Protein AF-A0A433MLW2-F1 (afdb_monomer)

Sequence (596 aa):
MTVSATTRKAGPYAGNGVGTIFTFSFKVFAKADVAVVLTDSNGVATTLVLDSDYSVLLNADQDSNPGGSITYPALVGPAPLPIGSTLTMIGGLPYDQNTDITNAGRFLPQVIEDALDKVTILTQQLKEITSRTLQAAVGTTVSLIFPAPSSGKFIKWRSDLLGLENADAGTDSMVLQGLLADAVDPLHGSQMVGTRVPGIGAVGRNVSTKLADSVSVLDFGAVGDGVTNDKSKFDSAMVGRSGQPVTMPGDRAFLLASTLANNGTLSWPRGFYSNTTNTDPLDWSKLRPAQAMTWGSGGRANLMVLNSNFGEHELYNAVYPGVIHFSNLSSVAEIAPGSTIYHTAAITGAIKASAPASGINGNGVALYGLGTAEVNNAALWGVNTLLQDSSTRVAGTGTGRVLTGAEFDFNIMNPGTQVIGVSVGGNSLSQPTNANAFLVNTLSQALGFRWTTGFFSLDGCANNALAVGALNTSGVNVPSQQILFSHFDNAGVKRPATFALYPGGASAPDDAYLVINGTTRVSLSITNGDLLLNSGRHVVIDGATVLSNRVSGWGLPTGTLNRGTFDQSSVTLPQLAQRVAALITDLYNGHGLIGV

Secondary structure (DSSP, 8-state):
-PPP---SEEEEEEP-SS--EEEE-S--SSGGGEEEEEE-TT--EEEPPBTTTBEEEE-S-TTTS--EEEESSSSS------TT-EEEEEE---S-------TTS---HHHHHHHHHHHHHHHHHHHHHHTTS----TT---B-PPPPP-TT-EEEE-TTSSBEEEE-SSS--HHHHHHHH-SSSTTSGGGG-EE--SSTTPPPEEHHHHHHTSEEGGGGT---EEEEE-HHHHHHHHHHTTTS-EE--TTSEEE-SS--SS---EE-SSPPP--SS------TTS--S-------SSS---EEEESSS--HHHHHHHHSTT-----SEEEE----TT---S---S--------S--SSTT----S--------STT----S------SSSSSS-----S--------------TT------------SS--SS--S-----S-TTT----S-SS-PPTTS-S-S----BSSSS-SSPPBPPEEEEEE-TTS-EEEEEEEEEEP-TT-TT-EEEEEEESS------SSS-----TT--EEETTEEEE-S-B-SPPPPPS----S---TTT--HHHHHHHHHHHHHIIIIIS-SB--

Solvent-accessible surface area (backbone atoms only — not comparable to full-atom values): 39606 Å² total; per-residue (Å²): 125,82,79,71,96,60,64,50,57,28,66,74,42,73,24,71,56,67,54,38,71,48,67,40,64,43,65,55,95,50,72,73,28,51,38,41,33,41,25,42,71,86,68,54,75,41,78,55,47,81,76,50,45,26,36,70,48,69,39,97,44,41,72,90,46,32,18,33,37,35,36,37,37,53,68,83,56,81,51,31,35,47,64,63,22,31,44,31,38,33,63,40,63,75,94,73,84,85,81,79,88,62,101,83,58,88,86,52,68,65,64,52,49,53,49,54,38,48,52,52,48,54,50,42,38,49,51,57,52,57,73,72,50,94,76,81,61,91,91,58,92,55,47,92,54,81,58,84,90,55,91,86,46,44,84,40,75,36,95,83,64,57,31,49,36,78,36,74,84,78,84,75,49,63,62,61,53,49,38,51,67,33,88,79,54,85,78,28,19,47,48,71,37,77,43,64,68,91,61,92,88,58,69,76,45,34,41,39,64,59,50,65,76,65,40,42,34,55,83,49,65,34,79,37,77,53,71,56,71,29,43,71,20,45,46,48,37,39,64,78,34,60,87,40,69,39,33,57,71,88,91,52,36,74,27,59,92,62,84,76,87,68,98,44,56,78,49,72,89,72,86,88,84,84,88,90,70,98,83,78,93,78,72,85,88,77,77,79,83,85,83,92,81,88,86,73,100,66,97,74,88,62,71,66,56,69,78,59,96,69,52,73,60,61,56,50,31,71,80,45,72,94,57,94,77,87,79,75,71,52,52,47,67,78,83,58,92,91,62,87,79,90,78,86,76,53,78,87,54,83,79,83,85,88,70,85,58,88,63,102,76,63,82,83,80,49,75,85,77,85,89,85,77,92,55,90,91,62,83,88,81,82,79,88,67,88,82,72,95,38,102,52,104,56,90,66,89,83,79,96,80,85,85,81,74,79,85,88,88,85,86,87,90,56,96,87,65,87,82,83,91,82,88,76,85,88,89,78,92,70,90,71,98,77,80,77,80,76,83,84,77,72,74,29,84,89,78,68,46,70,77,93,67,86,82,84,78,66,89,87,76,55,99,64,87,77,86,72,57,58,62,53,100,73,76,82,77,57,30,33,41,69,48,76,45,73,47,65,48,100,83,70,48,80,44,55,35,34,43,29,42,35,47,38,56,95,92,40,73,89,42,70,41,84,45,78,48,49,90,56,97,77,82,92,80,78,91,79,81,84,92,86,70,61,92,89,42,66,46,66,58,98,88,42,79,78,42,62,65,56,43,62,82,42,79,85,73,85,80,71,67,46,87,74,93,84,52,90,92,74,61,47,70,70,59,50,50,18,37,52,40,32,52,51,45,41,35,35,75,71,72,44,51,32,30,104

InterPro domains:
  IPR012334 Pectin lyase fold [G3DSA:2.160.20.10] (180-553)

Structure (mmCIF, N/CA/C/O backbone):
data_AF-A0A433MLW2-F1
#
_entry.id   AF-A0A433MLW2-F1
#
loop_
_atom_site.group_PDB
_atom_site.id
_atom_site.type_symbol
_atom_site.label_atom_id
_atom_site.label_alt_id
_atom_site.label_comp_id
_atom_site.label_asym_id
_atom_site.label_entity_id
_atom_site.label_seq_id
_atom_site.pdbx_PDB_ins_code
_atom_site.Cartn_x
_atom_site.Cartn_y
_atom_site.Cartn_z
_atom_site.occupancy
_atom_site.B_iso_or_equiv
_atom_site.auth_seq_id
_atom_site.auth_comp_id
_atom_site.auth_asym_id
_atom_site.auth_atom_id
_atom_site.pdbx_PDB_model_num
ATOM 1 N N . MET A 1 1 ? -70.890 13.472 23.408 1.00 57.91 1 MET A N 1
ATOM 2 C CA . MET A 1 1 ? -69.745 14.359 23.096 1.00 57.91 1 MET A CA 1
ATOM 3 C C . MET A 1 1 ? -69.119 13.816 21.830 1.00 57.91 1 MET A C 1
ATOM 5 O O . MET A 1 1 ? -68.948 12.612 21.762 1.00 57.91 1 MET A O 1
ATOM 9 N N . THR A 1 2 ? -68.805 14.655 20.848 1.00 73.81 2 THR A N 1
ATOM 10 C CA . THR A 1 2 ? -68.443 14.192 19.502 1.00 73.81 2 THR A CA 1
ATOM 11 C C . THR A 1 2 ? -66.999 13.696 19.393 1.00 73.81 2 THR A C 1
ATOM 13 O O . THR A 1 2 ? -66.081 14.213 20.035 1.00 73.81 2 THR A O 1
ATOM 16 N N . VAL A 1 3 ? -66.771 12.705 18.529 1.00 82.06 3 VAL A N 1
ATOM 17 C CA . VAL A 1 3 ? -65.419 12.250 18.167 1.00 82.06 3 VAL A CA 1
ATOM 18 C C . VAL A 1 3 ? -64.645 13.363 17.445 1.00 82.06 3 VAL A C 1
ATOM 20 O O . VAL A 1 3 ? -65.012 13.813 16.360 1.00 82.06 3 VAL A O 1
ATOM 23 N N . SER A 1 4 ? -63.519 13.775 18.032 1.00 82.25 4 SER A N 1
ATOM 24 C CA . SER A 1 4 ? -62.590 14.742 17.432 1.00 82.25 4 SER A CA 1
ATOM 25 C C . SER A 1 4 ? -61.839 14.164 16.224 1.00 82.25 4 SER A C 1
ATOM 27 O O . SER A 1 4 ? -61.679 12.950 16.090 1.00 82.25 4 SER A O 1
ATOM 29 N N . ALA A 1 5 ? -61.321 15.037 15.352 1.00 78.31 5 ALA A N 1
ATOM 30 C CA . ALA A 1 5 ? -60.535 14.672 14.167 1.00 78.31 5 ALA A CA 1
ATOM 31 C C . ALA A 1 5 ? -59.092 14.234 14.509 1.00 78.31 5 ALA A C 1
ATOM 33 O O . ALA A 1 5 ? -58.124 14.722 13.928 1.00 78.31 5 ALA A O 1
ATOM 34 N N . THR A 1 6 ? -58.938 13.333 15.476 1.00 79.31 6 THR A N 1
ATOM 35 C CA . THR A 1 6 ? -57.649 12.760 15.863 1.00 79.31 6 THR A CA 1
ATOM 36 C C . THR A 1 6 ? -57.266 11.596 14.953 1.00 79.31 6 THR A C 1
ATOM 38 O O . THR A 1 6 ? -58.099 10.806 14.507 1.00 79.31 6 THR A O 1
ATOM 41 N N . THR A 1 7 ? -55.972 11.482 14.658 1.00 82.94 7 THR A N 1
ATOM 42 C CA . THR A 1 7 ? -55.427 10.352 13.902 1.00 82.94 7 THR A CA 1
ATOM 43 C C . THR A 1 7 ? -55.638 9.059 14.692 1.00 82.94 7 THR A C 1
ATOM 45 O O . THR A 1 7 ? -55.221 8.959 15.844 1.00 82.94 7 THR A O 1
ATOM 48 N N . ARG A 1 8 ? -56.243 8.038 14.067 1.00 91.38 8 ARG A N 1
ATOM 49 C CA . ARG A 1 8 ? -56.515 6.707 14.659 1.00 91.38 8 ARG A CA 1
ATOM 50 C C . ARG A 1 8 ? -55.283 5.808 14.764 1.00 91.38 8 ARG A C 1
ATOM 52 O O . ARG A 1 8 ? -55.350 4.599 14.559 1.00 91.38 8 ARG A O 1
ATOM 59 N N . LYS A 1 9 ? -54.147 6.430 15.050 1.00 93.44 9 LYS A N 1
ATOM 60 C CA . LYS A 1 9 ? -52.841 5.802 15.130 1.00 93.44 9 LYS A CA 1
ATOM 61 C C . LYS A 1 9 ? -51.995 6.553 16.148 1.00 93.44 9 LYS A C 1
ATOM 63 O O . LYS A 1 9 ? -51.909 7.777 16.078 1.00 93.44 9 LYS A O 1
ATOM 68 N N . ALA A 1 10 ? -51.367 5.822 17.058 1.00 94.19 10 ALA A N 1
ATOM 69 C CA . ALA A 1 10 ? -50.366 6.342 17.979 1.00 94.19 10 ALA A CA 1
ATOM 70 C C . ALA A 1 10 ? -49.067 5.538 17.849 1.00 94.19 10 ALA A C 1
ATOM 72 O O . ALA A 1 10 ? -49.084 4.333 17.586 1.00 94.19 10 ALA A O 1
ATOM 73 N N . GLY A 1 11 ? -47.937 6.225 18.005 1.00 90.88 11 GLY A N 1
ATOM 74 C CA . GLY A 1 11 ? -46.626 5.703 17.632 1.00 90.88 11 GLY A CA 1
ATOM 75 C C . GLY A 1 11 ? -46.310 5.899 16.136 1.00 90.88 11 GLY A C 1
ATOM 76 O O . GLY A 1 11 ? -46.961 6.710 15.471 1.00 90.88 11 GLY A O 1
ATOM 77 N N . PRO A 1 12 ? -45.320 5.177 15.582 1.00 92.62 12 PRO A N 1
ATOM 78 C CA . PRO A 1 12 ? -44.550 4.118 16.234 1.00 92.62 12 PRO A CA 1
ATOM 79 C C . PRO A 1 12 ? -43.713 4.649 17.404 1.00 92.62 12 PRO A C 1
ATOM 81 O O . PRO A 1 12 ? -42.931 5.584 17.249 1.00 92.62 12 PRO A O 1
ATOM 84 N N . TYR A 1 13 ? -43.872 4.050 18.583 1.00 95.81 13 TYR A N 1
ATOM 85 C CA . TYR A 1 13 ? -42.998 4.300 19.724 1.00 95.81 13 TYR A CA 1
ATOM 86 C C . TYR A 1 13 ? -41.743 3.454 19.567 1.00 95.81 13 TYR A C 1
ATOM 88 O O . TYR A 1 13 ? -41.842 2.236 19.444 1.00 95.81 13 TYR A O 1
ATOM 96 N N . ALA A 1 14 ? -40.574 4.089 19.550 1.00 94.00 14 ALA A N 1
ATOM 97 C CA . ALA A 1 14 ? -39.306 3.384 19.434 1.00 94.00 14 ALA A CA 1
ATOM 98 C C . ALA A 1 14 ? -38.924 2.718 20.762 1.00 94.00 14 ALA A C 1
ATOM 100 O O . ALA A 1 14 ? -38.963 3.352 21.819 1.00 94.00 14 ALA A O 1
ATOM 101 N N . GLY A 1 15 ? -38.513 1.452 20.699 1.00 91.50 15 GLY A N 1
ATOM 102 C CA . GLY A 1 15 ? -37.933 0.760 21.840 1.00 91.50 15 GLY A CA 1
ATOM 103 C C . GLY A 1 15 ? -36.587 1.360 22.221 1.00 91.50 15 GLY A C 1
ATOM 104 O O . GLY A 1 15 ? -35.696 1.507 21.386 1.00 91.50 15 GLY A O 1
ATOM 105 N N . ASN A 1 16 ? -36.437 1.713 23.493 1.00 88.06 16 ASN A N 1
ATOM 106 C CA . ASN A 1 16 ? -35.199 2.244 24.066 1.00 88.06 16 ASN A CA 1
ATOM 107 C C . ASN A 1 16 ? -34.607 1.307 25.130 1.00 88.06 16 ASN A C 1
ATOM 109 O O . ASN A 1 16 ? -33.680 1.696 25.833 1.00 88.06 16 ASN A O 1
ATOM 113 N N . GLY A 1 17 ? -35.156 0.096 25.286 1.00 85.00 17 GLY A N 1
ATOM 114 C CA . GLY A 1 17 ? -34.708 -0.851 26.305 1.00 85.00 17 GLY A CA 1
ATOM 115 C C . GLY A 1 17 ? -35.008 -0.412 27.743 1.00 85.00 17 GLY A C 1
ATOM 116 O O . GLY A 1 17 ? -34.510 -1.045 28.667 1.00 85.00 17 GLY A O 1
ATOM 117 N N . VAL A 1 18 ? -35.827 0.633 27.942 1.00 87.12 18 VAL A N 1
ATOM 118 C CA . VAL A 1 18 ? -36.237 1.137 29.269 1.00 87.12 18 VAL A CA 1
ATOM 119 C C . VAL A 1 18 ? -37.758 1.327 29.392 1.00 87.12 18 VAL A C 1
ATOM 121 O O . VAL A 1 18 ? -38.338 1.019 30.428 1.00 87.12 18 VAL A O 1
ATOM 124 N N . GLY A 1 19 ? -38.427 1.811 28.344 1.00 89.25 19 GLY A N 1
ATOM 125 C CA . GLY A 1 19 ? -39.852 2.131 28.345 1.00 89.25 19 GLY A CA 1
ATOM 126 C C . GLY A 1 19 ? -40.751 0.899 28.271 1.00 89.25 19 GLY A C 1
ATOM 127 O O . GLY A 1 19 ? -40.573 0.034 27.415 1.00 89.25 19 GLY A O 1
ATOM 128 N N . THR A 1 20 ? -41.749 0.861 29.150 1.00 90.94 20 THR A N 1
ATOM 129 C CA . THR A 1 20 ? -42.782 -0.185 29.218 1.00 90.94 20 THR A CA 1
ATOM 130 C C . THR A 1 20 ? -44.200 0.374 29.095 1.00 90.94 20 THR A C 1
ATOM 132 O O . THR A 1 20 ? -45.138 -0.402 28.952 1.00 90.94 20 THR A O 1
ATOM 135 N N . ILE A 1 21 ? -44.370 1.703 29.134 1.00 92.88 21 ILE A N 1
ATOM 136 C CA . ILE A 1 21 ? -45.667 2.390 29.075 1.00 92.88 21 ILE A CA 1
ATOM 137 C C . ILE A 1 21 ? -45.685 3.339 27.874 1.00 92.88 21 ILE A C 1
ATOM 139 O O . ILE A 1 21 ? -44.800 4.185 27.737 1.00 92.88 21 ILE A O 1
ATOM 143 N N . PHE A 1 22 ? -46.713 3.229 27.033 1.00 95.50 22 PHE A N 1
ATOM 144 C CA . PHE A 1 22 ? -46.864 3.997 25.793 1.00 95.50 22 PHE A CA 1
ATOM 145 C C . PHE A 1 22 ? -48.274 4.566 25.686 1.00 95.50 22 PHE A C 1
ATOM 147 O O . PHE A 1 22 ? -49.237 3.860 25.952 1.00 95.50 22 PHE A O 1
ATOM 154 N N . THR A 1 23 ? -48.421 5.836 25.321 1.00 96.12 23 THR A N 1
ATOM 155 C CA . THR A 1 23 ? -49.728 6.508 25.319 1.00 96.12 23 THR A CA 1
ATOM 156 C C . THR A 1 23 ? -50.409 6.470 23.952 1.00 96.12 23 THR A C 1
ATOM 158 O O . THR A 1 23 ? -49.784 6.232 22.928 1.00 96.12 23 THR A O 1
ATOM 161 N N . PHE A 1 24 ? -51.710 6.723 23.915 1.00 95.50 24 PHE A N 1
ATOM 162 C CA . PHE A 1 24 ? -52.458 7.059 22.705 1.00 95.50 24 PHE A CA 1
ATOM 163 C C . PHE A 1 24 ? -53.534 8.086 23.063 1.00 95.50 24 PHE A C 1
ATOM 165 O O . PHE A 1 24 ? -53.926 8.183 24.222 1.00 95.50 24 PHE A O 1
ATOM 172 N N . SER A 1 25 ? -53.999 8.867 22.087 1.00 94.06 25 SER A N 1
ATOM 173 C CA . SER A 1 25 ? -54.914 10.004 22.312 1.00 94.06 25 SER A CA 1
ATOM 174 C C . SER A 1 25 ? -56.239 9.909 21.549 1.00 94.06 25 SER A C 1
ATOM 176 O O . SER A 1 25 ? -57.068 10.815 21.617 1.00 94.06 25 SER A O 1
ATOM 178 N N . PHE A 1 26 ? -56.457 8.834 20.786 1.00 92.94 26 PHE A N 1
ATOM 179 C CA . PHE A 1 26 ? -57.725 8.619 20.092 1.00 92.94 26 PHE A CA 1
ATOM 180 C C . PHE A 1 26 ? -58.761 7.970 21.025 1.00 92.94 26 PHE A C 1
ATOM 182 O O . PHE A 1 26 ? -58.437 7.071 21.796 1.00 92.94 26 PHE A O 1
ATOM 189 N N . LYS A 1 27 ? -60.018 8.423 20.932 1.00 91.69 27 LYS A N 1
ATOM 190 C CA . LYS A 1 27 ? -61.147 7.975 21.770 1.00 91.69 27 LYS A CA 1
ATOM 191 C C . LYS A 1 27 ? -61.476 6.501 21.541 1.00 91.69 27 LYS A C 1
ATOM 193 O O . LYS A 1 27 ? -61.665 6.114 20.396 1.00 91.69 27 LYS A O 1
ATOM 198 N N . VAL A 1 28 ? -61.652 5.691 22.568 1.00 92.81 28 VAL A N 1
ATOM 199 C CA . VAL A 1 28 ? -62.154 4.308 22.426 1.00 92.81 28 VAL A CA 1
ATOM 200 C C . VAL A 1 28 ? -63.330 4.068 23.364 1.00 92.81 28 VAL A C 1
ATOM 202 O O . VAL A 1 28 ? -63.469 4.801 24.337 1.00 92.81 28 VAL A O 1
ATOM 205 N N . PHE A 1 29 ? -64.185 3.082 23.084 1.00 91.69 29 PHE A N 1
ATOM 206 C CA . PHE A 1 29 ? -65.288 2.734 23.991 1.00 91.69 29 PHE A CA 1
ATOM 207 C C . PHE A 1 29 ? -64.837 1.711 25.033 1.00 91.69 29 PHE A C 1
ATOM 209 O O . PHE A 1 29 ? -65.228 1.775 26.196 1.00 91.69 29 PHE A O 1
ATOM 216 N N . ALA A 1 30 ? -63.976 0.784 24.623 1.00 93.31 30 ALA A N 1
ATOM 217 C CA . ALA A 1 30 ? -63.415 -0.253 25.465 1.00 93.31 30 ALA A CA 1
ATOM 218 C C . ALA A 1 30 ? -61.932 -0.476 25.157 1.00 93.31 30 ALA A C 1
ATOM 220 O O . ALA A 1 30 ? -61.427 -0.151 24.083 1.00 93.31 30 ALA A O 1
ATOM 221 N N . LYS A 1 31 ? -61.222 -1.114 26.095 1.00 93.56 31 LYS A N 1
ATOM 222 C CA . LYS A 1 31 ? -59.812 -1.490 25.906 1.00 93.56 31 LYS A CA 1
ATOM 223 C C . LYS A 1 31 ? -59.568 -2.393 24.688 1.00 93.56 31 LYS A C 1
ATOM 225 O O . LYS A 1 31 ? -58.473 -2.380 24.140 1.00 93.56 31 LYS A O 1
ATOM 230 N N . ALA A 1 32 ? -60.581 -3.155 24.273 1.00 94.06 32 ALA A N 1
ATOM 231 C CA . ALA A 1 32 ? -60.527 -4.030 23.104 1.00 94.06 32 ALA A CA 1
ATOM 232 C C . ALA A 1 32 ? -60.518 -3.266 21.770 1.00 94.06 32 ALA A C 1
ATOM 234 O O . ALA A 1 32 ? -60.105 -3.824 20.760 1.00 94.06 32 ALA A O 1
ATOM 235 N N . ASP A 1 33 ? -60.899 -1.985 21.761 1.00 94.38 33 ASP A N 1
ATOM 236 C CA . ASP A 1 33 ? -60.967 -1.182 20.534 1.00 94.38 33 ASP A CA 1
ATOM 237 C C . ASP A 1 33 ? -59.602 -0.589 20.138 1.00 94.38 33 ASP A C 1
ATOM 239 O O . ASP A 1 33 ? -59.512 0.232 19.220 1.00 94.38 33 ASP A O 1
ATOM 243 N N . VAL A 1 34 ? -58.531 -0.976 20.834 1.00 94.56 34 VAL A N 1
ATOM 244 C CA . VAL A 1 34 ? -57.144 -0.649 20.496 1.00 94.56 34 VAL A CA 1
ATOM 245 C C . VAL A 1 34 ? -56.439 -1.930 20.087 1.00 94.56 34 VAL A C 1
ATOM 247 O O . VAL A 1 34 ? -56.240 -2.823 20.912 1.00 94.56 34 VAL A O 1
ATOM 250 N N . ALA A 1 35 ? -55.992 -1.992 18.837 1.00 94.75 35 ALA A N 1
ATOM 251 C CA . ALA A 1 35 ? -55.085 -3.036 18.386 1.00 94.75 35 ALA A CA 1
ATOM 252 C C . ALA A 1 35 ? -53.643 -2.535 18.492 1.00 94.75 35 ALA A C 1
ATOM 254 O O . ALA A 1 35 ? -53.323 -1.420 18.067 1.00 94.75 35 ALA A O 1
ATOM 255 N N . VAL A 1 36 ? -52.769 -3.362 19.059 1.00 95.56 36 VAL A N 1
ATOM 256 C CA . VAL A 1 36 ? -51.346 -3.050 19.199 1.00 95.56 36 VAL A CA 1
ATOM 257 C C . VAL A 1 36 ? -50.546 -3.945 18.272 1.00 95.56 36 VAL A C 1
ATOM 259 O O . VAL A 1 36 ? -50.693 -5.163 18.269 1.00 95.56 36 VAL A O 1
ATOM 262 N N . VAL A 1 37 ? -49.685 -3.322 17.479 1.00 96.06 37 VAL A N 1
ATOM 263 C CA . VAL A 1 37 ? -48.789 -3.993 16.549 1.00 96.06 37 VAL A CA 1
ATOM 264 C C . VAL A 1 37 ? -47.362 -3.746 17.004 1.00 96.06 37 VAL A C 1
ATOM 266 O O . VAL A 1 37 ? -46.906 -2.600 17.062 1.00 96.06 37 VAL A O 1
ATOM 269 N N . LEU A 1 38 ? -46.655 -4.829 17.309 1.00 95.00 38 LEU A N 1
ATOM 270 C CA . LEU A 1 38 ? -45.213 -4.815 17.486 1.00 95.00 38 LEU A CA 1
ATOM 271 C C . LEU A 1 38 ? -44.569 -5.028 16.122 1.00 95.00 38 LEU A C 1
ATOM 273 O O . LEU A 1 38 ? -44.814 -6.037 15.467 1.00 95.00 38 LEU A O 1
ATOM 277 N N . THR A 1 39 ? -43.739 -4.086 15.701 1.00 95.94 39 THR A N 1
ATOM 278 C CA . THR A 1 39 ? -42.841 -4.286 14.564 1.00 95.94 39 THR A CA 1
ATOM 279 C C . THR A 1 39 ? -41.458 -4.567 15.118 1.00 95.94 39 THR A C 1
ATOM 281 O O . THR A 1 39 ? -40.903 -3.725 15.825 1.00 95.94 39 THR A O 1
ATOM 284 N N . ASP A 1 40 ? -40.926 -5.756 14.859 1.00 92.62 40 ASP A N 1
ATOM 285 C CA . ASP A 1 40 ? -39.595 -6.131 15.332 1.00 92.62 40 ASP A CA 1
ATOM 286 C C . ASP A 1 40 ? -38.480 -5.389 14.568 1.00 92.62 40 ASP A C 1
ATOM 288 O O . ASP A 1 40 ? -38.727 -4.607 13.646 1.00 92.62 40 ASP A O 1
ATOM 292 N N . SER A 1 41 ? -37.226 -5.643 14.941 1.00 90.25 41 SER A N 1
ATOM 293 C CA . SER A 1 41 ? -36.062 -5.022 14.297 1.00 90.25 41 SER A CA 1
ATOM 294 C C . SER A 1 41 ? -35.843 -5.439 12.841 1.00 90.25 41 SER A C 1
ATOM 296 O O . SER A 1 41 ? -35.045 -4.812 12.150 1.00 90.25 41 SER A O 1
ATOM 298 N N . ASN A 1 42 ? -36.534 -6.477 12.366 1.00 89.06 42 ASN A N 1
ATOM 299 C CA . ASN A 1 42 ? -36.508 -6.922 10.975 1.00 89.06 42 ASN A CA 1
ATOM 300 C C . ASN A 1 42 ? -37.681 -6.344 10.163 1.00 89.06 42 ASN A C 1
ATOM 302 O O . ASN A 1 42 ? -37.818 -6.655 8.980 1.00 89.06 42 ASN A O 1
ATOM 306 N N . GLY A 1 43 ? -38.530 -5.511 10.776 1.00 86.81 43 GLY A N 1
ATOM 307 C CA . GLY A 1 43 ? -39.707 -4.934 10.133 1.00 86.81 43 GLY A CA 1
ATOM 308 C C . GLY A 1 43 ? -40.919 -5.869 10.099 1.00 86.81 43 GLY A C 1
ATOM 309 O O . GLY A 1 43 ? -41.904 -5.556 9.429 1.00 86.81 43 GLY A O 1
ATOM 310 N N . VAL A 1 44 ? -40.876 -7.006 10.800 1.00 92.81 44 VAL A N 1
ATOM 311 C CA . VAL A 1 44 ? -41.996 -7.950 10.854 1.00 92.81 44 VAL A CA 1
ATOM 312 C C . VAL A 1 44 ? -43.049 -7.418 11.821 1.00 92.81 44 VAL A C 1
ATOM 314 O O . VAL A 1 44 ? -42.802 -7.281 13.019 1.00 92.81 44 VAL A O 1
ATOM 317 N N . ALA A 1 45 ? -44.237 -7.122 11.291 1.00 93.25 45 ALA A N 1
ATOM 318 C CA . ALA A 1 45 ? -45.380 -6.643 12.060 1.00 93.25 45 ALA A CA 1
ATOM 319 C C . ALA A 1 45 ? -46.191 -7.816 12.632 1.00 93.25 45 ALA A C 1
ATOM 321 O O . ALA A 1 45 ? -46.779 -8.600 11.888 1.00 93.25 45 ALA A O 1
ATOM 322 N N . THR A 1 46 ? -46.262 -7.896 13.957 1.00 94.94 46 THR A N 1
ATOM 323 C CA . THR A 1 46 ? -47.055 -8.879 14.701 1.00 94.94 46 THR A CA 1
ATOM 324 C C . THR A 1 46 ? -48.143 -8.156 15.480 1.00 94.94 46 THR A C 1
ATOM 326 O O . THR A 1 46 ? -47.863 -7.221 16.230 1.00 94.94 46 THR A O 1
ATOM 329 N N . THR A 1 47 ? -49.395 -8.579 15.306 1.00 94.75 47 THR A N 1
ATOM 330 C CA . THR A 1 47 ? -50.491 -8.091 16.153 1.00 94.75 47 THR A CA 1
ATOM 331 C C . THR A 1 47 ? -50.386 -8.772 17.509 1.00 94.75 47 THR A C 1
ATOM 333 O O . THR A 1 47 ? -50.369 -9.998 17.577 1.00 94.75 47 THR A O 1
ATOM 336 N N . LEU A 1 48 ? -50.287 -7.973 18.565 1.00 93.88 48 LEU A N 1
ATOM 337 C CA . LEU A 1 48 ? -50.205 -8.453 19.935 1.00 93.88 48 LEU A CA 1
ATOM 338 C C . LEU A 1 48 ? -51.595 -8.805 20.474 1.00 93.88 48 LEU A C 1
ATOM 340 O O . LEU A 1 48 ? -52.601 -8.217 20.073 1.00 93.88 48 LEU A O 1
ATOM 344 N N . VAL A 1 49 ? -51.646 -9.737 21.420 1.00 93.88 49 VAL A N 1
ATOM 345 C CA . VAL A 1 49 ? -52.878 -10.178 22.078 1.00 93.88 49 VAL A CA 1
ATOM 346 C C . VAL A 1 49 ? -53.121 -9.367 23.354 1.00 93.88 49 VAL A C 1
ATOM 348 O O . VAL A 1 49 ? -52.295 -9.360 24.270 1.00 93.88 49 VAL A O 1
ATOM 351 N N . LEU A 1 50 ? -54.276 -8.697 23.431 1.00 92.88 50 LEU A N 1
ATOM 352 C CA . LEU A 1 50 ? -54.708 -7.942 24.613 1.00 92.88 50 LEU A CA 1
ATOM 353 C C . LEU A 1 50 ? -54.794 -8.843 25.856 1.00 92.88 50 LEU A C 1
ATOM 355 O O . LEU A 1 50 ? -55.245 -9.981 25.779 1.00 92.88 50 LEU A O 1
ATOM 359 N N . ASP A 1 51 ? -54.375 -8.309 27.000 1.00 90.38 51 ASP A N 1
ATOM 360 C CA . ASP A 1 51 ? -54.286 -8.953 28.316 1.00 90.38 51 ASP A CA 1
ATOM 361 C C . ASP A 1 51 ? -53.316 -10.152 28.405 1.00 90.38 51 ASP A C 1
ATOM 363 O O . ASP A 1 51 ? -53.121 -10.678 29.497 1.00 90.38 51 ASP A O 1
ATOM 367 N N . SER A 1 52 ? -52.660 -10.545 27.305 1.00 89.44 52 SER A N 1
ATOM 368 C CA . SER A 1 52 ? -51.546 -11.507 27.287 1.00 89.44 52 SER A CA 1
ATOM 369 C C . SER A 1 52 ? -50.214 -10.793 27.073 1.00 89.44 52 SER A C 1
ATOM 371 O O . SER A 1 52 ? -49.335 -10.777 27.939 1.00 89.44 52 SER A O 1
ATOM 373 N N . ASP A 1 53 ? -50.098 -10.145 25.917 1.00 91.38 53 ASP A N 1
ATOM 374 C CA . ASP A 1 53 ? -48.870 -9.510 25.461 1.00 91.38 53 ASP A CA 1
ATOM 375 C C . ASP A 1 53 ? -48.801 -8.063 25.939 1.00 91.38 53 ASP A C 1
ATOM 377 O O . ASP A 1 53 ? -47.726 -7.573 26.252 1.00 91.38 53 ASP A O 1
ATOM 381 N N . TYR A 1 54 ? -49.938 -7.375 26.048 1.00 92.81 54 TYR A N 1
ATOM 382 C CA . TYR A 1 54 ? -50.033 -6.000 26.543 1.00 92.81 54 TYR A CA 1
ATOM 383 C C . TYR A 1 54 ? -51.322 -5.781 27.335 1.00 92.81 54 TYR A C 1
ATOM 385 O O . TYR A 1 54 ? -52.298 -6.504 27.158 1.00 92.81 54 TYR A O 1
ATOM 393 N N . SER A 1 55 ? -51.348 -4.764 28.192 1.00 93.12 55 SER A N 1
ATOM 394 C CA . SER A 1 55 ? -52.555 -4.326 28.899 1.00 93.12 55 SER A CA 1
ATOM 395 C C . SER A 1 55 ? -52.843 -2.863 28.590 1.00 93.12 55 SER A C 1
ATOM 397 O O . SER A 1 55 ? -51.938 -2.100 28.261 1.00 93.12 55 SER A O 1
ATOM 399 N N . VAL A 1 56 ? -54.115 -2.475 28.660 1.00 95.00 56 VAL A N 1
ATOM 400 C CA . VAL A 1 56 ? -54.578 -1.117 28.347 1.00 95.00 56 VAL A CA 1
ATOM 401 C C . VAL A 1 56 ? -55.159 -0.492 29.609 1.00 95.00 56 VAL A C 1
ATOM 403 O O . VAL A 1 56 ? -56.034 -1.084 30.244 1.00 95.00 56 VAL A O 1
ATOM 406 N N . LEU A 1 57 ? -54.737 0.729 29.919 1.00 95.25 57 LEU A N 1
ATOM 407 C CA . LEU A 1 57 ? -55.380 1.604 30.888 1.00 95.25 57 LEU A CA 1
ATOM 408 C C . LEU A 1 57 ? -55.978 2.805 30.150 1.00 95.25 57 LEU A C 1
ATOM 410 O O . LEU A 1 57 ? -55.254 3.623 29.588 1.00 95.25 57 LEU A O 1
ATOM 414 N N . LEU A 1 58 ? -57.305 2.909 30.143 1.00 96.31 58 LEU A N 1
ATOM 415 C CA . LEU A 1 58 ? -57.999 4.050 29.547 1.00 96.31 58 LEU A CA 1
ATOM 416 C C . LEU A 1 58 ? -58.001 5.243 30.504 1.00 96.31 58 LEU A C 1
ATOM 418 O O . LEU A 1 58 ? -58.105 5.072 31.720 1.00 96.31 58 LEU A O 1
ATOM 422 N N . ASN A 1 59 ? -57.952 6.455 29.951 1.00 95.25 59 ASN A N 1
ATOM 423 C CA . ASN A 1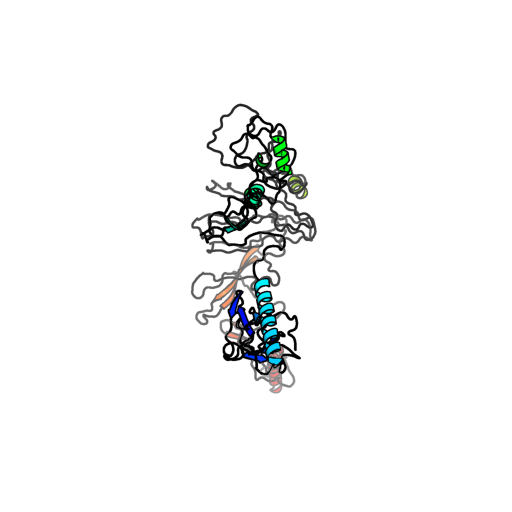 59 ? -58.286 7.655 30.714 1.00 95.25 59 ASN A CA 1
ATOM 424 C C . ASN A 1 59 ? -59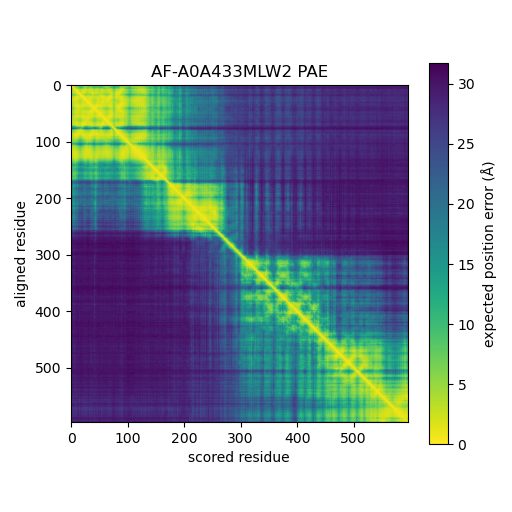.734 7.548 31.222 1.00 95.25 59 ASN A C 1
ATOM 426 O O . ASN A 1 59 ? -60.604 7.055 30.499 1.00 95.25 59 ASN A O 1
ATOM 430 N N . ALA A 1 60 ? -59.982 8.026 32.447 1.00 91.62 60 ALA A N 1
ATOM 431 C CA . ALA A 1 60 ? -61.259 7.858 33.149 1.00 91.62 60 ALA A CA 1
ATOM 432 C C . ALA A 1 60 ? -62.470 8.449 32.404 1.00 91.62 60 ALA A C 1
ATOM 434 O O . ALA A 1 60 ? -63.582 7.956 32.564 1.00 91.62 60 ALA A O 1
ATOM 435 N N . ASP A 1 61 ? -62.245 9.481 31.590 1.00 90.06 61 ASP A N 1
ATOM 436 C CA . ASP A 1 61 ? -63.257 10.121 30.758 1.00 90.06 61 ASP A CA 1
ATOM 437 C C . ASP A 1 61 ? -62.756 10.184 29.306 1.00 90.06 61 ASP A C 1
ATOM 439 O O . ASP A 1 61 ? -61.906 11.004 28.958 1.00 90.06 61 ASP A O 1
ATOM 443 N N . GLN A 1 62 ? -63.275 9.281 28.468 1.00 90.81 62 GLN A N 1
ATOM 444 C CA . GLN A 1 62 ? -62.946 9.191 27.041 1.00 90.81 62 GLN A CA 1
ATOM 445 C C . GLN A 1 62 ? -63.562 10.307 26.197 1.00 90.81 62 GLN A C 1
ATOM 447 O O . GLN A 1 62 ? -63.202 10.457 25.028 1.00 90.81 62 GLN A O 1
ATOM 452 N N . ASP A 1 63 ? -64.480 11.075 26.771 1.00 84.44 63 ASP A N 1
ATOM 453 C CA . ASP A 1 63 ? -65.078 12.217 26.118 1.00 84.44 63 ASP A CA 1
ATOM 454 C C . ASP A 1 63 ? -64.176 13.442 26.331 1.00 84.44 63 ASP A C 1
ATOM 456 O O . ASP A 1 63 ? -63.652 13.998 25.364 1.00 84.44 63 ASP A O 1
ATOM 460 N N . SER A 1 64 ? -63.912 13.836 27.583 1.00 86.62 64 SER A N 1
ATOM 461 C CA . SER A 1 64 ? -63.128 15.051 27.870 1.00 86.62 64 SER A CA 1
ATOM 462 C C . SER A 1 64 ? -61.609 14.883 27.737 1.00 86.62 64 SER A C 1
ATOM 464 O O . SER A 1 64 ? -60.909 15.862 27.467 1.00 86.62 64 SER A O 1
ATOM 466 N N . ASN A 1 65 ? -61.087 13.662 27.894 1.00 90.19 65 ASN A N 1
ATOM 467 C CA . ASN A 1 65 ? -59.662 13.345 27.781 1.00 90.19 65 ASN A CA 1
ATOM 468 C C . ASN A 1 65 ? -59.451 11.989 27.071 1.00 90.19 65 ASN A C 1
ATOM 470 O O . ASN A 1 65 ? -59.063 11.003 27.707 1.00 90.19 65 ASN A O 1
ATOM 474 N N . PRO A 1 66 ? -59.712 11.912 25.753 1.00 92.12 66 PRO A N 1
ATOM 475 C CA . PRO A 1 66 ? -59.673 10.661 25.002 1.00 92.12 66 PRO A CA 1
ATOM 476 C C . PRO A 1 66 ? -58.296 9.990 25.022 1.00 92.12 66 PRO A C 1
ATOM 478 O O . PRO A 1 66 ? -57.256 10.651 25.039 1.00 92.12 66 PRO A O 1
ATOM 481 N N . GLY A 1 67 ? -58.294 8.658 24.956 1.00 93.19 67 GLY A N 1
ATOM 482 C CA . GLY A 1 67 ? -57.079 7.853 24.866 1.00 93.19 67 GLY A CA 1
ATOM 483 C C . GLY A 1 67 ? -56.693 7.147 26.165 1.00 93.19 67 GLY A C 1
ATOM 484 O O . GLY A 1 67 ? -57.531 6.836 27.009 1.00 93.19 67 GLY A O 1
ATOM 485 N N . GLY A 1 68 ? -55.417 6.840 26.333 1.00 95.25 68 GLY A N 1
ATOM 486 C CA . GLY A 1 68 ? -54.944 6.066 27.473 1.00 95.25 68 GLY A CA 1
ATOM 487 C C . GLY A 1 68 ? -53.494 5.653 27.318 1.00 95.25 68 GLY A C 1
ATOM 488 O O . GLY A 1 68 ? -52.741 6.243 26.540 1.00 95.25 68 GLY A O 1
ATOM 489 N N . SER A 1 69 ? -53.099 4.623 28.056 1.00 94.81 69 SER A N 1
ATOM 490 C CA . SER A 1 69 ? -51.780 4.020 27.960 1.00 94.81 69 SER A CA 1
ATOM 491 C C . SER A 1 69 ? -51.843 2.507 27.804 1.00 94.81 69 SER A C 1
ATOM 493 O O . SER A 1 69 ? -52.771 1.835 28.249 1.00 94.81 69 SER A O 1
ATOM 495 N N . ILE A 1 70 ? -50.828 1.976 27.139 1.00 94.12 70 ILE A N 1
ATOM 496 C CA . ILE A 1 70 ? -50.539 0.562 26.985 1.00 94.12 70 ILE A CA 1
ATOM 497 C C . ILE A 1 70 ? -49.323 0.233 27.839 1.00 94.12 70 ILE A C 1
ATOM 499 O O . ILE A 1 70 ? -48.312 0.927 27.736 1.00 94.12 70 ILE A O 1
ATOM 503 N N . THR A 1 71 ? -49.399 -0.843 28.620 1.00 92.75 71 THR A N 1
ATOM 504 C CA . THR A 1 71 ? -48.239 -1.451 29.281 1.00 92.75 71 THR A CA 1
ATOM 505 C C . THR A 1 71 ? -47.812 -2.693 28.505 1.00 92.75 71 THR A C 1
ATOM 507 O O . THR A 1 71 ? -48.628 -3.589 28.280 1.00 92.75 71 THR A O 1
ATOM 510 N N . TYR A 1 72 ? -46.543 -2.757 28.102 1.00 90.38 72 TYR A N 1
ATOM 511 C CA . TYR A 1 72 ? -45.962 -3.863 27.340 1.00 90.38 72 TYR A CA 1
ATOM 512 C C . TYR A 1 72 ? -44.600 -4.310 27.922 1.00 90.38 72 TYR A C 1
ATOM 514 O O . TYR A 1 72 ? -43.757 -3.441 28.173 1.00 90.38 72 TYR A O 1
ATOM 522 N N . PRO A 1 73 ? -44.352 -5.631 28.070 1.00 85.94 73 PRO A N 1
ATOM 523 C CA . PRO A 1 73 ? -45.322 -6.720 28.009 1.00 85.94 73 PRO A CA 1
ATOM 524 C C . PRO A 1 73 ? -46.143 -6.822 29.308 1.00 85.94 73 PRO A C 1
ATOM 526 O O . PRO A 1 73 ? -45.677 -6.419 30.374 1.00 85.94 73 PRO A O 1
ATOM 529 N N . ALA A 1 74 ? -47.361 -7.366 29.242 1.00 75.56 74 ALA A N 1
ATOM 530 C CA . ALA A 1 74 ? -48.263 -7.425 30.401 1.00 75.56 74 ALA A CA 1
ATOM 531 C C . ALA A 1 74 ? -47.984 -8.573 31.388 1.00 75.56 74 ALA A C 1
ATOM 533 O O . ALA A 1 74 ? -48.087 -8.358 32.595 1.00 75.56 74 ALA A O 1
ATOM 534 N N . LEU A 1 75 ? -47.647 -9.780 30.907 1.00 63.38 75 LEU A N 1
ATOM 535 C CA . LEU A 1 75 ? -47.582 -10.988 31.753 1.00 63.38 75 LEU A CA 1
ATOM 536 C C . LEU A 1 75 ? -46.209 -11.672 31.845 1.00 63.38 75 LEU A C 1
ATOM 538 O O . LEU A 1 75 ? -45.999 -12.477 32.748 1.00 63.38 75 LEU A O 1
ATOM 542 N N . VAL A 1 76 ? -45.249 -11.358 30.970 1.00 56.53 76 VAL A N 1
ATOM 543 C CA . VAL A 1 76 ? -43.958 -12.087 30.885 1.00 56.53 76 VAL A CA 1
ATOM 544 C C . VAL A 1 76 ? -42.866 -11.491 31.802 1.00 56.53 76 VAL A C 1
ATOM 546 O O . VAL A 1 76 ? -41.680 -11.767 31.651 1.00 56.53 76 VAL A O 1
ATOM 549 N N . GLY A 1 77 ? -43.260 -10.665 32.779 1.00 58.47 77 GLY A N 1
ATOM 550 C CA . GLY A 1 77 ? -42.364 -9.752 33.498 1.00 58.47 77 GLY A CA 1
ATOM 551 C C . GLY A 1 77 ? -42.051 -8.519 32.635 1.00 58.47 77 GLY A C 1
ATOM 552 O O . GLY A 1 77 ? -41.942 -8.656 31.418 1.00 58.47 77 GLY A O 1
ATOM 553 N N . PRO A 1 78 ? -41.955 -7.300 33.201 1.00 61.19 78 PRO A N 1
ATOM 554 C CA . PRO A 1 78 ? -41.808 -6.079 32.411 1.00 61.19 78 PRO A CA 1
ATOM 555 C C . PRO A 1 78 ? -40.429 -6.032 31.739 1.00 61.19 78 PRO A C 1
ATOM 557 O O . PRO A 1 78 ? -39.473 -5.485 32.285 1.00 61.19 78 PRO A O 1
ATOM 560 N N . ALA A 1 79 ? -40.319 -6.622 30.552 1.00 74.75 79 ALA A N 1
ATOM 561 C CA . ALA A 1 79 ? -39.195 -6.427 29.655 1.00 74.75 79 ALA A CA 1
ATOM 562 C C . ALA A 1 79 ? -39.448 -5.142 28.855 1.00 74.75 79 ALA A C 1
ATOM 564 O O . ALA A 1 79 ? -40.437 -5.065 28.132 1.00 74.75 79 ALA A O 1
ATOM 565 N N . PRO A 1 80 ? -38.602 -4.114 28.962 1.00 85.56 80 PRO A N 1
ATOM 566 C CA . PRO A 1 80 ? -38.776 -2.907 28.170 1.00 85.56 80 PRO A CA 1
ATOM 567 C C . PRO A 1 80 ? -38.884 -3.188 26.674 1.00 85.56 80 PRO A C 1
ATOM 569 O O . PRO A 1 80 ? -38.277 -4.142 26.182 1.00 85.56 80 PRO A O 1
ATOM 572 N N . LEU A 1 81 ? -39.604 -2.327 25.945 1.00 90.38 81 LEU A N 1
ATOM 573 C CA . LEU A 1 81 ? -39.709 -2.432 24.492 1.00 90.38 81 LEU A CA 1
ATOM 574 C C . LEU A 1 81 ? -38.292 -2.518 23.888 1.00 90.38 81 LEU A C 1
ATOM 576 O O . LEU A 1 81 ? -37.508 -1.568 24.048 1.00 90.38 81 LEU A O 1
ATOM 580 N N . PRO A 1 82 ? -37.937 -3.645 23.241 1.00 89.81 82 PRO A N 1
ATOM 581 C CA . PRO A 1 82 ? -36.568 -3.891 22.814 1.00 89.81 82 PRO A CA 1
ATOM 582 C C . PRO A 1 82 ? -36.060 -2.818 21.856 1.00 89.81 82 PRO A C 1
ATOM 584 O O . PRO A 1 82 ? -36.791 -2.367 20.969 1.00 89.81 82 PRO A O 1
ATOM 587 N N . ILE A 1 83 ? -34.791 -2.437 22.003 1.00 92.31 83 ILE A N 1
ATOM 588 C CA . ILE A 1 83 ? -34.132 -1.519 21.068 1.00 92.31 83 ILE A CA 1
ATOM 589 C C . ILE A 1 83 ? -34.243 -2.078 19.645 1.00 92.31 83 ILE A C 1
ATOM 591 O O . ILE A 1 83 ? -34.000 -3.260 19.415 1.00 92.31 83 ILE A O 1
ATOM 595 N N . GLY A 1 84 ? -34.630 -1.222 18.699 1.00 90.56 84 GLY A N 1
ATOM 596 C CA . GLY A 1 84 ? -34.831 -1.591 17.296 1.00 90.56 84 GLY A CA 1
ATOM 597 C C . GLY A 1 84 ? -36.242 -2.079 16.958 1.00 90.56 84 GLY A C 1
ATOM 598 O O . GLY A 1 84 ? -36.569 -2.149 15.781 1.00 90.56 84 GLY A O 1
ATOM 599 N N . SER A 1 85 ? -37.096 -2.347 17.950 1.00 93.75 85 SER A N 1
ATOM 600 C CA . SER A 1 85 ? -38.525 -2.599 17.724 1.00 93.75 85 SER A CA 1
ATOM 601 C C . SER A 1 85 ? -39.353 -1.316 17.834 1.00 93.75 85 SER A C 1
ATOM 603 O O . SER A 1 85 ? -38.925 -0.329 18.445 1.00 93.75 85 SER A O 1
ATOM 605 N N . THR A 1 86 ? -40.554 -1.321 17.255 1.00 95.81 86 THR A N 1
ATOM 606 C CA . THR A 1 86 ? -41.539 -0.258 17.456 1.00 95.81 86 THR A CA 1
ATOM 607 C C . THR A 1 86 ? -42.892 -0.802 17.868 1.00 95.81 86 THR A C 1
ATOM 609 O O . THR A 1 86 ? -43.332 -1.848 17.395 1.00 95.81 86 THR A O 1
ATOM 612 N N . LEU A 1 87 ? -43.572 -0.055 18.729 1.00 95.31 87 LEU A N 1
ATOM 613 C CA . LEU A 1 87 ? -44.933 -0.350 19.143 1.00 95.31 87 LEU A CA 1
ATOM 614 C C . LEU A 1 87 ? -45.879 0.671 18.514 1.00 95.31 87 LEU A C 1
ATOM 616 O O . LEU A 1 87 ? -45.711 1.878 18.696 1.00 95.31 87 LEU A O 1
ATOM 620 N N . THR A 1 88 ? -46.866 0.199 17.763 1.00 96.19 88 THR A N 1
ATOM 621 C CA . THR A 1 88 ? -47.872 1.048 17.120 1.00 96.19 88 THR A CA 1
ATOM 622 C C . THR A 1 88 ? -49.252 0.655 17.613 1.00 96.19 88 THR A C 1
ATOM 624 O O . THR A 1 88 ? -49.612 -0.516 17.585 1.00 96.19 88 THR A O 1
ATOM 627 N N . MET A 1 89 ? -50.039 1.637 18.030 1.00 96.38 89 MET A N 1
ATOM 628 C CA . MET A 1 89 ? -51.448 1.456 18.371 1.00 96.38 89 MET A CA 1
ATOM 629 C C . MET A 1 89 ? -52.303 1.964 17.219 1.00 96.38 89 MET A C 1
ATOM 631 O O . MET A 1 89 ? -52.082 3.075 16.737 1.00 96.38 89 MET A O 1
ATOM 635 N N . ILE A 1 90 ? -53.288 1.179 16.801 1.00 94.88 90 ILE A N 1
ATOM 636 C CA . ILE A 1 90 ? -54.291 1.556 15.801 1.00 94.88 90 ILE A CA 1
ATOM 637 C C . ILE A 1 90 ? -55.695 1.293 16.346 1.00 94.88 90 ILE A C 1
ATOM 639 O O . ILE A 1 90 ? -55.873 0.539 17.304 1.00 94.88 90 ILE A O 1
ATOM 643 N N . GLY A 1 91 ? -56.701 1.917 15.733 1.00 93.44 91 GLY A N 1
ATOM 644 C CA . GLY A 1 91 ? -58.094 1.578 16.020 1.00 93.44 91 GLY A CA 1
ATOM 645 C C . GLY A 1 91 ? -58.391 0.121 15.654 1.00 93.44 91 GLY A C 1
ATOM 646 O O . GLY A 1 91 ? -58.109 -0.306 14.536 1.00 93.44 91 GLY A O 1
ATOM 647 N N . GLY A 1 92 ? -58.943 -0.625 16.606 1.00 93.00 92 GLY A N 1
ATOM 648 C CA . GLY A 1 92 ? -59.328 -2.032 16.485 1.00 93.00 92 GLY A CA 1
ATOM 649 C C . GLY A 1 92 ? -60.830 -2.259 16.655 1.00 93.00 92 GLY A C 1
ATOM 650 O O . GLY A 1 92 ? -61.241 -3.381 16.937 1.00 93.00 92 GLY A O 1
ATOM 651 N N . LEU A 1 93 ? -61.652 -1.212 16.518 1.00 93.69 93 LEU A N 1
ATOM 652 C CA . LEU A 1 93 ? -63.097 -1.320 16.693 1.00 93.69 93 LEU A CA 1
ATOM 653 C C . LEU A 1 93 ? -63.702 -2.232 15.604 1.00 93.69 93 LEU A C 1
ATOM 655 O O . LEU A 1 93 ? -63.446 -1.982 14.418 1.00 93.69 93 LEU A O 1
ATOM 659 N N . PRO A 1 94 ? -64.515 -3.243 15.963 1.00 92.31 94 PRO A N 1
ATOM 660 C CA . PRO A 1 94 ? -65.180 -4.109 14.994 1.00 92.31 94 PRO A CA 1
ATOM 661 C C . PRO A 1 94 ? -66.189 -3.364 14.106 1.00 92.31 94 PRO A C 1
ATOM 663 O O . PRO A 1 94 ? -66.849 -2.415 14.532 1.00 92.31 94 PRO A O 1
ATOM 666 N N . TYR A 1 95 ? -66.333 -3.831 12.863 1.00 92.75 95 TYR A N 1
ATOM 667 C CA . TYR A 1 95 ? -67.188 -3.235 11.824 1.00 92.75 95 TYR A CA 1
ATOM 668 C C . TYR A 1 95 ? -68.676 -3.641 11.916 1.00 92.75 95 TYR A C 1
ATOM 670 O O . TYR A 1 95 ? -69.396 -3.598 10.921 1.00 92.75 95 TYR A O 1
ATOM 678 N N . ASP A 1 96 ? -69.149 -4.058 13.090 1.00 91.06 96 ASP A N 1
ATOM 679 C CA . ASP A 1 96 ? -70.553 -4.390 13.350 1.00 91.06 96 ASP A CA 1
ATOM 680 C C . ASP A 1 96 ? -71.378 -3.150 13.753 1.00 91.06 96 ASP A C 1
ATOM 682 O O . ASP A 1 96 ? -70.846 -2.126 14.181 1.00 91.06 96 ASP A O 1
ATOM 686 N N . GLN A 1 97 ? -72.705 -3.224 13.640 1.00 89.38 97 GLN A N 1
ATOM 687 C CA . GLN A 1 97 ? -73.625 -2.231 14.205 1.00 89.38 97 GLN A CA 1
ATOM 688 C C . GLN A 1 97 ? -74.412 -2.891 15.340 1.00 89.38 97 GLN A C 1
ATOM 690 O O . GLN A 1 97 ? -75.171 -3.823 15.096 1.00 89.38 97 GLN A O 1
ATOM 695 N N . ASN A 1 98 ? -74.244 -2.406 16.574 1.00 85.19 98 ASN A N 1
ATOM 696 C CA . ASN A 1 98 ? -74.891 -2.996 17.757 1.00 85.19 98 ASN A CA 1
ATOM 697 C C . ASN A 1 98 ? -76.139 -2.217 18.201 1.00 85.19 98 ASN A C 1
ATOM 699 O O . ASN A 1 98 ? -76.964 -2.758 18.931 1.00 85.19 98 ASN A O 1
ATOM 703 N N . THR A 1 99 ? -76.282 -0.958 17.776 1.00 89.19 99 THR A N 1
ATOM 704 C CA . THR A 1 99 ? -77.447 -0.130 18.105 1.00 89.19 99 THR A CA 1
ATOM 705 C C . THR A 1 99 ? -78.612 -0.448 17.174 1.00 89.19 99 THR A C 1
ATOM 707 O O . THR A 1 99 ? -78.521 -0.225 15.963 1.00 89.19 99 THR A O 1
ATOM 710 N N . ASP A 1 100 ? -79.714 -0.901 17.769 1.00 88.56 100 ASP A N 1
ATOM 711 C CA . ASP A 1 100 ? -81.010 -1.104 17.123 1.00 88.56 100 ASP A CA 1
ATOM 712 C C . ASP A 1 100 ? -82.044 -0.129 17.717 1.00 88.56 100 ASP A C 1
ATOM 714 O O . ASP A 1 100 ? -82.335 -0.157 18.917 1.00 88.56 100 ASP A O 1
ATOM 718 N N . ILE A 1 101 ? -82.555 0.791 16.893 1.00 87.38 101 ILE A N 1
ATOM 719 C CA . ILE A 1 101 ? -83.497 1.835 17.321 1.00 87.38 101 ILE A CA 1
ATOM 720 C C . ILE A 1 101 ? -84.926 1.332 17.093 1.00 87.38 101 ILE A C 1
ATOM 722 O O . ILE A 1 101 ? -85.351 1.119 15.960 1.00 87.38 101 ILE A O 1
ATOM 726 N N . THR A 1 102 ? -85.702 1.204 18.171 1.00 85.12 102 THR A N 1
ATOM 727 C CA . THR A 1 102 ? -87.090 0.715 18.114 1.00 85.12 102 THR A CA 1
ATOM 728 C C . THR A 1 102 ? -88.105 1.857 17.969 1.00 85.12 102 THR A C 1
ATOM 730 O O . THR A 1 102 ? -87.950 2.928 18.552 1.00 85.12 102 THR A O 1
ATOM 733 N N . ASN A 1 103 ? -89.196 1.622 17.231 1.00 76.81 103 ASN A N 1
ATOM 734 C CA . ASN A 1 103 ? -90.158 2.656 16.801 1.00 76.81 103 ASN A CA 1
ATOM 735 C C . ASN A 1 103 ? -91.072 3.225 17.922 1.00 76.81 103 ASN A C 1
ATOM 737 O O . ASN A 1 103 ? -91.929 4.063 17.663 1.00 76.81 103 ASN A O 1
ATOM 741 N N . ALA A 1 104 ? -90.922 2.759 19.168 1.00 79.50 104 ALA A N 1
ATOM 742 C CA . ALA A 1 104 ? -91.697 3.215 20.333 1.00 79.50 104 ALA A CA 1
ATOM 743 C C . ALA A 1 104 ? -90.914 3.124 21.663 1.00 79.50 104 ALA A C 1
ATOM 745 O O . ALA A 1 104 ? -91.498 3.189 22.746 1.00 79.50 104 ALA A O 1
ATOM 746 N N . GLY A 1 105 ? -89.593 2.924 21.592 1.00 73.56 105 GLY A N 1
ATOM 747 C CA . GLY A 1 105 ? -88.720 2.860 22.762 1.00 73.56 105 GLY A CA 1
ATOM 748 C C . GLY A 1 105 ? -88.366 4.244 23.309 1.00 73.56 105 GLY A C 1
ATOM 749 O O . GLY A 1 105 ? -88.597 5.273 22.674 1.00 73.56 105 GLY A O 1
ATOM 750 N N . ARG A 1 106 ? -87.768 4.286 24.506 1.00 77.94 106 ARG A N 1
ATOM 751 C CA . ARG A 1 106 ? -87.200 5.533 25.040 1.00 77.94 106 ARG A CA 1
ATOM 752 C C . ARG A 1 106 ? -86.064 6.000 24.131 1.00 77.94 106 ARG A C 1
ATOM 754 O O . ARG A 1 106 ? -85.095 5.274 23.934 1.00 77.94 106 ARG A O 1
ATOM 761 N N . PHE A 1 107 ? -86.172 7.223 23.626 1.00 83.25 107 PHE A N 1
ATOM 762 C CA . PHE A 1 107 ? -85.130 7.852 22.825 1.00 83.25 107 PHE A CA 1
ATOM 763 C C . PHE A 1 107 ? -84.050 8.400 23.757 1.00 83.25 107 PHE A C 1
ATOM 765 O O . PHE A 1 107 ? -84.208 9.470 24.343 1.00 83.25 107 PHE A O 1
ATOM 772 N N . LEU A 1 108 ? -82.990 7.620 23.963 1.00 87.25 108 LEU A N 1
ATOM 773 C CA . LEU A 1 108 ? -81.860 8.009 24.798 1.00 87.25 108 LEU A CA 1
ATOM 774 C C . LEU A 1 108 ? -80.809 8.678 23.904 1.00 87.25 108 LEU A C 1
ATOM 776 O O . LEU A 1 108 ? -80.198 7.970 23.103 1.00 87.25 108 LEU A O 1
ATOM 780 N N . PRO A 1 109 ? -80.563 9.999 24.033 1.00 87.00 109 PRO A N 1
ATOM 781 C CA . PRO A 1 109 ? -79.583 10.692 23.197 1.00 87.00 109 PRO A CA 1
ATOM 782 C C . PRO A 1 109 ? -78.209 10.016 23.214 1.00 87.00 109 PRO A C 1
ATOM 784 O O . PRO A 1 109 ? -77.592 9.884 22.168 1.00 87.00 109 PRO A O 1
ATOM 787 N N . GLN A 1 110 ? -77.786 9.481 24.365 1.00 85.62 110 GLN A N 1
ATOM 788 C CA . GLN A 1 110 ? -76.503 8.788 24.498 1.00 85.62 110 GLN A CA 1
ATOM 789 C C . GLN A 1 110 ? -76.367 7.572 23.570 1.00 85.62 110 GLN A C 1
ATOM 791 O O . GLN A 1 110 ? -75.326 7.397 22.958 1.00 85.62 110 GLN A O 1
ATOM 796 N N . VAL A 1 111 ? -77.423 6.769 23.397 1.00 87.69 111 VAL A N 1
ATOM 797 C CA . VAL A 1 111 ? -77.386 5.573 22.530 1.00 87.69 111 VAL A CA 1
ATOM 798 C C . VAL A 1 111 ? -77.158 5.952 21.063 1.00 87.69 111 VAL A C 1
ATOM 800 O O . VAL A 1 111 ? -76.546 5.204 20.301 1.00 87.69 111 VAL A O 1
ATOM 803 N N . ILE A 1 112 ? -77.658 7.119 20.665 1.00 88.00 112 ILE A N 1
ATOM 804 C CA . ILE A 1 112 ? -77.528 7.639 19.304 1.00 88.00 112 ILE A CA 1
ATOM 805 C C . ILE A 1 112 ? -76.167 8.292 19.120 1.00 88.00 112 ILE A C 1
ATOM 807 O O . ILE A 1 112 ? -75.513 8.037 18.115 1.00 88.00 112 ILE A O 1
ATOM 811 N N . GLU A 1 113 ? -75.721 9.077 20.099 1.00 90.06 113 GLU A N 1
ATOM 812 C CA . GLU A 1 113 ? -74.375 9.647 20.117 1.00 90.06 113 GLU A CA 1
ATOM 813 C C . GLU A 1 113 ? -73.311 8.544 20.051 1.00 90.06 113 GLU A C 1
ATOM 815 O O . GLU A 1 113 ? -72.438 8.613 19.195 1.00 90.06 113 GLU A O 1
ATOM 820 N N . ASP A 1 114 ? -73.436 7.469 20.838 1.00 88.44 114 ASP A N 1
ATOM 821 C CA . ASP A 1 114 ? -72.505 6.334 20.807 1.00 88.44 114 ASP A CA 1
ATOM 822 C C . ASP A 1 114 ? -72.508 5.629 19.437 1.00 88.44 114 ASP A C 1
ATOM 824 O O . ASP A 1 114 ? -71.455 5.237 18.928 1.00 88.44 114 ASP A O 1
ATOM 828 N N . ALA A 1 115 ? -73.675 5.502 18.792 1.00 90.81 115 ALA A N 1
ATOM 829 C CA . ALA A 1 115 ? -73.787 4.923 17.452 1.00 90.81 115 ALA A CA 1
ATOM 830 C C . ALA A 1 115 ? -73.138 5.811 16.372 1.00 90.81 115 ALA A C 1
ATOM 832 O O . ALA A 1 115 ? -72.420 5.307 15.503 1.00 90.81 115 ALA A O 1
ATOM 833 N N . LEU A 1 116 ? -73.362 7.127 16.428 1.00 91.75 116 LEU A N 1
ATOM 834 C CA . LEU A 1 116 ? -72.765 8.101 15.508 1.00 91.75 116 LEU A CA 1
ATOM 835 C C . LEU A 1 116 ? -71.252 8.222 15.719 1.00 91.75 116 LEU A C 1
ATOM 837 O O . LEU A 1 116 ? -70.488 8.271 14.749 1.00 91.75 116 LEU A O 1
ATOM 841 N N . ASP A 1 117 ? -70.806 8.194 16.971 1.00 91.19 117 ASP A N 1
ATOM 842 C CA . ASP A 1 117 ? -69.397 8.136 17.326 1.00 91.19 117 ASP A CA 1
ATOM 843 C C . ASP A 1 117 ? -68.772 6.849 16.780 1.00 91.19 117 ASP A C 1
ATOM 845 O O . ASP A 1 117 ? -67.740 6.924 16.117 1.00 91.19 117 ASP A O 1
ATOM 849 N N . LYS A 1 118 ? -69.420 5.682 16.928 1.00 91.56 118 LYS A N 1
ATOM 850 C CA . LYS A 1 118 ? -68.927 4.413 16.366 1.00 91.56 118 LYS A CA 1
ATOM 851 C C . LYS A 1 118 ? -68.686 4.512 14.859 1.00 91.56 118 LYS A C 1
ATOM 853 O O . LYS A 1 118 ? -67.599 4.178 14.388 1.00 91.56 118 LYS A O 1
ATOM 858 N N . VAL A 1 119 ? -69.656 5.019 14.097 1.00 92.88 119 VAL A N 1
ATOM 859 C CA . VAL A 1 119 ? -69.525 5.187 12.637 1.00 92.88 119 VAL A CA 1
ATOM 860 C C . VAL A 1 119 ? -68.416 6.181 12.283 1.00 92.88 119 VAL A C 1
ATOM 862 O O . VAL A 1 119 ? -67.631 5.942 11.357 1.00 92.88 119 VAL A O 1
ATOM 865 N N . THR A 1 120 ? -68.295 7.269 13.043 1.00 93.00 120 THR A N 1
ATOM 866 C CA . THR A 1 120 ? -67.216 8.250 12.868 1.00 93.00 120 THR A CA 1
ATOM 867 C C . THR A 1 120 ? -65.849 7.602 13.099 1.00 93.00 120 THR A C 1
ATOM 869 O O . THR A 1 120 ? -64.925 7.802 12.308 1.00 93.00 120 THR A O 1
ATOM 872 N N . ILE A 1 121 ? -65.725 6.749 14.118 1.00 93.00 121 ILE A N 1
ATOM 873 C CA . ILE A 1 121 ? -64.499 6.004 14.425 1.00 93.00 121 ILE A CA 1
ATOM 874 C C . ILE A 1 121 ? -64.162 4.993 13.330 1.00 93.00 121 ILE A C 1
ATOM 876 O O . ILE A 1 121 ? -63.019 4.967 12.871 1.00 93.00 121 ILE A O 1
ATOM 880 N N . LEU A 1 122 ? -65.130 4.202 12.860 1.00 93.06 122 LEU A N 1
ATOM 881 C CA . LEU A 1 122 ? -64.916 3.253 11.761 1.00 93.06 122 LEU A CA 1
ATOM 882 C C . LEU A 1 122 ? -64.486 3.969 10.475 1.00 93.06 122 LEU A C 1
ATOM 884 O O . LEU A 1 122 ? -63.613 3.482 9.758 1.00 93.06 122 LEU A O 1
ATOM 888 N N . THR A 1 123 ? -65.025 5.162 10.215 1.00 93.00 123 THR A N 1
ATOM 889 C CA . THR A 1 123 ? -64.611 6.003 9.083 1.00 93.00 123 THR A CA 1
ATOM 890 C C . THR A 1 123 ? -63.174 6.496 9.246 1.00 93.00 123 THR A C 1
ATOM 892 O O . THR A 1 123 ? -62.394 6.450 8.296 1.00 93.00 123 THR A O 1
ATOM 895 N N . GLN A 1 124 ? -62.778 6.926 10.447 1.00 92.94 124 GLN A N 1
ATOM 896 C CA . GLN A 1 124 ? -61.389 7.293 10.728 1.00 92.94 124 GLN A CA 1
ATOM 897 C C . GLN A 1 124 ? -60.436 6.087 10.618 1.00 92.94 124 GLN A C 1
ATOM 899 O O . GLN A 1 124 ? -59.321 6.251 10.125 1.00 92.94 124 GLN A O 1
ATOM 904 N N . GLN A 1 125 ? -60.869 4.884 11.019 1.00 93.00 125 GLN A N 1
ATOM 905 C CA . GLN A 1 125 ? -60.120 3.633 10.837 1.00 93.00 125 GLN A CA 1
ATOM 906 C C . GLN A 1 125 ? -59.955 3.281 9.357 1.00 93.00 125 GLN A C 1
ATOM 908 O O . GLN A 1 125 ? -58.847 2.998 8.916 1.00 93.00 125 GLN A O 1
ATOM 913 N N . LEU A 1 126 ? -61.026 3.358 8.561 1.00 92.06 126 LEU A N 1
ATOM 914 C CA . LEU A 1 126 ? -60.935 3.149 7.116 1.00 92.06 126 LEU A CA 1
ATOM 915 C C . LEU A 1 126 ? -60.028 4.186 6.468 1.00 92.06 126 LEU A C 1
ATOM 917 O O . LEU A 1 126 ? -59.176 3.807 5.677 1.00 92.06 126 LEU A O 1
ATOM 921 N N . LYS A 1 127 ? -60.142 5.463 6.853 1.00 90.88 127 LYS A N 1
ATOM 922 C CA . LYS A 1 127 ? -59.234 6.514 6.388 1.00 90.88 127 LYS A CA 1
ATOM 923 C C . LYS A 1 127 ? -57.780 6.171 6.713 1.00 90.88 127 LYS A C 1
ATOM 925 O O . LYS A 1 127 ? -56.928 6.352 5.848 1.00 90.88 127 LYS A O 1
ATOM 930 N N . GLU A 1 128 ? -57.486 5.682 7.919 1.00 91.38 128 GLU A N 1
ATOM 931 C CA . GLU A 1 128 ? -56.142 5.222 8.308 1.00 91.38 128 GLU A CA 1
ATOM 932 C C . GLU A 1 128 ? -55.646 4.098 7.387 1.00 91.38 128 GLU A C 1
ATOM 934 O O . GLU A 1 128 ? -54.545 4.202 6.845 1.00 91.38 128 GLU A O 1
ATOM 939 N N . ILE A 1 129 ? -56.482 3.087 7.133 1.00 90.19 129 ILE A N 1
ATOM 940 C CA . ILE A 1 129 ? -56.152 1.945 6.273 1.00 90.19 129 ILE A CA 1
ATOM 941 C C . ILE A 1 129 ? -55.951 2.391 4.819 1.00 90.19 129 ILE A C 1
ATOM 943 O O . ILE A 1 129 ? -54.910 2.106 4.231 1.00 90.19 129 ILE A O 1
ATOM 947 N N . THR A 1 130 ? -56.900 3.130 4.235 1.00 89.69 130 THR A N 1
ATOM 948 C CA . THR A 1 130 ? -56.848 3.584 2.833 1.00 89.69 130 THR A CA 1
ATOM 949 C C . THR A 1 130 ? -55.741 4.598 2.588 1.00 89.69 130 THR A C 1
ATOM 951 O O . THR A 1 130 ? -55.228 4.694 1.477 1.00 89.69 130 THR A O 1
ATOM 954 N N . SER A 1 131 ? -55.328 5.349 3.614 1.00 86.50 131 SER A N 1
ATOM 955 C CA . SER A 1 131 ? -54.147 6.222 3.519 1.00 86.50 131 SER A CA 1
ATOM 956 C C . SER A 1 131 ? -52.849 5.424 3.342 1.00 86.50 131 SER A C 1
ATOM 958 O O . SER A 1 131 ? -51.813 6.006 3.037 1.00 86.50 131 SER A O 1
ATOM 960 N N . ARG A 1 132 ? -52.895 4.098 3.523 1.00 83.69 132 ARG A N 1
ATOM 961 C CA . ARG A 1 132 ? -51.775 3.167 3.344 1.00 83.69 132 ARG A CA 1
ATOM 962 C C . ARG A 1 132 ? -52.011 2.150 2.217 1.00 83.69 132 ARG A C 1
ATOM 964 O O . ARG A 1 132 ? -51.286 1.161 2.143 1.00 83.69 132 ARG A O 1
ATOM 971 N N . THR A 1 133 ? -52.991 2.378 1.337 1.00 86.88 133 THR A N 1
ATOM 972 C CA . THR A 1 133 ? -53.231 1.568 0.125 1.00 86.88 133 THR A CA 1
ATOM 973 C C . THR A 1 133 ? -52.773 2.298 -1.142 1.00 86.88 133 THR A C 1
ATOM 975 O O . THR A 1 133 ? -52.610 3.516 -1.139 1.00 86.88 133 THR A O 1
ATOM 978 N N . LEU A 1 134 ? -52.611 1.575 -2.258 1.00 84.31 134 LEU A N 1
ATOM 979 C CA . LEU A 1 134 ? -52.392 2.186 -3.577 1.00 84.31 134 LEU A CA 1
ATOM 980 C C . LEU A 1 134 ? -53.654 2.938 -4.028 1.00 84.31 134 LEU A C 1
ATOM 982 O O . LEU A 1 134 ? -54.756 2.398 -3.941 1.00 84.31 134 LEU A O 1
ATOM 986 N N . GLN A 1 135 ? -53.496 4.168 -4.520 1.00 86.00 135 GLN A N 1
ATOM 987 C CA . GLN A 1 135 ? -54.596 4.998 -5.018 1.00 86.00 135 GLN A CA 1
ATOM 988 C C . GLN A 1 135 ? -54.261 5.536 -6.409 1.00 86.00 135 GLN A C 1
ATOM 990 O O . GLN A 1 135 ? -53.132 5.955 -6.668 1.00 86.00 135 GLN A O 1
ATOM 995 N N . ALA A 1 136 ? -55.250 5.540 -7.300 1.00 84.44 136 ALA A N 1
ATOM 996 C CA . ALA A 1 136 ? -55.145 6.249 -8.566 1.00 84.44 136 ALA A CA 1
ATOM 997 C C . ALA A 1 136 ? -55.243 7.763 -8.324 1.00 84.44 136 ALA A C 1
ATOM 999 O O . ALA A 1 136 ? -55.899 8.212 -7.382 1.00 84.44 136 ALA A O 1
ATOM 1000 N N . ALA A 1 137 ? -54.613 8.563 -9.184 1.00 85.06 137 ALA A N 1
ATOM 1001 C CA . ALA A 1 137 ? -54.765 10.010 -9.113 1.00 85.06 137 ALA A CA 1
ATOM 1002 C C . ALA A 1 137 ? -56.224 10.409 -9.400 1.00 85.06 137 ALA A C 1
ATOM 1004 O O . ALA A 1 137 ? -56.867 9.841 -10.284 1.00 85.06 137 ALA A O 1
ATOM 1005 N N . VAL A 1 138 ? -56.726 11.422 -8.686 1.00 84.88 138 VAL A N 1
ATOM 1006 C CA . VAL A 1 138 ? -58.148 11.831 -8.691 1.00 84.88 138 VAL A CA 1
ATOM 1007 C C . VAL A 1 138 ? -58.698 12.119 -10.097 1.00 84.88 138 VAL A C 1
ATOM 1009 O O . VAL A 1 138 ? -59.871 11.878 -10.355 1.00 84.88 138 VAL A O 1
ATOM 1012 N N . GLY A 1 139 ? -57.863 12.604 -11.021 1.00 83.94 139 GLY A N 1
ATOM 1013 C CA . GLY A 1 139 ? -58.261 12.924 -12.398 1.00 83.94 139 GLY A CA 1
ATOM 1014 C C . GLY A 1 139 ? -58.216 11.757 -13.391 1.00 83.94 139 GLY A C 1
ATOM 1015 O O . GLY A 1 139 ? -58.359 11.991 -14.587 1.00 83.94 139 GLY A O 1
ATOM 1016 N N . THR A 1 140 ? -57.961 10.526 -12.940 1.00 80.44 140 THR A N 1
ATOM 1017 C CA . THR A 1 140 ? -57.773 9.371 -13.832 1.00 80.44 140 THR A CA 1
ATOM 1018 C C . THR A 1 140 ? -58.997 8.461 -13.846 1.00 80.44 140 THR A C 1
ATOM 1020 O O . THR A 1 140 ? -59.640 8.244 -12.824 1.00 80.44 140 THR A O 1
ATOM 1023 N N . THR A 1 141 ? -59.307 7.889 -15.009 1.00 82.44 141 THR A N 1
ATOM 1024 C CA . THR A 1 141 ? -60.380 6.892 -15.184 1.00 82.44 141 THR A CA 1
ATOM 1025 C C . THR A 1 141 ? -59.844 5.460 -15.161 1.00 82.44 141 THR A C 1
ATOM 1027 O O . THR A 1 141 ? -60.457 4.553 -15.722 1.00 82.44 141 THR A O 1
ATOM 1030 N N . VAL A 1 142 ? -58.657 5.256 -14.587 1.00 85.25 142 VAL A N 1
ATOM 1031 C CA . VAL A 1 142 ? -57.945 3.986 -14.695 1.00 85.25 142 VAL A CA 1
ATOM 1032 C C . VAL A 1 142 ? -58.516 2.919 -13.768 1.00 85.25 142 VAL A C 1
ATOM 1034 O O . VAL A 1 142 ? -58.862 3.187 -12.618 1.00 85.25 142 VAL A O 1
ATOM 1037 N N . SER A 1 143 ? -58.565 1.681 -14.258 1.00 81.06 143 SER A N 1
ATOM 1038 C CA . SER A 1 143 ? -58.896 0.518 -13.444 1.00 81.06 143 SER A CA 1
ATOM 1039 C C . SER A 1 143 ? -57.622 -0.121 -12.882 1.00 81.06 143 SER A C 1
ATOM 1041 O O . SER A 1 143 ? -56.823 -0.697 -13.621 1.00 81.06 143 SER A O 1
ATOM 1043 N N . LEU A 1 144 ? -57.426 -0.036 -11.562 1.00 85.50 144 LEU A N 1
ATOM 1044 C CA . LEU A 1 144 ? -56.299 -0.665 -10.854 1.00 85.50 144 LEU A CA 1
ATOM 1045 C C . LEU A 1 144 ? -56.587 -2.133 -10.499 1.00 85.50 144 LEU A C 1
ATOM 1047 O O . LEU A 1 144 ? -56.422 -2.558 -9.356 1.00 85.50 144 LEU A O 1
ATOM 1051 N N . ILE A 1 145 ? -57.043 -2.913 -11.478 1.00 87.06 145 ILE A N 1
ATOM 1052 C CA . ILE A 1 145 ? -57.234 -4.355 -11.312 1.00 87.06 145 ILE A CA 1
ATOM 1053 C C . ILE A 1 145 ? -55.926 -5.054 -11.672 1.00 87.06 145 ILE A C 1
ATOM 1055 O O . ILE A 1 145 ? -55.437 -4.934 -12.796 1.00 87.06 145 ILE A O 1
ATOM 1059 N N . PHE A 1 146 ? -55.362 -5.795 -10.718 1.00 86.75 146 PHE A N 1
ATOM 1060 C CA . PHE A 1 146 ? -54.201 -6.633 -10.993 1.00 86.75 146 PHE A CA 1
ATOM 1061 C C . PHE A 1 146 ? -54.591 -7.784 -11.937 1.00 86.75 146 PHE A C 1
ATOM 1063 O O . PHE A 1 146 ? -55.586 -8.469 -11.680 1.00 86.75 146 PHE A O 1
ATOM 1070 N N . PRO A 1 147 ? -53.823 -8.029 -13.015 1.00 88.81 147 PRO A N 1
ATOM 1071 C CA . PRO A 1 147 ? -54.004 -9.211 -13.848 1.00 88.81 147 PRO A CA 1
ATOM 1072 C C . PRO A 1 147 ? -53.709 -10.486 -13.047 1.00 88.81 147 PRO A C 1
ATOM 1074 O O . PRO A 1 147 ? -53.046 -10.448 -12.008 1.00 88.81 147 PRO A O 1
ATOM 1077 N N . ALA A 1 148 ? -54.172 -11.636 -13.548 1.00 90.88 148 ALA A N 1
ATOM 1078 C CA . ALA A 1 148 ? -53.871 -12.923 -12.927 1.00 90.88 148 ALA A CA 1
ATOM 1079 C C . ALA A 1 148 ? -52.345 -13.092 -12.751 1.00 90.88 148 ALA A C 1
ATOM 1081 O O . ALA A 1 148 ? -51.589 -12.782 -13.681 1.00 90.88 148 ALA A O 1
ATOM 1082 N N . PRO A 1 149 ? -51.874 -13.554 -11.581 1.00 89.44 149 PRO A N 1
ATOM 1083 C CA . PRO A 1 149 ? -50.449 -13.628 -11.297 1.00 89.44 149 PRO A CA 1
ATOM 1084 C C . PRO A 1 149 ? -49.754 -14.598 -12.255 1.00 89.44 149 PRO A C 1
ATOM 1086 O O . PRO A 1 149 ? -50.204 -15.725 -12.458 1.00 89.44 149 PRO A O 1
ATOM 1089 N N . SER A 1 150 ? -48.628 -14.162 -12.821 1.00 87.06 150 SER A N 1
ATOM 1090 C CA . SER A 1 150 ? -47.766 -14.980 -13.673 1.00 87.06 150 SER A CA 1
ATOM 1091 C C . SER A 1 150 ? -46.348 -14.971 -13.122 1.00 87.06 150 SER A C 1
ATOM 1093 O O . SER A 1 150 ? -45.788 -13.912 -12.842 1.00 87.06 150 SER A O 1
ATOM 1095 N N . SER A 1 151 ? -45.749 -16.157 -12.997 1.00 86.25 151 SER A N 1
ATOM 1096 C CA . SER A 1 151 ? -44.381 -16.297 -12.493 1.00 86.25 151 SER A CA 1
ATOM 1097 C C . SER A 1 151 ? -43.388 -15.506 -13.354 1.00 86.25 151 SER A C 1
ATOM 1099 O O . SER A 1 151 ? -43.462 -15.545 -14.584 1.00 86.25 151 SER A O 1
ATOM 1101 N N . GLY A 1 152 ? -42.481 -14.771 -12.703 1.00 78.81 152 GLY A N 1
ATOM 1102 C CA . GLY A 1 152 ? -41.412 -13.997 -13.347 1.00 78.81 152 GLY A CA 1
ATOM 1103 C C . GLY A 1 152 ? -41.851 -12.732 -14.097 1.00 78.81 152 GLY A C 1
ATOM 1104 O O . GLY A 1 152 ? -41.018 -12.117 -14.760 1.00 78.81 152 GLY A O 1
ATOM 1105 N N . LYS A 1 153 ? -43.131 -12.346 -14.019 1.00 82.38 153 LYS A N 1
ATOM 1106 C CA . LYS A 1 153 ? -43.677 -11.151 -14.677 1.00 82.38 153 LYS A CA 1
ATOM 1107 C C . LYS A 1 153 ? -43.797 -9.979 -13.700 1.00 82.38 153 LYS A C 1
ATOM 1109 O O . LYS A 1 153 ? -44.036 -10.175 -12.510 1.00 82.38 153 LYS A O 1
ATOM 1114 N N . PHE A 1 154 ? -43.667 -8.763 -14.224 1.00 84.38 154 PHE A N 1
ATOM 1115 C CA . PHE A 1 154 ? -43.864 -7.519 -13.473 1.00 84.38 154 PHE A CA 1
ATOM 1116 C C . PHE A 1 154 ? -45.171 -6.845 -13.875 1.00 84.38 154 PHE A C 1
ATOM 1118 O O . PHE A 1 154 ? -45.653 -7.044 -14.986 1.00 84.38 154 PHE A O 1
ATOM 1125 N N . ILE A 1 155 ? -45.714 -6.009 -12.993 1.00 88.81 155 ILE A N 1
ATOM 1126 C CA . ILE A 1 155 ? -46.875 -5.179 -13.308 1.00 88.81 155 ILE A CA 1
ATOM 1127 C C . ILE A 1 155 ? -46.402 -3.867 -13.927 1.00 88.81 155 ILE A C 1
ATOM 1129 O O . ILE A 1 155 ? -45.586 -3.164 -13.332 1.00 88.81 155 ILE A O 1
ATOM 1133 N N . LYS A 1 156 ? -46.935 -3.517 -15.098 1.00 84.88 156 LYS A N 1
ATOM 1134 C CA . LYS A 1 156 ? -46.734 -2.205 -15.727 1.00 84.88 156 LYS A CA 1
ATOM 1135 C C . LYS A 1 156 ? -48.060 -1.595 -16.167 1.00 84.88 156 LYS A C 1
ATOM 1137 O O . LYS A 1 156 ? -49.081 -2.280 -16.227 1.00 84.88 156 LYS A O 1
ATOM 1142 N N . TRP A 1 157 ? -48.025 -0.312 -16.510 1.00 86.81 157 TRP A N 1
ATOM 1143 C CA . TRP A 1 157 ? -49.122 0.334 -17.222 1.00 86.81 157 TRP A CA 1
ATOM 1144 C C . TRP A 1 157 ? -49.235 -0.234 -18.631 1.00 86.81 157 TRP A C 1
ATOM 1146 O O . TRP A 1 157 ? -48.234 -0.352 -19.341 1.00 86.81 157 TRP A O 1
ATOM 1156 N N . ARG A 1 158 ? -50.464 -0.544 -19.032 1.00 85.44 158 ARG A N 1
ATOM 1157 C CA . ARG A 1 158 ? -50.783 -0.835 -20.427 1.00 85.44 158 ARG A CA 1
ATOM 1158 C C . ARG A 1 158 ? -50.463 0.377 -21.297 1.00 85.44 158 ARG A C 1
ATOM 1160 O O . ARG A 1 158 ? -50.595 1.519 -20.856 1.00 85.44 158 ARG A O 1
ATOM 1167 N N . SER A 1 159 ? -50.100 0.134 -22.553 1.00 84.56 159 SER A N 1
ATOM 1168 C CA . SER A 1 159 ? -49.809 1.200 -23.524 1.00 84.56 159 SER A CA 1
ATOM 1169 C C . SER A 1 159 ? -51.008 2.112 -23.819 1.00 84.56 159 SER A C 1
ATOM 1171 O O . SER A 1 159 ? -50.817 3.264 -24.196 1.00 84.56 159 SER A O 1
ATOM 1173 N N . ASP A 1 160 ? -52.235 1.627 -23.606 1.00 87.00 160 ASP A N 1
ATOM 1174 C CA . ASP A 1 160 ? -53.477 2.401 -23.730 1.00 87.00 160 ASP A CA 1
ATOM 1175 C C . ASP A 1 160 ? -53.789 3.286 -22.509 1.00 87.00 160 ASP A C 1
ATOM 1177 O O . ASP A 1 160 ? -54.742 4.060 -22.550 1.00 87.00 160 ASP A O 1
ATOM 1181 N N . LEU A 1 161 ? -52.989 3.198 -21.438 1.00 84.19 161 LEU A N 1
ATOM 1182 C CA . LEU A 1 161 ? -53.153 3.926 -20.173 1.00 84.19 161 LEU A CA 1
ATOM 1183 C C . LEU A 1 161 ? -54.459 3.618 -19.411 1.00 84.19 161 LEU A C 1
ATOM 1185 O O . LEU A 1 161 ? -54.816 4.345 -18.483 1.00 84.19 161 LEU A O 1
ATOM 1189 N N . LEU A 1 162 ? -55.170 2.537 -19.753 1.00 87.12 162 LEU A N 1
ATOM 1190 C CA . LEU A 1 162 ? -56.470 2.200 -19.152 1.00 87.12 162 LEU A CA 1
ATOM 1191 C C . LEU A 1 162 ? -56.393 1.168 -18.019 1.00 87.12 162 LEU A C 1
ATOM 1193 O O . LEU A 1 162 ? -57.406 0.894 -17.369 1.00 87.12 162 LEU A O 1
ATOM 1197 N N . GLY A 1 163 ? -55.215 0.607 -17.741 1.00 88.69 163 GLY A N 1
ATOM 1198 C CA . GLY A 1 163 ? -55.049 -0.369 -16.666 1.00 88.69 163 GLY A CA 1
ATOM 1199 C C . GLY A 1 163 ? -53.644 -0.946 -16.547 1.00 88.69 163 GLY A C 1
ATOM 1200 O O . GLY A 1 163 ? -52.677 -0.416 -17.097 1.00 88.69 163 GLY A O 1
ATOM 1201 N N . LEU A 1 164 ? -53.557 -2.055 -15.814 1.00 90.75 164 LEU A N 1
ATOM 1202 C CA . LEU A 1 164 ? -52.318 -2.760 -15.495 1.00 90.75 164 LEU A CA 1
ATOM 1203 C C . LEU A 1 164 ? -52.187 -4.054 -16.316 1.00 90.75 164 LEU A C 1
ATOM 1205 O O . LEU A 1 164 ? -53.185 -4.716 -16.601 1.00 90.75 164 LEU A O 1
ATOM 1209 N N . GLU A 1 165 ? -50.962 -4.438 -16.676 1.00 89.88 165 GLU A N 1
ATOM 1210 C CA . GLU A 1 165 ? -50.666 -5.703 -17.362 1.00 89.88 165 GLU A CA 1
ATOM 1211 C C . GLU A 1 165 ? -49.391 -6.387 -16.850 1.00 89.88 165 GLU A C 1
ATOM 1213 O O . GLU A 1 165 ? -48.523 -5.746 -16.256 1.00 89.88 165 GLU A O 1
ATOM 1218 N N . ASN A 1 166 ? -49.288 -7.699 -17.100 1.00 91.00 166 ASN A N 1
ATOM 1219 C CA . ASN A 1 166 ? -48.080 -8.484 -16.849 1.00 91.00 166 ASN A CA 1
ATOM 1220 C C . ASN A 1 166 ? -47.070 -8.263 -17.982 1.00 91.00 166 ASN A C 1
ATOM 1222 O O . ASN A 1 166 ? -47.386 -8.511 -19.144 1.00 91.00 166 ASN A O 1
ATOM 1226 N N . ALA A 1 167 ? -45.843 -7.886 -17.641 1.00 84.69 167 ALA A N 1
ATOM 1227 C CA . ALA A 1 167 ? -44.761 -7.647 -18.586 1.00 84.69 167 ALA A CA 1
ATOM 1228 C C . ALA A 1 167 ? -43.562 -8.561 -18.354 1.00 84.69 167 ALA A C 1
ATOM 1230 O O . ALA A 1 167 ? -43.222 -8.904 -17.216 1.00 84.69 167 ALA A O 1
ATOM 1231 N N . ASP A 1 168 ? -42.927 -8.939 -19.460 1.00 81.94 168 ASP A N 1
ATOM 1232 C CA . ASP A 1 168 ? -41.652 -9.642 -19.474 1.00 81.94 168 ASP A CA 1
ATOM 1233 C C . ASP A 1 168 ? -40.505 -8.771 -18.964 1.00 81.94 168 ASP A C 1
ATOM 1235 O O . ASP A 1 168 ? -40.463 -7.555 -19.160 1.00 81.94 168 ASP A O 1
ATOM 1239 N N . ALA A 1 169 ? -39.535 -9.421 -18.328 1.00 65.81 169 ALA A N 1
ATOM 1240 C CA . ALA A 1 169 ? -38.294 -8.782 -17.937 1.00 65.81 169 ALA A CA 1
ATOM 1241 C C . ALA A 1 169 ? -37.456 -8.464 -19.194 1.00 65.81 169 ALA A C 1
ATOM 1243 O O . ALA A 1 169 ? -36.915 -9.373 -19.817 1.00 65.81 169 ALA A O 1
ATOM 1244 N N . GLY A 1 170 ? -37.312 -7.183 -19.557 1.00 60.25 170 GLY A N 1
ATOM 1245 C CA . GLY A 1 170 ? -36.211 -6.720 -20.420 1.00 60.25 170 GLY A CA 1
ATOM 1246 C C . GLY A 1 170 ? -36.536 -6.245 -21.842 1.00 60.25 170 GLY A C 1
ATOM 1247 O O . GLY A 1 170 ? -35.647 -5.685 -22.479 1.00 60.25 170 GLY A O 1
ATOM 1248 N N . THR A 1 171 ? -37.762 -6.377 -22.350 1.00 55.53 171 THR A N 1
ATOM 1249 C CA . THR A 1 171 ? -38.092 -5.910 -23.715 1.00 55.53 171 THR A CA 1
ATOM 1250 C C . THR A 1 171 ? -38.407 -4.413 -23.820 1.00 55.53 171 THR A C 1
ATOM 1252 O O . THR A 1 171 ? -38.222 -3.846 -24.891 1.00 55.53 171 THR A O 1
ATOM 1255 N N . ASP A 1 172 ? -38.785 -3.748 -22.723 1.00 56.22 172 ASP A N 1
ATOM 1256 C CA . ASP A 1 172 ? -39.393 -2.402 -22.774 1.00 56.22 172 ASP A CA 1
ATOM 1257 C C . ASP A 1 172 ? -38.594 -1.273 -22.111 1.00 56.22 172 ASP A C 1
ATOM 1259 O O . ASP A 1 172 ? -39.070 -0.139 -22.030 1.00 56.22 172 ASP A O 1
ATOM 1263 N N . SER A 1 173 ? -37.367 -1.513 -21.643 1.00 67.50 173 SER A N 1
ATOM 1264 C CA . SER A 1 173 ? -36.550 -0.395 -21.163 1.00 67.50 173 SER A CA 1
ATOM 1265 C C . SER A 1 173 ? -35.902 0.326 -22.347 1.00 67.50 173 SER A C 1
ATOM 1267 O O . SER A 1 173 ? -34.702 0.207 -22.572 1.00 67.50 173 SER A O 1
ATOM 1269 N N . MET A 1 174 ? -36.699 1.080 -23.115 1.00 64.44 174 MET A N 1
ATOM 1270 C CA . MET A 1 174 ? -36.188 1.997 -24.147 1.00 64.44 174 MET A CA 1
ATOM 1271 C C . MET A 1 174 ? -35.127 2.933 -23.564 1.00 64.44 174 MET A C 1
ATOM 1273 O O . MET A 1 174 ? -34.138 3.244 -24.221 1.00 64.44 174 MET A O 1
ATOM 1277 N N . VAL A 1 175 ? -35.320 3.326 -22.301 1.00 71.44 175 VAL A N 1
ATOM 1278 C CA . VAL A 1 175 ? -34.347 4.103 -21.540 1.00 71.44 175 VAL A CA 1
ATOM 1279 C C . VAL A 1 175 ? -33.067 3.293 -21.356 1.00 71.44 175 VAL A C 1
ATOM 1281 O O . VAL A 1 175 ? -32.047 3.713 -21.870 1.00 71.44 175 VAL A O 1
ATOM 1284 N N . LEU A 1 176 ? -33.081 2.111 -20.730 1.00 78.38 176 LEU A N 1
ATOM 1285 C CA . LEU A 1 176 ? -31.841 1.351 -20.509 1.00 78.38 176 LEU A CA 1
ATOM 1286 C C . LEU A 1 176 ? -31.150 0.937 -21.816 1.00 78.38 176 LEU A C 1
ATOM 1288 O O . LEU A 1 176 ? -29.930 0.947 -21.865 1.00 78.38 176 LEU A O 1
ATOM 1292 N N . GLN A 1 177 ? -31.889 0.604 -22.877 1.00 79.81 177 GLN A N 1
ATOM 1293 C CA . GLN A 1 177 ? -31.298 0.301 -24.186 1.00 79.81 177 GLN A CA 1
ATOM 1294 C C . GLN A 1 177 ? -30.638 1.538 -24.807 1.00 79.81 177 GLN A C 1
ATOM 1296 O O . GLN A 1 177 ? -29.513 1.441 -25.291 1.00 79.81 177 GLN A O 1
ATOM 1301 N N . GLY A 1 178 ? -31.297 2.701 -24.742 1.00 80.00 178 GLY A N 1
ATOM 1302 C CA . GLY A 1 178 ? -30.720 3.972 -25.177 1.00 80.00 178 GLY A CA 1
ATOM 1303 C C . GLY A 1 178 ? -29.488 4.349 -24.359 1.00 80.00 178 GLY A C 1
ATOM 1304 O O . GLY A 1 178 ? -28.454 4.669 -24.931 1.00 80.00 178 GLY A O 1
ATOM 1305 N N . LEU A 1 179 ? -29.562 4.208 -23.035 1.00 86.06 179 LEU A N 1
ATOM 1306 C CA . LEU A 1 179 ? -28.440 4.448 -22.135 1.00 86.06 179 LEU A CA 1
ATOM 1307 C C . LEU A 1 179 ? -27.298 3.447 -22.377 1.00 86.06 179 LEU A C 1
ATOM 1309 O O . LEU A 1 179 ? -26.146 3.830 -22.326 1.00 86.06 179 LEU A O 1
ATOM 1313 N N . LEU A 1 180 ? -27.551 2.176 -22.694 1.00 86.50 180 LEU A N 1
ATOM 1314 C CA . LEU A 1 180 ? -26.476 1.217 -22.995 1.00 86.50 180 LEU A CA 1
ATOM 1315 C C . LEU A 1 180 ? -25.841 1.423 -24.383 1.00 86.50 180 LEU A C 1
ATOM 1317 O O . LEU A 1 180 ? -24.692 1.028 -24.578 1.00 86.50 180 LEU A O 1
ATOM 1321 N N . ALA A 1 181 ? -26.568 2.007 -25.340 1.00 85.31 181 ALA A N 1
ATOM 1322 C CA . ALA A 1 181 ? -26.073 2.305 -26.688 1.00 85.31 181 ALA A CA 1
ATOM 1323 C C . ALA A 1 181 ? -25.417 3.693 -26.811 1.00 85.31 181 ALA A C 1
ATOM 1325 O O . ALA A 1 181 ? -24.701 3.947 -27.780 1.00 85.31 181 ALA A O 1
ATOM 1326 N N . ASP A 1 182 ? -25.663 4.588 -25.853 1.00 85.75 182 ASP A N 1
ATOM 1327 C CA . ASP A 1 182 ? -25.078 5.923 -25.809 1.00 85.75 182 ASP A CA 1
ATOM 1328 C C . ASP A 1 182 ? -23.560 5.849 -25.571 1.00 85.75 182 ASP A C 1
ATOM 1330 O O . ASP A 1 182 ? -23.085 5.385 -24.533 1.00 85.75 182 ASP A O 1
ATOM 1334 N N . ALA A 1 183 ? -22.804 6.293 -26.577 1.00 80.06 183 ALA A N 1
ATOM 1335 C CA . ALA A 1 183 ? -21.346 6.373 -26.567 1.00 80.06 183 ALA A CA 1
ATOM 1336 C C . ALA A 1 183 ? -20.827 7.805 -26.326 1.00 80.06 183 ALA A C 1
ATOM 1338 O O . ALA A 1 183 ? -19.628 8.051 -26.467 1.00 80.06 183 ALA A O 1
ATOM 1339 N N . VAL A 1 184 ? -21.719 8.755 -26.020 1.00 84.69 184 VAL A N 1
ATOM 1340 C CA . VAL A 1 184 ? -21.401 10.176 -25.825 1.00 84.69 184 VAL A CA 1
ATOM 1341 C C . VAL A 1 184 ? -21.352 10.530 -24.340 1.00 84.69 184 VAL A C 1
ATOM 1343 O O . VAL A 1 184 ? -20.410 11.199 -23.915 1.00 84.69 184 VAL A O 1
ATOM 1346 N N . ASP A 1 185 ? -22.327 10.087 -23.542 1.00 84.50 185 ASP A N 1
ATOM 1347 C CA . ASP A 1 185 ? -22.340 10.353 -22.099 1.00 84.50 185 ASP A CA 1
ATOM 1348 C C . ASP A 1 185 ? -21.430 9.363 -21.334 1.00 84.50 185 ASP A C 1
ATOM 1350 O O . ASP A 1 185 ? -21.599 8.144 -21.441 1.00 84.50 185 ASP A O 1
ATOM 1354 N N . PRO A 1 186 ? -20.467 9.843 -20.523 1.00 80.31 186 PRO A N 1
ATOM 1355 C CA . PRO A 1 186 ? -19.547 8.980 -19.781 1.00 80.31 186 PRO A CA 1
ATOM 1356 C C . PRO A 1 186 ? -20.218 8.132 -18.689 1.00 80.31 186 PRO A C 1
ATOM 1358 O O . PRO A 1 186 ? -19.611 7.169 -18.224 1.00 80.31 186 PRO A O 1
ATOM 1361 N N . LEU A 1 187 ? -21.436 8.462 -18.250 1.00 85.00 187 LEU A N 1
ATOM 1362 C CA . LEU A 1 187 ? -22.177 7.697 -17.242 1.00 85.00 187 LEU A CA 1
ATOM 1363 C C . LEU A 1 187 ? -22.987 6.539 -17.839 1.00 85.00 187 LEU A C 1
ATOM 1365 O O . LEU A 1 187 ? -23.516 5.707 -17.097 1.00 85.00 187 LEU A O 1
ATOM 1369 N N . HIS A 1 188 ? -23.070 6.483 -19.164 1.00 89.19 188 HIS A N 1
ATOM 1370 C CA . HIS A 1 188 ? -23.872 5.542 -19.927 1.00 89.19 188 HIS A CA 1
ATOM 1371 C C . HIS A 1 188 ? -23.005 4.392 -20.485 1.00 89.19 188 HIS A C 1
ATOM 1373 O O . HIS A 1 188 ? -21.864 4.158 -20.065 1.00 89.19 188 HIS A O 1
ATOM 1379 N N . GLY A 1 189 ? -23.574 3.572 -21.364 1.00 88.88 189 GLY A N 1
ATOM 1380 C CA . GLY A 1 189 ? -22.888 2.481 -22.042 1.00 88.88 189 GLY A CA 1
ATOM 1381 C C . GLY A 1 189 ? -22.226 1.482 -21.093 1.00 88.88 189 GLY A C 1
ATOM 1382 O O . GLY A 1 189 ? -22.829 0.939 -20.162 1.00 88.88 189 GLY A O 1
ATOM 1383 N N . SER A 1 190 ? -20.936 1.236 -21.322 1.00 88.50 190 SER A N 1
ATOM 1384 C CA . SER A 1 190 ? -20.145 0.258 -20.564 1.00 88.50 190 SER A CA 1
ATOM 1385 C C . SER A 1 190 ? -20.016 0.567 -19.063 1.00 88.50 190 SER A C 1
ATOM 1387 O O . SER A 1 190 ? -19.659 -0.322 -18.283 1.00 88.50 190 SER A O 1
ATOM 1389 N N . GLN A 1 191 ? -20.316 1.791 -18.618 1.00 90.12 191 GLN A N 1
ATOM 1390 C CA . GLN A 1 191 ? -20.276 2.153 -17.201 1.00 90.12 191 GLN A CA 1
ATOM 1391 C C . GLN A 1 191 ? -21.443 1.550 -16.405 1.00 90.12 191 GLN A C 1
ATOM 1393 O O . GLN A 1 191 ? -21.302 1.294 -15.207 1.00 90.12 191 GLN A O 1
ATOM 1398 N N . MET A 1 192 ? -22.556 1.248 -17.078 1.00 88.88 192 MET A N 1
ATOM 1399 C CA . MET A 1 192 ? -23.757 0.667 -16.473 1.00 88.88 192 MET A CA 1
ATOM 1400 C C . MET A 1 192 ? -23.705 -0.865 -16.372 1.00 88.88 192 MET A C 1
ATOM 1402 O O . MET A 1 192 ? -24.565 -1.474 -15.736 1.00 88.88 192 MET A O 1
ATOM 1406 N N . VAL A 1 193 ? -22.703 -1.506 -16.986 1.00 88.81 193 VAL A N 1
ATOM 1407 C CA . VAL A 1 193 ? -22.579 -2.968 -17.030 1.00 88.81 193 VAL A CA 1
ATOM 1408 C C . VAL A 1 193 ? -21.550 -3.438 -16.011 1.00 88.81 193 VAL A C 1
ATOM 1410 O O . VAL A 1 193 ? -20.361 -3.153 -16.135 1.00 88.81 193 VAL A O 1
ATOM 1413 N N . GLY A 1 194 ? -21.999 -4.190 -15.007 1.00 91.31 194 GLY A N 1
ATOM 1414 C CA . GLY A 1 194 ? -21.120 -4.872 -14.059 1.00 91.31 194 GLY A CA 1
ATOM 1415 C C . GLY A 1 194 ? -20.392 -6.057 -14.702 1.00 91.31 194 GLY A C 1
ATOM 1416 O O . GLY A 1 194 ? -20.954 -6.792 -15.507 1.00 91.31 194 GLY A O 1
ATOM 1417 N N . THR A 1 195 ? -19.142 -6.276 -14.318 1.00 91.19 195 THR A N 1
ATOM 1418 C CA . THR A 1 195 ? -18.336 -7.433 -14.699 1.00 91.19 195 THR A CA 1
ATOM 1419 C C . THR A 1 195 ? -17.525 -7.937 -13.511 1.00 91.19 195 THR A C 1
ATOM 1421 O O . THR A 1 195 ? -17.082 -7.178 -12.643 1.00 91.19 195 THR A O 1
ATOM 1424 N N . ARG A 1 196 ? -17.318 -9.251 -13.469 1.00 91.31 196 ARG A N 1
ATOM 1425 C CA . ARG A 1 196 ? -16.457 -9.911 -12.494 1.00 91.31 196 ARG A CA 1
ATOM 1426 C C . ARG A 1 196 ? -15.781 -11.084 -13.178 1.00 91.31 196 ARG A C 1
ATOM 1428 O O . ARG A 1 196 ? -16.447 -11.967 -13.710 1.00 91.31 196 ARG A O 1
ATOM 1435 N N . VAL A 1 197 ? -14.455 -11.092 -13.154 1.00 86.88 197 VAL A N 1
ATOM 1436 C CA . VAL A 1 197 ? -13.686 -12.209 -13.703 1.00 86.88 197 VAL A CA 1
ATOM 1437 C C . VAL A 1 197 ? -13.901 -13.473 -12.851 1.00 86.88 197 VAL A C 1
ATOM 1439 O O . VAL A 1 197 ? -14.057 -13.361 -11.630 1.00 86.88 197 VAL A O 1
ATOM 1442 N N . PRO A 1 198 ? -13.922 -14.677 -13.448 1.00 85.69 198 PRO A N 1
ATOM 1443 C CA . PRO A 1 198 ? -14.023 -15.920 -12.689 1.00 85.69 198 PRO A CA 1
ATOM 1444 C C . PRO A 1 198 ? -12.798 -16.112 -11.780 1.00 85.69 198 PRO A C 1
ATOM 1446 O O . PRO A 1 198 ? -11.665 -16.004 -12.242 1.00 85.69 198 PRO A O 1
ATOM 1449 N N . GLY A 1 199 ? -13.014 -16.402 -10.493 1.00 86.75 199 GLY A N 1
ATOM 1450 C CA . GLY A 1 199 ? -11.931 -16.668 -9.539 1.00 86.75 199 GLY A CA 1
ATOM 1451 C C . GLY A 1 199 ? -12.296 -16.398 -8.076 1.00 86.75 199 GLY A 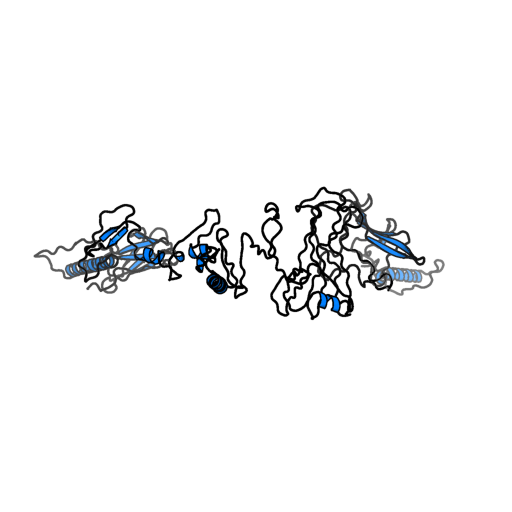C 1
ATOM 1452 O O . GLY A 1 199 ? -13.116 -15.524 -7.760 1.00 86.75 199 GLY A O 1
ATOM 1453 N N . ILE A 1 200 ? -11.672 -17.155 -7.169 1.00 85.38 200 ILE A N 1
ATOM 1454 C CA . ILE A 1 200 ? -11.705 -16.883 -5.725 1.00 85.38 200 ILE A CA 1
ATOM 1455 C C . ILE A 1 200 ? -10.973 -15.554 -5.487 1.00 85.38 200 ILE A C 1
ATOM 1457 O O . ILE A 1 200 ? -9.878 -15.351 -6.001 1.00 85.38 200 ILE A O 1
ATOM 1461 N N . GLY A 1 201 ? -11.597 -14.629 -4.754 1.00 88.69 201 GLY A N 1
ATOM 1462 C CA . GLY A 1 201 ? -11.024 -13.307 -4.461 1.00 88.69 201 GLY A CA 1
ATOM 1463 C C . GLY A 1 201 ? -11.234 -12.228 -5.532 1.00 88.69 201 GLY A C 1
ATOM 1464 O O . GLY A 1 201 ? -10.848 -11.085 -5.310 1.00 88.69 201 GLY A O 1
ATOM 1465 N N . ALA A 1 202 ? -11.876 -12.528 -6.670 1.00 87.00 202 ALA A N 1
ATOM 1466 C CA . ALA A 1 202 ? -12.176 -11.495 -7.665 1.00 87.00 202 ALA A CA 1
ATOM 1467 C C . ALA A 1 202 ? -13.182 -10.458 -7.123 1.00 87.00 202 ALA A C 1
ATOM 1469 O O . ALA A 1 202 ? -14.205 -10.823 -6.535 1.00 87.00 202 ALA A O 1
ATOM 1470 N N . VAL A 1 203 ? -12.916 -9.174 -7.360 1.00 91.56 203 VAL A N 1
ATOM 1471 C CA . VAL A 1 203 ? -13.787 -8.049 -6.981 1.00 91.56 203 VAL A CA 1
ATOM 1472 C C . VAL A 1 203 ? -14.590 -7.603 -8.205 1.00 91.56 203 VAL A C 1
ATOM 1474 O O . VAL A 1 203 ? -14.053 -7.528 -9.311 1.00 91.56 203 VAL A O 1
ATOM 1477 N N . GLY A 1 204 ? -15.889 -7.355 -8.023 1.00 90.12 204 GLY A N 1
ATOM 1478 C CA . GLY A 1 204 ? -16.749 -6.833 -9.089 1.00 90.12 204 GLY A CA 1
ATOM 1479 C C . GLY A 1 204 ? -16.429 -5.371 -9.413 1.00 90.12 204 GLY A C 1
ATOM 1480 O O . GLY A 1 204 ? -16.124 -4.587 -8.520 1.00 90.12 204 GLY A O 1
ATOM 1481 N N . ARG A 1 205 ? -16.506 -5.010 -10.694 1.00 92.81 205 ARG A N 1
ATOM 1482 C CA . ARG A 1 205 ? -16.317 -3.644 -11.226 1.00 92.81 205 ARG A CA 1
ATOM 1483 C C . ARG A 1 205 ? -17.243 -3.429 -12.423 1.00 92.81 205 ARG A C 1
ATOM 1485 O O . ARG A 1 205 ? -17.960 -4.351 -12.788 1.00 92.81 205 ARG A O 1
ATOM 1492 N N . ASN A 1 206 ? -17.243 -2.258 -13.054 1.00 91.62 206 ASN A N 1
ATOM 1493 C CA . ASN A 1 206 ? -17.978 -2.059 -14.312 1.00 91.62 206 ASN A CA 1
ATOM 1494 C C . ASN A 1 206 ? -17.093 -2.322 -15.550 1.00 91.62 206 ASN A C 1
ATOM 1496 O O . ASN A 1 206 ? -15.864 -2.386 -15.458 1.00 91.62 206 ASN A O 1
ATOM 1500 N N . VAL A 1 207 ? -17.710 -2.508 -16.715 1.00 91.31 207 VAL A N 1
ATOM 1501 C CA . VAL A 1 207 ? -17.000 -2.791 -17.970 1.00 91.31 207 VAL A CA 1
ATOM 1502 C C . VAL A 1 207 ? -16.193 -1.578 -18.435 1.00 91.31 207 VAL A C 1
ATOM 1504 O O . VAL A 1 207 ? -15.070 -1.767 -18.889 1.00 91.31 207 VAL A O 1
ATOM 1507 N N . SER A 1 208 ? -16.695 -0.352 -18.244 1.00 88.44 208 SER A N 1
ATOM 1508 C CA . SER A 1 208 ? -15.969 0.890 -18.575 1.00 88.44 208 SER A CA 1
ATOM 1509 C C . SER A 1 208 ? -14.594 0.938 -17.912 1.00 88.44 208 SER A C 1
ATOM 1511 O O . SER A 1 208 ? -13.561 1.018 -18.580 1.00 88.44 208 SER A O 1
ATOM 1513 N N . THR A 1 209 ? -14.559 0.755 -16.589 1.00 87.81 209 THR A N 1
ATOM 1514 C CA . THR A 1 209 ? -13.294 0.664 -15.864 1.00 87.81 209 THR A CA 1
ATOM 1515 C C . THR A 1 209 ? -12.474 -0.494 -16.402 1.00 87.81 209 THR A C 1
ATOM 1517 O O . THR A 1 209 ? -11.269 -0.334 -16.544 1.00 87.81 209 THR A O 1
ATOM 1520 N N . LYS A 1 210 ? -13.068 -1.665 -16.695 1.00 89.62 210 LYS A N 1
ATOM 1521 C CA . LYS A 1 210 ? -12.334 -2.835 -17.218 1.00 89.62 210 LYS A CA 1
ATOM 1522 C C . LYS A 1 210 ? -11.629 -2.575 -18.543 1.00 89.62 210 LYS A C 1
ATOM 1524 O O . LYS A 1 210 ? -10.487 -2.999 -18.687 1.00 89.62 210 LYS A O 1
ATOM 1529 N N . LEU A 1 211 ? -12.269 -1.870 -19.463 1.00 87.38 211 LEU A N 1
ATOM 1530 C CA . LEU A 1 211 ? -11.673 -1.484 -20.739 1.00 87.38 211 LEU A CA 1
ATOM 1531 C C . LEU A 1 211 ? -10.605 -0.399 -20.560 1.00 87.38 211 LEU A C 1
ATOM 1533 O O . LEU A 1 211 ? -9.596 -0.417 -21.252 1.00 87.38 211 LEU A O 1
ATOM 1537 N N . ALA A 1 212 ? -10.746 0.476 -19.561 1.00 85.00 212 ALA A N 1
ATOM 1538 C CA . ALA A 1 212 ? -9.720 1.465 -19.238 1.00 85.00 212 ALA A CA 1
ATOM 1539 C C . ALA A 1 212 ? -8.393 0.860 -18.725 1.00 85.00 212 ALA A C 1
ATOM 1541 O O . ALA A 1 212 ? -7.393 1.575 -18.709 1.00 85.00 212 ALA A O 1
ATOM 1542 N N . ASP A 1 213 ? -8.352 -0.431 -18.354 1.00 81.00 213 ASP A N 1
ATOM 1543 C CA . ASP A 1 213 ? -7.099 -1.132 -18.014 1.00 81.00 213 ASP A CA 1
ATOM 1544 C C . ASP A 1 213 ? -6.136 -1.222 -19.214 1.00 81.00 213 ASP A C 1
ATOM 1546 O O . ASP A 1 213 ? -4.926 -1.329 -19.021 1.00 81.00 213 ASP A O 1
ATOM 1550 N N . SER A 1 214 ? -6.651 -1.226 -20.449 1.00 80.19 214 SER A N 1
ATOM 1551 C CA . SER A 1 214 ? -5.840 -1.290 -21.667 1.00 80.19 214 SER A CA 1
ATOM 1552 C C . SER A 1 214 ? -6.510 -0.494 -22.776 1.00 80.19 214 SER A C 1
ATOM 1554 O O . SER A 1 214 ? -7.503 -0.914 -23.361 1.00 80.19 214 SER A O 1
ATOM 1556 N N . VAL A 1 215 ? -5.936 0.671 -23.052 1.00 83.56 215 VAL A N 1
ATOM 1557 C CA . VAL A 1 215 ? -6.418 1.603 -24.071 1.00 83.56 215 VAL A CA 1
ATOM 1558 C C . VAL A 1 215 ? -5.513 1.476 -25.277 1.00 83.56 215 VAL A C 1
ATOM 1560 O O . VAL A 1 215 ? -4.297 1.382 -25.122 1.00 83.56 215 VAL A O 1
ATOM 1563 N N . SER A 1 216 ? -6.084 1.471 -26.469 1.00 86.12 216 SER A N 1
ATOM 1564 C CA . SER A 1 216 ? -5.379 1.309 -27.730 1.00 86.12 216 SER A CA 1
ATOM 1565 C C . SER A 1 216 ? -5.416 2.571 -28.588 1.00 86.12 216 SER A C 1
ATOM 1567 O O . SER A 1 216 ? -6.274 3.434 -28.428 1.00 86.12 216 SER A O 1
ATOM 1569 N N . VAL A 1 217 ? -4.519 2.660 -29.570 1.00 85.06 217 VAL A N 1
ATOM 1570 C CA . VAL A 1 217 ? -4.581 3.713 -30.602 1.00 85.06 217 VAL A CA 1
ATOM 1571 C C . VAL A 1 217 ? -5.858 3.637 -31.456 1.00 85.06 217 VAL A C 1
ATOM 1573 O O . VAL A 1 217 ? -6.266 4.642 -32.038 1.00 85.06 217 VAL A O 1
ATOM 1576 N N . LEU A 1 218 ? -6.524 2.476 -31.505 1.00 88.94 218 LEU A N 1
ATOM 1577 C CA . LEU A 1 218 ? -7.800 2.311 -32.207 1.00 88.94 218 LEU A CA 1
ATOM 1578 C C . LEU A 1 218 ? -8.949 3.016 -31.479 1.00 88.94 218 LEU A C 1
ATOM 1580 O O . LEU A 1 218 ? -9.861 3.507 -32.137 1.00 88.94 218 LEU A O 1
ATOM 1584 N N . ASP A 1 219 ? -8.867 3.157 -30.153 1.00 90.00 219 ASP A N 1
ATOM 1585 C CA . ASP A 1 219 ? -9.847 3.919 -29.362 1.00 90.00 219 ASP A CA 1
ATOM 1586 C C . ASP A 1 219 ? -9.799 5.424 -29.681 1.00 90.00 219 ASP A C 1
ATOM 1588 O O . ASP A 1 219 ? -10.739 6.162 -29.399 1.00 90.00 219 ASP A O 1
ATOM 1592 N N . PHE A 1 220 ? -8.721 5.873 -30.332 1.00 90.25 220 PHE A N 1
ATOM 1593 C CA . PHE A 1 220 ? -8.565 7.225 -30.874 1.00 90.25 220 PHE A CA 1
ATOM 1594 C C . PHE A 1 220 ? -8.824 7.292 -32.386 1.00 90.25 220 PHE A C 1
ATOM 1596 O O . PHE A 1 220 ? -8.666 8.348 -33.000 1.00 90.25 220 PHE A O 1
ATOM 1603 N N . GLY A 1 221 ? -9.252 6.184 -32.997 1.00 91.06 221 GLY A N 1
ATOM 1604 C CA . GLY A 1 221 ? -9.644 6.105 -34.401 1.00 91.06 221 GLY A CA 1
ATOM 1605 C C . GLY A 1 221 ? -8.494 5.891 -35.384 1.00 91.06 221 GLY A C 1
ATOM 1606 O O . GLY A 1 221 ? -8.631 6.296 -36.538 1.00 91.06 221 GLY A O 1
ATOM 1607 N N . ALA A 1 222 ? -7.368 5.312 -34.952 1.00 88.31 222 ALA A N 1
ATOM 1608 C CA . ALA A 1 222 ? -6.343 4.831 -35.879 1.00 88.31 222 ALA A CA 1
ATOM 1609 C C . ALA A 1 222 ? -6.889 3.675 -36.739 1.00 88.31 222 ALA A C 1
ATOM 1611 O O . ALA A 1 222 ? -7.660 2.844 -36.260 1.00 88.31 222 ALA A O 1
ATOM 1612 N N . VAL A 1 223 ? -6.493 3.620 -38.006 1.00 88.75 223 VAL A N 1
ATOM 1613 C CA . VAL A 1 223 ? -6.991 2.660 -38.998 1.00 88.75 223 VAL A CA 1
ATOM 1614 C C . VAL A 1 223 ? -6.130 1.397 -39.005 1.00 88.75 223 VAL A C 1
ATOM 1616 O O . VAL A 1 223 ? -6.663 0.284 -38.901 1.00 88.75 223 VAL A O 1
ATOM 1619 N N . GLY A 1 224 ? -4.802 1.549 -39.045 1.00 78.25 224 GLY A N 1
ATOM 1620 C CA . GLY A 1 224 ? -3.877 0.419 -38.969 1.00 78.25 224 GLY A CA 1
ATOM 1621 C C . GLY A 1 224 ? -3.845 -0.469 -40.223 1.00 78.25 224 GLY A C 1
ATOM 1622 O O . GLY A 1 224 ? -3.612 -1.675 -40.118 1.00 78.25 224 GLY A O 1
ATOM 1623 N N . ASP A 1 225 ? -4.097 0.107 -41.400 1.00 78.19 225 ASP A N 1
ATOM 1624 C CA . ASP A 1 225 ? -4.082 -0.564 -42.713 1.00 78.19 225 ASP A CA 1
ATOM 1625 C C . ASP A 1 225 ? -2.720 -0.484 -43.442 1.00 78.19 225 ASP A C 1
ATOM 1627 O O . ASP A 1 225 ? -2.564 -1.018 -44.539 1.00 78.19 225 ASP A O 1
ATOM 1631 N N . GLY A 1 226 ? -1.730 0.185 -42.848 1.00 71.38 226 GLY A N 1
ATOM 1632 C CA . GLY A 1 226 ? -0.389 0.401 -43.394 1.00 71.38 226 GLY A CA 1
ATOM 1633 C C . GLY A 1 226 ? -0.308 1.467 -44.487 1.00 71.38 226 GLY A C 1
ATOM 1634 O O . GLY A 1 226 ? 0.775 1.689 -45.027 1.00 71.38 226 GLY A O 1
ATOM 1635 N N . VAL A 1 227 ? -1.425 2.125 -44.813 1.00 74.06 227 VAL A N 1
ATOM 1636 C CA . VAL A 1 227 ? -1.552 3.081 -45.925 1.00 74.06 227 VAL A CA 1
ATOM 1637 C C . VAL A 1 227 ? -2.073 4.427 -45.434 1.00 74.06 227 VAL A C 1
ATOM 1639 O O . VAL A 1 227 ? -1.554 5.478 -45.809 1.00 74.06 227 VAL A O 1
ATOM 1642 N N . THR A 1 228 ? -3.092 4.409 -44.585 1.00 80.25 228 THR A N 1
ATOM 1643 C CA . THR A 1 228 ? -3.677 5.591 -43.970 1.00 80.25 228 THR A CA 1
ATOM 1644 C C . THR A 1 228 ? -2.711 6.168 -42.941 1.00 80.25 228 THR A C 1
ATOM 1646 O O . THR A 1 228 ? -2.179 5.464 -42.089 1.00 80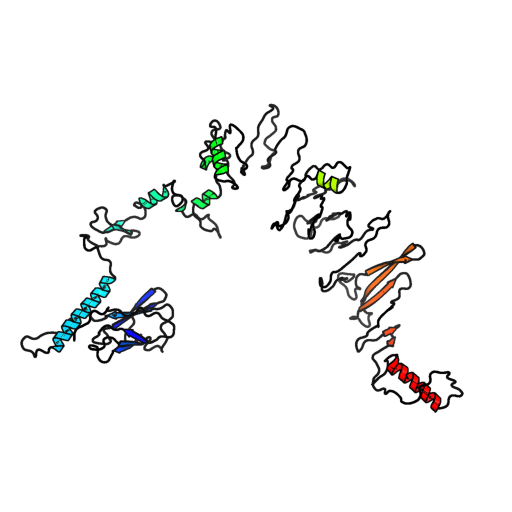.25 228 THR A O 1
ATOM 1649 N N . ASN A 1 229 ? -2.478 7.480 -43.008 1.00 77.06 229 ASN A N 1
ATOM 1650 C CA . ASN A 1 229 ? -1.631 8.167 -42.040 1.00 77.06 229 ASN A CA 1
ATOM 1651 C C . ASN A 1 229 ? -2.350 8.313 -40.687 1.00 77.06 229 ASN A C 1
ATOM 1653 O O . ASN A 1 229 ? -3.234 9.157 -40.530 1.00 77.06 229 ASN A O 1
ATOM 1657 N N . ASP A 1 230 ? -1.911 7.539 -39.697 1.00 80.25 230 ASP A N 1
ATOM 1658 C CA . ASP A 1 230 ? -2.517 7.432 -38.366 1.00 80.25 230 ASP A CA 1
ATOM 1659 C C . ASP A 1 230 ? -1.971 8.451 -37.353 1.00 80.25 230 ASP A C 1
ATOM 1661 O O . ASP A 1 230 ? -2.394 8.489 -36.193 1.00 80.25 230 ASP A O 1
ATOM 1665 N N . LYS A 1 231 ? -1.046 9.322 -37.775 1.00 77.38 231 LYS A N 1
ATOM 1666 C CA . LYS A 1 231 ? -0.303 10.218 -36.877 1.00 77.38 231 LYS A CA 1
ATOM 1667 C C . LYS A 1 231 ? -1.196 11.070 -35.973 1.00 77.38 231 LYS A C 1
ATOM 1669 O O . LYS A 1 231 ? -0.960 11.133 -34.772 1.00 77.38 231 LYS A O 1
ATOM 1674 N N . SER A 1 232 ? -2.228 11.709 -36.520 1.00 83.50 232 SER A N 1
ATOM 1675 C CA . SER A 1 232 ? -3.106 12.589 -35.734 1.00 83.50 232 SER A CA 1
ATOM 1676 C C . SER A 1 232 ? -3.883 11.833 -34.653 1.00 83.50 232 SER A C 1
ATOM 1678 O O . SER A 1 232 ? -4.212 12.400 -33.611 1.00 83.50 232 SER A O 1
ATOM 1680 N N . LYS A 1 233 ? -4.146 10.540 -34.871 1.00 87.00 233 LYS A N 1
ATOM 1681 C CA . LYS A 1 233 ? -4.829 9.658 -33.919 1.00 87.00 233 LYS A CA 1
ATOM 1682 C C . LYS A 1 233 ? -3.886 9.231 -32.808 1.00 87.00 233 LYS A C 1
ATOM 1684 O O . LYS A 1 233 ? -4.275 9.226 -31.647 1.00 87.00 233 LYS A O 1
ATOM 1689 N N . PHE A 1 234 ? -2.627 8.984 -33.154 1.00 79.31 234 PHE A N 1
ATOM 1690 C CA . PHE A 1 234 ? -1.575 8.725 -32.181 1.00 79.31 234 PHE A CA 1
ATOM 1691 C C . PHE A 1 234 ? -1.295 9.959 -31.330 1.00 79.31 234 PHE A C 1
ATOM 1693 O O . PHE A 1 234 ? -1.302 9.850 -30.113 1.00 79.31 234 PHE A O 1
ATOM 1700 N N . ASP A 1 235 ? -1.135 11.141 -31.929 1.00 78.25 235 ASP A N 1
ATOM 1701 C CA . ASP A 1 235 ? -0.951 12.381 -31.166 1.00 78.25 235 ASP A CA 1
ATOM 1702 C C . ASP A 1 235 ? -2.136 12.606 -30.202 1.00 78.25 235 ASP A C 1
ATOM 1704 O O . ASP A 1 235 ? -1.935 12.930 -29.032 1.00 78.25 235 ASP A O 1
ATOM 1708 N N . SER A 1 236 ? -3.366 12.342 -30.660 1.00 84.12 236 SER A N 1
ATOM 1709 C CA . SER A 1 236 ? -4.581 12.424 -29.836 1.00 84.12 236 SER A CA 1
ATOM 1710 C C . SER A 1 236 ? -4.592 11.392 -28.701 1.00 84.12 236 SER A C 1
ATOM 1712 O O . SER A 1 236 ? -4.994 11.722 -27.587 1.00 84.12 236 SER A O 1
ATOM 1714 N N . ALA A 1 237 ? -4.105 10.173 -28.950 1.00 81.31 237 ALA A N 1
ATOM 1715 C CA . ALA A 1 237 ? -3.955 9.133 -27.937 1.00 81.31 237 ALA A CA 1
ATOM 1716 C C . ALA A 1 237 ? -2.940 9.521 -26.859 1.00 81.31 237 ALA A C 1
ATOM 1718 O O . ALA A 1 237 ? -3.216 9.394 -25.669 1.00 81.31 237 ALA A O 1
ATOM 1719 N N . MET A 1 238 ? -1.791 10.058 -27.271 1.00 72.69 238 MET A N 1
ATOM 1720 C CA . MET A 1 238 ? -0.719 10.466 -26.361 1.00 72.69 238 MET A CA 1
ATOM 1721 C C . MET A 1 238 ? -1.105 11.678 -25.511 1.00 72.69 238 MET A C 1
ATOM 1723 O O . MET A 1 238 ? -0.709 11.766 -24.352 1.00 72.69 238 MET A O 1
ATOM 1727 N N . VAL A 1 239 ? -1.900 12.599 -26.063 1.00 77.69 239 VAL A N 1
ATOM 1728 C CA . VAL A 1 239 ? -2.441 13.741 -25.314 1.00 77.69 239 VAL A CA 1
ATOM 1729 C C . VAL A 1 239 ? -3.575 13.295 -24.390 1.00 77.69 239 VAL A C 1
ATOM 1731 O O . VAL A 1 239 ? -3.565 13.620 -23.204 1.00 77.69 239 VAL A O 1
ATOM 1734 N N . GLY A 1 240 ? -4.527 12.508 -24.899 1.00 72.06 240 GLY A N 1
ATOM 1735 C CA . GLY A 1 240 ? -5.689 12.037 -24.140 1.00 72.06 240 GLY A CA 1
ATOM 1736 C C . GLY A 1 240 ? -5.358 11.032 -23.031 1.00 72.06 240 GLY A C 1
ATOM 1737 O O . GLY A 1 240 ? -6.163 10.839 -22.122 1.00 72.06 240 GLY A O 1
ATOM 1738 N N . ARG A 1 241 ? -4.179 10.399 -23.085 1.00 69.69 241 ARG A N 1
ATOM 1739 C CA . ARG A 1 241 ? -3.664 9.436 -22.094 1.00 69.69 241 ARG A CA 1
ATOM 1740 C C . ARG A 1 241 ? -2.258 9.806 -21.623 1.00 69.69 241 ARG A C 1
ATOM 1742 O O . ARG A 1 241 ? -1.428 8.931 -21.405 1.00 69.69 241 ARG A O 1
ATOM 1749 N N . SER A 1 242 ? -1.972 11.098 -21.469 1.00 67.50 242 SER A N 1
ATOM 1750 C CA . SER A 1 242 ? -0.669 11.558 -20.975 1.00 67.50 242 SER A CA 1
ATOM 1751 C C . SER A 1 242 ? -0.282 10.841 -19.671 1.00 67.50 242 SER A C 1
ATOM 1753 O O . SER A 1 242 ? -1.063 10.789 -18.720 1.00 67.50 242 SER A O 1
ATOM 1755 N N . GLY A 1 243 ? 0.909 10.235 -19.647 1.00 54.06 243 GLY A N 1
ATOM 1756 C CA . GLY A 1 243 ? 1.408 9.451 -18.509 1.00 54.06 243 GLY A CA 1
ATOM 1757 C C . GLY A 1 243 ? 0.763 8.070 -18.315 1.00 54.06 243 GLY A C 1
ATOM 1758 O O . GLY A 1 243 ? 1.117 7.373 -17.367 1.00 54.06 243 GLY A O 1
ATOM 1759 N N . GLN A 1 244 ? -0.150 7.648 -19.195 1.00 55.91 244 GLN A N 1
ATOM 1760 C CA . GLN A 1 244 ? -0.781 6.326 -19.180 1.00 55.91 244 GLN A CA 1
ATOM 1761 C C . GLN A 1 244 ? -0.390 5.515 -20.429 1.00 55.91 244 GLN A C 1
ATOM 1763 O O . GLN A 1 244 ? -0.229 6.084 -21.509 1.00 55.91 244 GLN A O 1
ATOM 1768 N N . PRO A 1 245 ? -0.233 4.182 -20.317 1.00 59.22 245 PRO A N 1
ATOM 1769 C CA . PRO A 1 245 ? 0.158 3.356 -21.452 1.00 59.22 245 PRO A CA 1
ATOM 1770 C C . PRO A 1 245 ? -0.960 3.280 -22.501 1.00 59.22 245 PRO A C 1
ATOM 1772 O O . PRO A 1 245 ? -2.091 2.904 -22.190 1.00 59.22 245 PRO A O 1
ATOM 1775 N N . VAL A 1 246 ? -0.612 3.570 -23.757 1.00 67.62 246 VAL A N 1
ATOM 1776 C CA . VAL A 1 246 ? -1.455 3.307 -24.932 1.00 67.62 246 VAL A CA 1
ATOM 1777 C C . VAL A 1 246 ? -0.875 2.128 -25.714 1.00 67.62 246 VAL A C 1
ATOM 1779 O O . VAL A 1 246 ? 0.327 2.062 -25.981 1.00 67.62 246 VAL A O 1
ATOM 1782 N N . THR A 1 247 ? -1.743 1.185 -26.061 1.00 71.31 247 THR A N 1
ATOM 1783 C CA . THR A 1 247 ? -1.423 -0.089 -26.707 1.00 71.31 247 THR A CA 1
ATOM 1784 C C . THR A 1 247 ? -1.557 0.025 -28.221 1.00 71.31 247 THR A C 1
ATOM 1786 O O . THR A 1 247 ? -2.496 0.630 -28.741 1.00 71.31 247 THR A O 1
ATOM 1789 N N . MET A 1 248 ? -0.659 -0.633 -28.949 1.00 68.62 248 MET A N 1
ATOM 1790 C CA . MET A 1 248 ? -0.845 -0.891 -30.374 1.00 68.62 248 MET A CA 1
ATOM 1791 C C . MET A 1 248 ? -1.140 -2.366 -30.613 1.00 68.62 248 MET A C 1
ATOM 1793 O O . MET A 1 248 ? -0.339 -3.215 -30.211 1.00 68.62 248 MET A O 1
ATOM 1797 N N . PRO A 1 249 ? -2.270 -2.693 -31.259 1.00 69.69 249 PRO A N 1
ATOM 1798 C CA . PRO A 1 249 ? -2.549 -4.055 -31.689 1.00 69.69 249 PRO A CA 1
ATOM 1799 C C . PRO A 1 249 ? -1.455 -4.559 -32.636 1.00 69.69 249 PRO A C 1
ATOM 1801 O O . PRO A 1 249 ? -1.080 -3.878 -33.588 1.00 69.69 249 PRO A O 1
ATOM 1804 N N . GLY A 1 250 ? -0.913 -5.743 -32.347 1.00 58.62 250 GLY A N 1
ATOM 1805 C CA . GLY A 1 250 ? 0.215 -6.317 -33.092 1.00 58.62 250 GLY A CA 1
ATOM 1806 C C . GLY A 1 250 ? -0.161 -6.967 -34.429 1.00 58.62 250 GLY A C 1
ATOM 1807 O O . GLY A 1 250 ? 0.713 -7.505 -35.099 1.00 58.62 250 GLY A O 1
ATOM 1808 N N . ASP A 1 251 ? -1.442 -6.962 -34.789 1.00 65.50 251 ASP A N 1
ATOM 1809 C CA . ASP A 1 251 ? -2.024 -7.527 -36.011 1.00 65.50 251 ASP A CA 1
ATOM 1810 C C . ASP A 1 251 ? -2.262 -6.476 -37.112 1.00 65.50 251 ASP A C 1
ATOM 1812 O O . ASP A 1 251 ? -2.822 -6.797 -38.159 1.00 65.50 251 ASP A O 1
ATOM 1816 N N . ARG A 1 252 ? -1.840 -5.226 -36.891 1.00 65.12 252 ARG A N 1
ATOM 1817 C CA . ARG A 1 252 ? -2.075 -4.083 -37.784 1.00 65.12 252 ARG A CA 1
ATOM 1818 C C . ARG A 1 252 ? -0.789 -3.349 -38.142 1.00 65.12 252 ARG A C 1
ATOM 1820 O O . ARG A 1 252 ? 0.201 -3.412 -37.415 1.00 65.12 252 ARG A O 1
ATOM 1827 N N . ALA A 1 253 ? -0.821 -2.622 -39.256 1.00 66.00 253 ALA A N 1
ATOM 1828 C CA . ALA A 1 253 ? 0.287 -1.794 -39.717 1.00 66.00 253 ALA A CA 1
ATOM 1829 C C . ALA A 1 253 ? -0.098 -0.314 -39.611 1.00 66.00 253 ALA A C 1
ATOM 1831 O O . ALA A 1 253 ? -1.080 0.104 -40.201 1.00 66.00 253 ALA A O 1
ATOM 1832 N N . PHE A 1 254 ? 0.662 0.499 -38.881 1.00 69.88 254 PHE A N 1
ATOM 1833 C CA . PHE A 1 254 ? 0.348 1.922 -38.701 1.00 69.88 254 PHE A CA 1
ATOM 1834 C C . PHE A 1 254 ? 1.360 2.779 -39.455 1.00 69.88 254 PHE A C 1
ATOM 1836 O O . PHE A 1 254 ? 2.566 2.655 -39.229 1.00 69.88 254 PHE A O 1
ATOM 1843 N N . LEU A 1 255 ? 0.881 3.654 -40.339 1.00 68.56 255 LEU A N 1
ATOM 1844 C CA . LEU A 1 255 ? 1.737 4.610 -41.036 1.00 68.56 255 LEU A CA 1
ATOM 1845 C C . LEU A 1 255 ? 1.784 5.926 -40.251 1.00 68.56 255 LEU A C 1
ATOM 1847 O O . LEU A 1 255 ? 0.757 6.571 -40.046 1.00 68.56 255 LEU A O 1
ATOM 1851 N N . LEU A 1 256 ? 2.984 6.355 -39.849 1.00 70.00 256 LEU A N 1
ATOM 1852 C CA . LEU A 1 256 ? 3.225 7.646 -39.197 1.00 70.00 256 LEU A CA 1
ATOM 1853 C C . LEU A 1 256 ? 4.101 8.512 -40.106 1.00 70.00 256 LEU A C 1
ATOM 1855 O O . LEU A 1 256 ? 5.294 8.261 -40.249 1.00 70.00 256 LEU A O 1
ATOM 1859 N N . ALA A 1 257 ? 3.516 9.536 -40.729 1.00 52.09 257 ALA A N 1
ATOM 1860 C CA . ALA A 1 257 ? 4.222 10.351 -41.725 1.00 52.09 257 ALA A CA 1
ATOM 1861 C C . ALA A 1 257 ? 5.344 11.256 -41.157 1.00 52.09 257 ALA A C 1
ATOM 1863 O O . ALA A 1 257 ? 6.082 11.861 -41.932 1.00 52.09 257 ALA A O 1
ATOM 1864 N N . SER A 1 258 ? 5.471 11.383 -39.829 1.00 54.09 258 SER A N 1
ATOM 1865 C CA . SER A 1 258 ? 6.543 12.124 -39.141 1.00 54.09 258 SER A CA 1
ATOM 1866 C C . SER A 1 258 ? 6.620 11.767 -37.647 1.00 54.09 258 SER A C 1
ATOM 1868 O O . SER A 1 258 ? 5.778 11.020 -37.140 1.00 54.09 258 SER A O 1
ATOM 1870 N N . THR A 1 259 ? 7.627 12.293 -36.935 1.00 51.94 259 THR A N 1
ATOM 1871 C CA . THR A 1 259 ? 7.804 12.097 -35.486 1.00 51.94 259 THR A CA 1
ATOM 1872 C C . THR A 1 259 ? 6.568 12.539 -34.695 1.00 51.94 259 THR A C 1
ATOM 1874 O O . THR A 1 259 ? 5.912 13.538 -35.005 1.00 51.94 259 THR A O 1
ATOM 1877 N N . LEU A 1 260 ?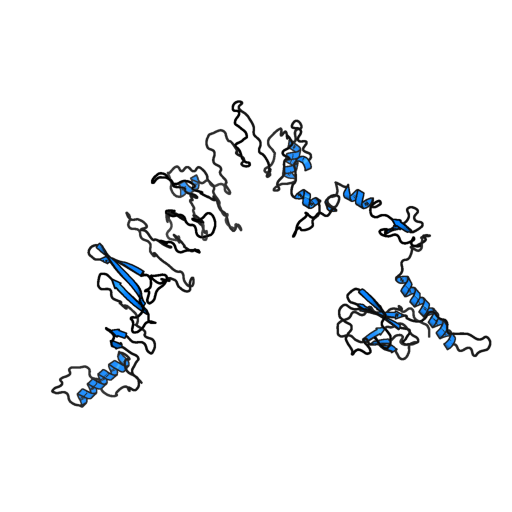 6.226 11.760 -33.667 1.00 53.44 260 LEU A N 1
ATOM 1878 C CA . LEU A 1 260 ? 5.120 12.065 -32.758 1.00 53.44 260 LEU A CA 1
ATOM 1879 C C . LEU A 1 260 ? 5.411 13.362 -32.001 1.00 53.44 260 LEU A C 1
ATOM 1881 O O . LEU A 1 260 ? 6.555 13.642 -31.651 1.00 53.44 260 LEU A O 1
ATOM 1885 N N . ALA A 1 261 ? 4.375 14.164 -31.765 1.00 48.94 261 ALA A N 1
ATOM 1886 C CA . ALA A 1 261 ? 4.549 15.515 -31.239 1.00 48.94 261 ALA A CA 1
ATOM 1887 C C . ALA A 1 261 ? 4.816 15.576 -29.718 1.00 48.94 261 ALA A C 1
ATOM 1889 O O . ALA A 1 261 ? 5.079 16.664 -29.216 1.00 48.94 261 ALA A O 1
ATOM 1890 N N . ASN A 1 262 ? 4.734 14.458 -28.975 1.00 45.38 262 ASN A N 1
ATOM 1891 C CA . ASN A 1 262 ? 4.784 14.463 -27.504 1.00 45.38 262 ASN A CA 1
ATOM 1892 C C . ASN A 1 262 ? 5.380 13.195 -26.846 1.00 45.38 262 ASN A C 1
ATOM 1894 O O . ASN A 1 262 ? 5.181 12.076 -27.319 1.00 45.38 262 ASN A O 1
ATOM 1898 N N . ASN A 1 263 ? 6.034 13.404 -25.690 1.00 45.97 263 ASN A N 1
ATOM 1899 C CA . ASN A 1 263 ? 6.725 12.433 -24.815 1.00 45.97 263 ASN A CA 1
ATOM 1900 C C . ASN A 1 263 ? 5.783 11.525 -23.982 1.00 45.97 263 ASN A C 1
ATOM 1902 O O . ASN A 1 263 ? 5.905 11.454 -22.760 1.00 45.97 263 ASN A O 1
ATOM 1906 N N . GLY A 1 264 ? 4.822 10.832 -24.592 1.00 40.62 264 GLY A N 1
ATOM 1907 C CA . GLY A 1 264 ? 4.063 9.800 -23.865 1.00 40.62 264 GLY A CA 1
ATOM 1908 C C . GLY A 1 264 ? 4.741 8.421 -23.912 1.00 40.62 264 GLY A C 1
ATOM 1909 O O . GLY A 1 264 ? 5.556 8.141 -24.793 1.00 40.62 264 GLY A O 1
ATOM 1910 N N . THR A 1 265 ? 4.374 7.528 -22.988 1.00 41.12 265 THR A N 1
ATOM 1911 C CA . THR A 1 265 ? 4.875 6.145 -22.942 1.00 41.12 265 THR A CA 1
ATOM 1912 C C . THR A 1 265 ? 4.073 5.240 -23.875 1.00 41.12 265 THR A C 1
ATOM 1914 O O . THR A 1 265 ? 2.879 5.020 -23.680 1.00 41.12 265 THR A O 1
ATOM 1917 N N . LEU A 1 266 ? 4.747 4.680 -24.876 1.00 46.97 266 LEU A N 1
ATOM 1918 C CA . LEU A 1 266 ? 4.152 3.807 -25.879 1.00 46.97 266 LEU A CA 1
ATOM 1919 C C . LEU A 1 266 ? 4.544 2.345 -25.626 1.00 46.97 266 LEU A C 1
ATOM 1921 O O . LEU A 1 266 ? 5.732 2.021 -25.618 1.00 46.97 266 LEU A O 1
ATOM 1925 N N . SER A 1 267 ? 3.562 1.466 -25.409 1.00 39.78 267 SER A N 1
ATOM 1926 C CA . SER A 1 267 ? 3.799 0.062 -25.038 1.00 39.78 267 SER A CA 1
ATOM 1927 C C . SER A 1 267 ? 3.557 -0.885 -26.219 1.00 39.78 267 SER A C 1
ATOM 1929 O O . SER A 1 267 ? 2.502 -0.839 -26.853 1.00 39.78 267 SER A O 1
ATOM 1931 N N . TRP A 1 268 ? 4.532 -1.759 -26.500 1.00 43.22 268 TRP A N 1
ATOM 1932 C CA . TRP A 1 268 ? 4.516 -2.704 -27.624 1.00 43.22 268 TRP A CA 1
ATOM 1933 C C . TRP A 1 268 ? 4.673 -4.156 -27.154 1.00 43.22 268 TRP A C 1
ATOM 1935 O O . TRP A 1 268 ? 5.599 -4.446 -26.395 1.00 43.22 268 TRP A O 1
ATOM 1945 N N . PRO A 1 269 ? 3.881 -5.108 -27.684 1.00 38.16 269 PRO A N 1
ATOM 1946 C CA . PRO A 1 269 ? 4.139 -6.536 -27.490 1.00 38.16 269 PRO A CA 1
ATOM 1947 C C . PRO A 1 269 ? 5.285 -7.082 -28.365 1.00 38.16 269 PRO A C 1
ATOM 1949 O O . PRO A 1 269 ? 5.912 -8.076 -27.997 1.00 38.16 269 PRO A O 1
ATOM 1952 N N . ARG A 1 270 ? 5.563 -6.473 -29.532 1.00 34.00 270 ARG A N 1
ATOM 1953 C CA . ARG A 1 270 ? 6.619 -6.869 -30.490 1.00 34.00 270 ARG A CA 1
ATOM 1954 C C . ARG A 1 270 ? 7.127 -5.622 -31.239 1.00 34.00 270 ARG A C 1
ATOM 1956 O O . ARG A 1 270 ? 6.314 -4.880 -31.775 1.00 34.00 270 ARG A O 1
ATOM 1963 N N . GLY A 1 271 ? 8.436 -5.353 -31.193 1.00 34.12 271 GLY A N 1
ATOM 1964 C CA . GLY A 1 271 ? 9.050 -4.092 -31.651 1.00 34.12 271 GLY A CA 1
ATOM 1965 C C . GLY A 1 271 ? 9.225 -3.964 -33.173 1.00 34.12 271 GLY A C 1
ATOM 1966 O O . GLY A 1 271 ? 9.327 -4.968 -33.873 1.00 34.12 271 GLY A O 1
ATOM 1967 N N . PHE A 1 272 ? 9.276 -2.722 -33.669 1.00 37.41 272 PHE A N 1
ATOM 1968 C CA . PHE A 1 272 ? 9.544 -2.382 -35.074 1.00 37.41 272 PHE A CA 1
ATOM 1969 C C . PHE A 1 272 ? 11.044 -2.391 -35.421 1.00 37.41 272 PHE A C 1
ATOM 1971 O O . PHE A 1 272 ? 11.878 -1.970 -34.620 1.00 37.41 272 PHE A O 1
ATOM 1978 N N . TYR A 1 273 ? 11.345 -2.772 -36.667 1.00 31.17 273 TYR A N 1
ATOM 1979 C CA . TYR A 1 273 ? 12.591 -2.488 -37.389 1.00 31.17 273 TYR A CA 1
ATOM 1980 C C . TYR A 1 273 ? 12.348 -1.352 -38.401 1.00 31.17 273 TYR A C 1
ATOM 1982 O O . TYR A 1 273 ? 11.317 -1.355 -39.073 1.00 31.17 273 TYR A O 1
ATOM 1990 N N . SER A 1 274 ? 13.311 -0.437 -38.588 1.00 33.59 274 SER A N 1
ATOM 1991 C CA . SER A 1 274 ? 13.425 0.353 -39.827 1.00 33.59 274 SER A CA 1
ATOM 1992 C C . SER A 1 274 ? 14.709 -0.044 -40.553 1.00 33.59 274 SER A C 1
ATOM 1994 O O . SER A 1 274 ? 15.803 0.121 -40.015 1.00 33.59 274 SER A O 1
ATOM 1996 N N . ASN A 1 275 ? 14.578 -0.571 -41.767 1.00 32.03 275 ASN A N 1
ATOM 1997 C CA . ASN A 1 275 ? 15.702 -0.886 -42.641 1.00 32.03 275 ASN A CA 1
ATOM 1998 C C . ASN A 1 275 ? 16.102 0.375 -43.421 1.00 32.03 275 ASN A C 1
ATOM 2000 O O . ASN A 1 275 ? 15.300 0.865 -44.212 1.00 32.03 275 ASN A O 1
ATOM 2004 N N . THR A 1 276 ? 17.324 0.881 -43.240 1.00 34.50 276 THR A N 1
ATOM 2005 C CA . THR A 1 276 ? 17.911 1.873 -44.162 1.00 34.50 276 THR A CA 1
ATOM 2006 C C . THR A 1 276 ? 19.075 1.334 -44.990 1.00 34.50 276 THR A C 1
ATOM 2008 O O . THR A 1 276 ? 19.558 2.049 -45.863 1.00 34.50 276 THR A O 1
ATOM 2011 N N . THR A 1 277 ? 19.493 0.075 -44.827 1.00 33.00 277 THR A N 1
ATOM 2012 C CA . THR A 1 277 ? 20.531 -0.527 -45.677 1.00 33.00 277 THR A CA 1
ATOM 2013 C C . THR A 1 277 ? 20.242 -2.001 -45.944 1.00 33.00 277 THR A C 1
ATOM 2015 O O . THR A 1 277 ? 20.500 -2.887 -45.133 1.00 33.00 277 THR A O 1
ATOM 2018 N N . ASN A 1 278 ? 19.694 -2.232 -47.129 1.00 41.94 278 ASN A N 1
ATOM 2019 C CA . ASN A 1 278 ? 19.471 -3.516 -47.772 1.00 41.94 278 ASN A CA 1
ATOM 2020 C C . ASN A 1 278 ? 20.773 -4.351 -47.825 1.00 41.94 278 ASN A C 1
ATOM 2022 O O . ASN A 1 278 ? 21.621 -4.008 -48.636 1.00 41.94 278 ASN A O 1
ATOM 2026 N N . THR A 1 279 ? 20.925 -5.372 -46.960 1.00 35.47 279 THR A N 1
ATOM 2027 C CA . THR A 1 279 ? 21.583 -6.694 -47.177 1.00 35.47 279 THR A CA 1
ATOM 2028 C C . THR A 1 279 ? 22.033 -7.331 -45.847 1.00 35.47 279 THR A C 1
ATOM 2030 O O . THR A 1 279 ? 23.176 -7.148 -45.445 1.00 35.47 279 THR A O 1
ATOM 2033 N N . ASP A 1 280 ? 21.154 -8.092 -45.184 1.00 33.09 280 ASP A N 1
ATOM 2034 C CA . ASP A 1 280 ? 21.524 -9.306 -44.424 1.00 33.09 280 ASP A CA 1
ATOM 2035 C C . ASP A 1 280 ? 20.246 -10.041 -43.954 1.00 33.09 280 ASP A C 1
ATOM 2037 O O . ASP A 1 280 ? 19.450 -9.458 -43.211 1.00 33.09 280 ASP A O 1
ATOM 2041 N N . PRO A 1 281 ? 19.972 -11.294 -44.370 1.00 38.38 281 PRO A N 1
ATOM 2042 C CA . PRO A 1 281 ? 18.809 -12.038 -43.901 1.00 38.38 281 PRO A CA 1
ATOM 2043 C C . PRO A 1 281 ? 19.167 -12.769 -42.600 1.00 38.38 281 PRO A C 1
ATOM 2045 O O . PRO A 1 281 ? 19.517 -13.948 -42.614 1.00 38.38 281 PRO A O 1
ATOM 2048 N N . LEU A 1 282 ? 19.114 -12.082 -41.457 1.00 33.06 282 LEU A N 1
ATOM 2049 C CA . LEU A 1 282 ? 19.452 -12.689 -40.164 1.00 33.06 282 LEU A CA 1
ATOM 2050 C C . LEU A 1 282 ? 18.207 -13.226 -39.433 1.00 33.06 282 LEU A C 1
ATOM 2052 O O . LEU A 1 282 ? 17.479 -12.504 -38.760 1.00 33.06 282 LEU A O 1
ATOM 2056 N N . ASP A 1 283 ? 17.994 -14.529 -39.636 1.00 35.91 283 ASP A N 1
ATOM 2057 C CA . ASP A 1 283 ? 17.273 -15.543 -38.845 1.00 35.91 283 ASP A CA 1
ATOM 2058 C C . ASP A 1 283 ? 16.474 -15.082 -37.594 1.00 35.91 283 ASP A C 1
ATOM 2060 O O . ASP A 1 283 ? 17.012 -14.799 -36.521 1.00 35.91 283 ASP A O 1
ATOM 2064 N N . TRP A 1 284 ? 15.143 -15.139 -37.727 1.00 33.38 284 TRP A N 1
ATOM 2065 C CA . TRP A 1 284 ? 14.105 -14.787 -36.745 1.00 33.38 284 TRP A CA 1
ATOM 2066 C C . TRP A 1 284 ? 13.958 -15.782 -35.567 1.00 33.38 284 TRP A C 1
ATOM 2068 O O . TRP A 1 284 ? 13.104 -15.602 -34.700 1.00 33.38 284 TRP A O 1
ATOM 2078 N N . SER A 1 285 ? 14.770 -16.843 -35.489 1.00 33.97 285 SER A N 1
ATOM 2079 C CA . SER A 1 285 ? 14.655 -17.872 -34.437 1.00 33.97 285 SER A CA 1
ATOM 2080 C C . SER A 1 285 ? 15.393 -17.557 -33.124 1.00 33.97 285 SER A C 1
ATOM 2082 O O . SER A 1 285 ? 15.264 -18.312 -32.156 1.00 33.97 285 SER A O 1
ATOM 2084 N N . LYS A 1 286 ? 16.158 -16.455 -33.045 1.00 34.62 286 LYS A N 1
ATOM 2085 C CA . LYS A 1 286 ? 17.100 -16.211 -31.928 1.00 34.62 286 LYS A CA 1
ATOM 2086 C C . LYS A 1 286 ? 16.864 -14.958 -31.077 1.00 34.62 286 LYS A C 1
ATOM 2088 O O . LYS A 1 286 ? 17.634 -14.731 -30.146 1.00 34.62 286 LYS A O 1
ATOM 2093 N N . LEU A 1 287 ? 15.794 -14.191 -31.295 1.00 32.66 287 LEU A N 1
ATOM 2094 C CA . LEU A 1 287 ? 15.485 -13.006 -30.479 1.00 32.66 287 LEU A CA 1
ATOM 2095 C C . LEU A 1 287 ? 14.204 -13.198 -29.652 1.00 32.66 287 LEU A C 1
ATOM 2097 O O . LEU A 1 287 ? 13.118 -13.427 -30.179 1.00 32.66 287 LEU A O 1
ATOM 2101 N N . ARG A 1 288 ? 14.351 -13.121 -28.323 1.00 30.20 288 ARG A N 1
ATOM 2102 C CA . ARG A 1 288 ? 13.257 -13.088 -27.334 1.00 30.20 288 ARG A CA 1
ATOM 2103 C C . ARG A 1 288 ? 12.876 -11.628 -27.029 1.00 30.20 288 ARG A C 1
ATOM 2105 O O . ARG A 1 288 ? 13.689 -10.740 -27.272 1.00 30.20 288 ARG A O 1
ATOM 2112 N N . PRO A 1 289 ? 11.643 -11.366 -26.561 1.00 31.33 289 PRO A N 1
ATOM 2113 C CA . PRO A 1 289 ? 11.033 -10.048 -26.648 1.00 31.33 289 PRO A CA 1
ATOM 2114 C C . PRO A 1 289 ? 11.621 -9.065 -25.633 1.00 31.33 289 PRO A C 1
ATOM 2116 O O . PRO A 1 289 ? 11.950 -9.448 -24.514 1.00 31.33 289 PRO A O 1
ATOM 2119 N N . ALA A 1 290 ? 11.615 -7.797 -26.047 1.00 29.92 290 ALA A N 1
ATOM 2120 C CA . ALA A 1 290 ? 11.908 -6.585 -25.287 1.00 29.92 290 ALA A CA 1
ATOM 2121 C C . ALA A 1 290 ? 13.395 -6.242 -25.110 1.00 29.92 290 ALA A C 1
ATOM 2123 O O . ALA A 1 290 ? 14.055 -6.740 -24.207 1.00 29.92 290 ALA A O 1
ATOM 2124 N N . GLN A 1 291 ? 13.872 -5.290 -25.918 1.00 34.03 291 GLN A N 1
ATOM 2125 C CA . GLN A 1 291 ? 14.372 -3.997 -25.428 1.00 34.03 291 GLN A CA 1
ATOM 2126 C C . GLN A 1 291 ? 14.665 -3.060 -26.612 1.00 34.03 291 GLN A C 1
ATOM 2128 O O . GLN A 1 291 ? 15.274 -3.454 -27.603 1.00 34.03 291 GLN A O 1
ATOM 2133 N N . ALA A 1 292 ? 14.152 -1.832 -26.523 1.00 30.19 292 ALA A N 1
ATOM 2134 C CA . ALA A 1 292 ? 14.305 -0.781 -27.521 1.00 30.19 292 ALA A CA 1
ATOM 2135 C C . ALA A 1 292 ? 15.719 -0.175 -27.466 1.00 30.19 292 ALA A C 1
ATOM 2137 O O . ALA A 1 292 ? 16.240 0.088 -26.384 1.00 30.19 292 ALA A O 1
ATOM 2138 N N .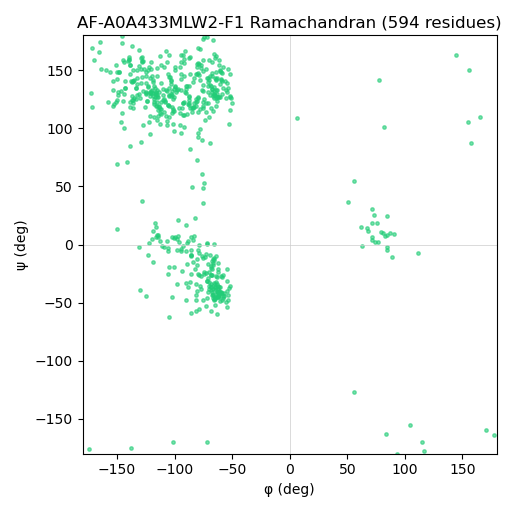 MET A 1 293 ? 16.316 0.064 -28.634 1.00 34.31 293 MET A N 1
ATOM 2139 C CA . MET A 1 293 ? 17.606 0.734 -28.816 1.00 34.31 293 MET A CA 1
ATOM 2140 C C . MET A 1 293 ? 17.388 2.050 -29.572 1.00 34.31 293 MET A C 1
ATOM 2142 O O . MET A 1 293 ? 16.733 2.045 -30.613 1.00 34.31 293 MET A O 1
ATOM 2146 N N . THR A 1 294 ? 17.978 3.151 -29.104 1.00 33.34 294 THR A N 1
ATOM 2147 C CA . THR A 1 294 ? 18.060 4.416 -29.858 1.00 33.34 294 THR A CA 1
ATOM 2148 C C . THR A 1 294 ? 19.477 4.569 -30.420 1.00 33.34 294 THR A C 1
ATOM 2150 O O . THR A 1 294 ? 20.449 4.412 -29.684 1.00 33.34 294 THR A O 1
ATOM 2153 N N . TRP A 1 295 ? 19.611 4.851 -31.720 1.00 32.78 295 TRP A N 1
ATOM 2154 C CA . TRP A 1 295 ? 20.889 5.076 -32.413 1.00 32.78 295 TRP A CA 1
ATOM 2155 C C . TRP A 1 295 ? 21.106 6.568 -32.703 1.00 32.78 295 TRP A C 1
ATOM 2157 O O . TRP A 1 295 ? 20.210 7.232 -33.219 1.00 32.78 295 TRP A O 1
ATOM 2167 N N . GLY A 1 296 ? 22.316 7.067 -32.435 1.00 31.47 296 GLY A N 1
ATOM 2168 C CA . GLY A 1 296 ? 22.837 8.340 -32.944 1.00 31.47 296 GLY A CA 1
ATOM 2169 C C . GLY A 1 296 ? 24.087 8.100 -33.799 1.00 31.47 296 GLY A C 1
ATOM 2170 O O . GLY A 1 296 ? 24.893 7.219 -33.497 1.00 31.47 296 GLY A O 1
ATOM 2171 N N . SER A 1 297 ? 24.245 8.849 -34.893 1.00 36.41 297 SER A N 1
ATOM 2172 C CA . SER A 1 297 ? 25.341 8.690 -35.858 1.00 36.41 297 SER A CA 1
ATOM 2173 C C . SER A 1 297 ? 26.638 9.342 -35.360 1.00 36.41 297 SER A C 1
ATOM 2175 O O . SER A 1 297 ? 26.881 10.527 -35.576 1.00 36.41 297 SER A O 1
ATOM 2177 N N . GLY A 1 298 ? 27.468 8.547 -34.692 1.00 32.78 298 GLY A N 1
ATOM 2178 C CA . GLY A 1 298 ? 28.805 8.907 -34.214 1.00 32.78 298 GLY A CA 1
ATOM 2179 C C . GLY A 1 298 ? 29.151 8.025 -33.020 1.00 32.78 298 GLY A C 1
ATOM 2180 O O . GLY A 1 298 ? 28.552 8.171 -31.964 1.00 32.78 298 GLY A O 1
ATOM 2181 N N . GLY A 1 299 ? 30.033 7.042 -33.207 1.00 37.09 299 GLY A N 1
ATOM 2182 C CA . GLY A 1 299 ? 30.176 5.895 -32.305 1.00 37.09 299 GLY A CA 1
ATOM 2183 C C . GLY A 1 299 ? 30.322 6.231 -30.815 1.00 37.09 299 GLY A C 1
ATOM 2184 O O . GLY A 1 299 ? 31.275 6.906 -30.434 1.00 37.09 299 GLY A O 1
ATOM 2185 N N . ARG A 1 300 ? 29.386 5.697 -30.013 1.00 33.97 300 ARG A N 1
ATOM 2186 C CA . ARG A 1 300 ? 29.455 5.218 -28.611 1.00 33.97 300 ARG A CA 1
ATOM 2187 C C . ARG A 1 300 ? 28.011 5.065 -28.116 1.00 33.97 300 ARG A C 1
ATOM 2189 O O . ARG A 1 300 ? 27.306 6.055 -27.957 1.00 33.97 300 ARG A O 1
ATOM 2196 N N . ALA A 1 301 ? 27.550 3.834 -27.914 1.00 32.62 301 ALA A N 1
ATOM 2197 C CA . ALA A 1 301 ? 26.233 3.576 -27.338 1.00 32.62 301 ALA A CA 1
ATOM 2198 C C . ALA A 1 301 ? 26.376 3.435 -25.818 1.00 32.62 301 ALA A C 1
ATOM 2200 O O . ALA A 1 301 ? 26.794 2.385 -25.342 1.00 32.62 301 ALA A O 1
ATOM 2201 N N . ASN A 1 302 ? 26.028 4.488 -25.078 1.00 36.50 302 ASN A N 1
ATOM 2202 C CA . ASN A 1 302 ? 25.794 4.410 -23.640 1.00 36.50 302 ASN A CA 1
ATOM 2203 C C . ASN A 1 302 ? 24.284 4.425 -23.409 1.00 36.50 302 ASN A C 1
ATOM 2205 O O . ASN A 1 302 ? 23.590 5.326 -23.883 1.00 36.50 302 ASN A O 1
ATOM 2209 N N . LEU A 1 303 ? 23.774 3.453 -22.655 1.00 42.62 303 LEU A N 1
ATOM 2210 C CA . LEU A 1 303 ? 22.472 3.598 -22.016 1.00 42.62 303 LEU A CA 1
ATOM 2211 C C . LEU A 1 303 ? 22.677 4.517 -20.808 1.00 42.62 303 LEU A C 1
ATOM 2213 O O . LEU A 1 303 ? 23.028 4.050 -19.730 1.00 42.62 303 LEU A O 1
ATOM 2217 N N . MET A 1 304 ? 22.535 5.825 -21.010 1.00 40.59 304 MET A N 1
ATOM 2218 C CA . MET A 1 304 ? 22.632 6.798 -19.925 1.00 40.59 304 MET A CA 1
ATOM 2219 C C . MET A 1 304 ? 21.226 7.122 -19.423 1.00 40.59 304 MET A C 1
ATOM 2221 O O . MET A 1 304 ? 20.396 7.629 -20.177 1.00 40.59 304 MET A O 1
ATOM 2225 N N . VAL A 1 305 ? 20.951 6.809 -18.158 1.00 42.34 305 VAL A N 1
ATOM 2226 C CA . VAL A 1 305 ? 19.717 7.222 -17.476 1.00 42.34 305 VAL A CA 1
ATOM 2227 C C . VAL A 1 305 ? 20.108 8.315 -16.488 1.00 42.34 305 VAL A C 1
ATOM 2229 O O . VAL A 1 305 ? 20.830 8.057 -15.527 1.00 42.34 305 VAL A O 1
ATOM 2232 N N . LEU A 1 306 ? 19.686 9.546 -16.772 1.00 39.81 306 LEU A N 1
ATOM 2233 C CA . LEU A 1 306 ? 19.989 10.740 -15.982 1.00 39.81 306 LEU A CA 1
ATOM 2234 C C . LEU A 1 306 ? 18.718 11.220 -15.282 1.00 39.81 306 LEU A C 1
ATOM 2236 O O . LEU A 1 306 ? 17.674 11.328 -15.926 1.00 39.81 306 LEU A O 1
ATOM 2240 N N . ASN A 1 307 ? 18.807 11.545 -13.990 1.00 38.97 307 ASN A N 1
ATOM 2241 C CA . ASN A 1 307 ? 17.761 12.303 -13.294 1.00 38.97 307 ASN A CA 1
ATOM 2242 C C . ASN A 1 307 ? 18.164 13.764 -12.998 1.00 38.97 307 ASN A C 1
ATOM 2244 O O . ASN A 1 307 ? 17.383 14.483 -12.378 1.00 38.97 307 ASN A O 1
ATOM 2248 N N . SER A 1 308 ? 19.350 14.196 -13.450 1.00 43.34 308 SER A N 1
ATOM 2249 C CA . SER A 1 308 ? 19.888 15.551 -13.281 1.00 43.34 308 SER A CA 1
ATOM 2250 C C . SER A 1 308 ? 20.726 15.998 -14.493 1.00 43.34 308 SER A C 1
ATOM 2252 O O . SER A 1 308 ? 20.968 15.220 -15.418 1.00 43.34 308 SER A O 1
ATOM 2254 N N . ASN A 1 309 ? 21.154 17.268 -14.498 1.00 49.31 309 ASN A N 1
ATOM 2255 C CA . ASN A 1 309 ? 21.984 17.862 -15.559 1.00 49.31 309 ASN A CA 1
ATOM 2256 C C . ASN A 1 309 ? 23.497 17.589 -15.392 1.00 49.31 309 ASN A C 1
ATOM 2258 O O . ASN A 1 309 ? 24.279 18.120 -16.176 1.00 49.31 309 ASN A O 1
ATOM 2262 N N . PHE A 1 310 ? 23.909 16.805 -14.387 1.00 49.09 310 PHE A N 1
ATOM 2263 C CA . PHE A 1 310 ? 25.312 16.481 -14.093 1.00 49.09 310 PHE A CA 1
ATOM 2264 C C . PHE A 1 310 ? 25.708 15.098 -14.638 1.00 49.09 310 PHE A C 1
ATOM 2266 O O . PHE A 1 310 ? 24.971 14.120 -14.492 1.00 49.09 310 PHE A O 1
ATOM 2273 N N . GLY A 1 311 ? 26.889 14.998 -15.254 1.00 53.69 311 GLY A N 1
ATOM 2274 C CA . GLY A 1 311 ? 27.425 13.775 -15.855 1.00 53.69 311 GLY A CA 1
ATOM 2275 C C . GLY A 1 311 ? 28.446 13.030 -14.985 1.00 53.69 311 GLY A C 1
ATOM 2276 O O . GLY A 1 311 ? 29.191 13.618 -14.207 1.00 53.69 311 GLY A O 1
ATOM 2277 N N . GLU A 1 312 ? 28.554 11.708 -15.173 1.00 57.53 312 GLU A N 1
ATOM 2278 C CA . GLU A 1 312 ? 29.511 10.845 -14.448 1.00 57.53 312 GLU A CA 1
ATOM 2279 C C . GLU A 1 312 ? 30.968 11.331 -14.557 1.00 57.53 312 GLU A C 1
ATOM 2281 O O . GLU A 1 312 ? 31.718 11.301 -13.583 1.00 57.53 312 GLU A O 1
ATOM 2286 N N . HIS A 1 313 ? 31.382 11.802 -15.737 1.00 56.72 313 HIS A N 1
ATOM 2287 C CA . HIS A 1 313 ? 32.743 12.297 -15.944 1.00 56.72 313 HIS A CA 1
ATOM 2288 C C . HIS A 1 313 ? 33.035 13.570 -15.132 1.00 56.72 313 HIS A C 1
ATOM 2290 O O . HIS A 1 313 ? 34.155 13.748 -14.659 1.00 56.72 313 HIS A O 1
ATOM 2296 N N . GLU A 1 314 ? 32.033 14.428 -14.934 1.00 60.09 314 GLU A N 1
ATOM 2297 C CA . GLU A 1 314 ? 32.163 15.667 -14.162 1.00 60.09 314 GLU A CA 1
ATOM 2298 C C . GLU A 1 314 ? 32.341 15.355 -12.669 1.00 60.09 314 GLU A C 1
ATOM 2300 O O . GLU A 1 314 ? 33.195 15.958 -12.019 1.00 60.09 314 GLU A O 1
ATOM 2305 N N . LEU A 1 315 ? 31.634 14.337 -12.160 1.00 59.75 315 LEU A N 1
ATOM 2306 C CA . LEU A 1 315 ? 31.789 13.829 -10.792 1.00 59.75 315 LEU A CA 1
ATOM 2307 C C . LEU A 1 315 ? 33.155 13.164 -10.567 1.00 59.75 315 LEU A C 1
ATOM 2309 O O . LEU A 1 315 ? 33.833 13.452 -9.582 1.00 59.75 315 LEU A O 1
ATOM 2313 N N . TYR A 1 316 ? 33.599 12.308 -11.493 1.00 60.44 316 TYR A N 1
ATOM 2314 C CA . TYR A 1 316 ? 34.902 11.647 -11.379 1.00 60.44 316 TYR A CA 1
ATOM 2315 C C . TYR A 1 316 ? 36.060 12.655 -11.414 1.00 60.44 316 TYR A C 1
ATOM 2317 O O . TYR A 1 316 ? 36.967 12.600 -10.584 1.00 60.44 316 TYR A O 1
ATOM 2325 N N . ASN A 1 317 ? 36.022 13.611 -12.345 1.00 59.66 317 ASN A N 1
ATOM 2326 C CA . ASN A 1 317 ? 37.072 14.619 -12.497 1.00 59.66 317 ASN A CA 1
ATOM 2327 C C . ASN A 1 317 ? 37.125 15.608 -11.314 1.00 59.66 317 ASN A C 1
ATOM 2329 O O . ASN A 1 317 ? 38.189 16.149 -11.027 1.00 59.66 317 ASN A O 1
ATOM 2333 N N . ALA A 1 318 ? 36.017 15.830 -10.598 1.00 59.72 318 ALA A N 1
ATOM 2334 C CA . ALA A 1 318 ? 36.010 16.637 -9.375 1.00 59.72 318 ALA A CA 1
ATOM 2335 C C . ALA A 1 318 ? 36.729 15.942 -8.202 1.00 59.72 318 ALA A C 1
ATOM 2337 O O . ALA A 1 318 ? 37.402 16.599 -7.409 1.00 59.72 318 ALA A O 1
ATOM 2338 N N . VAL A 1 319 ? 36.618 14.613 -8.112 1.00 58.19 319 VAL A N 1
ATOM 2339 C CA . VAL A 1 319 ? 37.278 13.797 -7.079 1.00 58.19 319 VAL A CA 1
ATOM 2340 C C . VAL A 1 319 ? 38.744 13.517 -7.432 1.00 58.19 319 VAL A C 1
ATOM 2342 O O . VAL A 1 319 ? 39.595 13.465 -6.543 1.00 58.19 319 VAL A O 1
ATOM 2345 N N . TYR A 1 320 ? 39.060 13.363 -8.721 1.00 57.50 320 TYR A N 1
ATOM 2346 C CA . TYR A 1 320 ? 40.413 13.089 -9.206 1.00 57.50 320 TYR A CA 1
ATOM 2347 C C . TYR A 1 320 ? 40.738 13.894 -10.482 1.00 57.50 320 TYR A C 1
ATOM 2349 O O . TYR A 1 320 ? 40.574 13.395 -11.601 1.00 57.50 320 TYR A O 1
ATOM 2357 N N . PRO A 1 321 ? 41.186 15.157 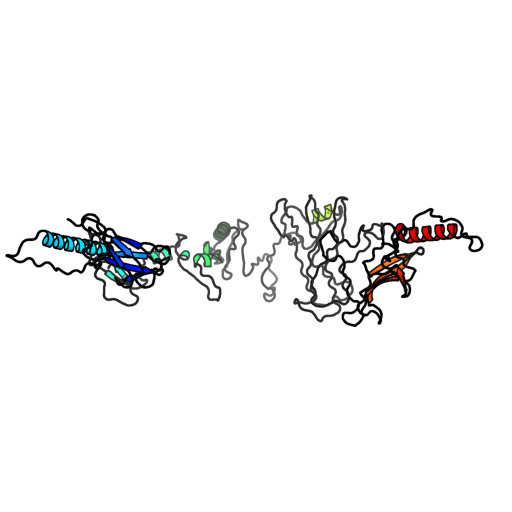-10.338 1.00 57.91 321 PRO A N 1
ATOM 2358 C CA . PRO A 1 321 ? 41.323 16.080 -11.460 1.00 57.91 321 PRO A CA 1
ATOM 2359 C C . PRO A 1 321 ? 42.476 15.717 -12.398 1.00 57.91 321 PRO A C 1
ATOM 2361 O O . PRO A 1 321 ? 43.575 15.373 -11.963 1.00 57.91 321 PRO A O 1
ATOM 2364 N N . GLY A 1 322 ? 42.240 15.861 -13.705 1.00 47.59 322 GLY A N 1
ATOM 2365 C CA . GLY A 1 322 ? 43.262 15.656 -14.742 1.00 47.59 322 GLY A CA 1
ATOM 2366 C C . GLY A 1 322 ? 43.340 14.231 -15.294 1.00 47.59 322 GLY A C 1
ATOM 2367 O O . GLY A 1 322 ? 44.245 13.931 -16.074 1.00 47.59 322 GLY A O 1
ATOM 2368 N N . VAL A 1 323 ? 42.385 13.365 -14.939 1.00 46.41 323 VAL A N 1
ATOM 2369 C CA . VAL A 1 323 ? 42.263 12.007 -15.484 1.00 46.41 323 VAL A CA 1
ATOM 2370 C C . VAL A 1 323 ? 40.994 11.854 -16.314 1.00 46.41 323 VAL A C 1
ATOM 2372 O O . VAL A 1 323 ? 39.894 12.199 -15.889 1.00 46.41 323 VAL A O 1
ATOM 2375 N N . ILE A 1 324 ? 41.155 11.294 -17.514 1.00 45.41 324 ILE A N 1
ATOM 2376 C CA . ILE A 1 324 ? 40.045 10.987 -18.417 1.00 45.41 324 ILE A CA 1
ATOM 2377 C C . ILE A 1 324 ? 39.459 9.622 -18.031 1.00 45.41 324 ILE A C 1
ATOM 2379 O O . ILE A 1 324 ? 40.153 8.609 -18.096 1.00 45.41 324 ILE A O 1
ATOM 2383 N N . HIS A 1 325 ? 38.182 9.610 -17.644 1.00 47.12 325 HIS A N 1
ATOM 2384 C CA . HIS A 1 325 ? 37.440 8.420 -17.215 1.00 47.12 325 HIS A CA 1
ATOM 2385 C C . HIS A 1 325 ? 36.467 7.934 -18.301 1.00 47.12 325 HIS A C 1
ATOM 2387 O O . HIS A 1 325 ? 35.863 8.752 -18.997 1.00 47.12 325 HIS A O 1
ATOM 2393 N N . PHE A 1 326 ? 36.288 6.614 -18.428 1.00 40.66 326 PHE A N 1
ATOM 2394 C CA . PHE A 1 326 ? 35.363 5.999 -19.386 1.00 40.66 326 PHE A CA 1
ATOM 2395 C C . PHE A 1 326 ? 34.579 4.846 -18.744 1.00 40.66 326 PHE A C 1
ATOM 2397 O O . PHE A 1 326 ? 35.191 3.901 -18.251 1.00 40.66 326 PHE A O 1
ATOM 2404 N N . SER A 1 327 ? 33.248 4.885 -18.868 1.00 46.38 327 SER A N 1
ATOM 2405 C CA . SER A 1 327 ? 32.324 3.825 -18.435 1.00 46.38 327 SER A CA 1
ATOM 2406 C C . SER A 1 327 ? 31.402 3.389 -19.571 1.00 46.38 327 SER A C 1
ATOM 2408 O O . SER A 1 327 ? 31.100 4.163 -20.480 1.00 46.38 327 SER A O 1
ATOM 2410 N N . ASN A 1 328 ? 30.971 2.127 -19.524 1.00 39.59 328 ASN A N 1
ATOM 2411 C CA . ASN A 1 328 ? 30.085 1.494 -20.508 1.00 39.59 328 ASN A CA 1
ATOM 2412 C C . ASN A 1 328 ? 28.593 1.554 -20.126 1.00 39.59 328 ASN A C 1
ATOM 2414 O O . ASN A 1 328 ? 27.732 1.455 -20.999 1.00 39.59 328 ASN A O 1
ATOM 2418 N N . LEU A 1 329 ? 28.281 1.706 -18.837 1.00 52.03 329 LEU A N 1
ATOM 2419 C CA . LEU A 1 329 ? 26.940 1.948 -18.313 1.00 52.03 329 LEU A CA 1
ATOM 2420 C C . LEU A 1 329 ? 27.053 2.987 -17.199 1.00 52.03 329 LEU A C 1
ATOM 2422 O O . LEU A 1 329 ? 27.708 2.743 -16.189 1.00 52.03 329 LEU A O 1
ATOM 2426 N N . SER A 1 330 ? 26.406 4.129 -17.400 1.00 52.59 330 SER A N 1
ATOM 2427 C CA . SER A 1 330 ? 26.568 5.312 -16.560 1.00 52.59 330 SER A CA 1
ATOM 2428 C C . SER A 1 330 ? 25.200 5.821 -16.141 1.00 52.59 330 SER A C 1
ATOM 2430 O O . SER A 1 330 ? 24.350 6.096 -16.989 1.00 52.59 330 SER A O 1
ATOM 2432 N N . SER A 1 331 ? 24.983 5.992 -14.844 1.00 55.22 331 SER A N 1
ATOM 2433 C CA . SER A 1 331 ? 23.782 6.651 -14.336 1.00 55.22 331 SER A CA 1
ATOM 2434 C C . SER A 1 331 ? 24.133 7.485 -13.120 1.00 55.22 331 SER A C 1
ATOM 2436 O O . SER A 1 331 ? 24.897 7.036 -12.263 1.00 55.22 331 SER A O 1
ATOM 2438 N N . VAL A 1 332 ? 23.518 8.652 -13.022 1.00 54.28 332 VAL A N 1
ATOM 2439 C CA . VAL A 1 332 ? 23.634 9.536 -11.867 1.00 54.28 332 VAL A CA 1
ATOM 2440 C C . VAL A 1 332 ? 22.244 9.650 -11.269 1.00 54.28 332 VAL A C 1
ATOM 2442 O O . VAL A 1 332 ? 21.282 9.931 -11.986 1.00 54.28 332 VAL A O 1
ATOM 2445 N N . ALA A 1 333 ? 22.141 9.377 -9.971 1.00 56.00 333 ALA A N 1
ATOM 2446 C CA . ALA A 1 333 ? 20.895 9.515 -9.246 1.00 56.00 333 ALA A CA 1
ATOM 2447 C C . ALA A 1 333 ? 21.082 10.488 -8.088 1.00 56.00 333 ALA A C 1
ATOM 2449 O O . ALA A 1 333 ? 21.705 10.171 -7.078 1.00 56.00 333 ALA A O 1
ATOM 2450 N N . GLU A 1 334 ? 20.539 11.683 -8.263 1.00 59.16 334 GLU A N 1
ATOM 2451 C CA . GLU A 1 334 ? 20.566 12.751 -7.278 1.00 59.16 334 GLU A CA 1
ATOM 2452 C C . GLU A 1 334 ? 19.245 12.776 -6.500 1.00 59.16 334 GLU A C 1
ATOM 2454 O O . GLU A 1 334 ? 18.159 12.712 -7.088 1.00 59.16 334 GLU A O 1
ATOM 2459 N N . ILE A 1 335 ? 19.321 12.863 -5.171 1.00 58.50 335 ILE A N 1
ATOM 2460 C CA . ILE A 1 335 ? 18.163 13.168 -4.327 1.00 58.50 335 ILE A CA 1
ATOM 2461 C C . ILE A 1 335 ? 18.195 14.672 -4.069 1.00 58.50 335 ILE A C 1
ATOM 2463 O O . ILE A 1 335 ? 18.983 15.150 -3.255 1.00 58.50 335 ILE A O 1
ATOM 2467 N N . ALA A 1 336 ? 17.346 15.415 -4.778 1.00 62.59 336 ALA A N 1
ATOM 2468 C CA . ALA A 1 336 ? 17.301 16.868 -4.668 1.00 62.59 336 ALA A CA 1
ATOM 2469 C C . ALA A 1 336 ? 17.001 17.332 -3.221 1.00 62.59 336 ALA A C 1
ATOM 2471 O O . ALA A 1 336 ? 16.233 16.667 -2.510 1.00 62.59 336 ALA A O 1
ATOM 2472 N N . PRO A 1 337 ? 17.538 18.485 -2.777 1.00 60.38 337 PRO A N 1
ATOM 2473 C CA . PRO A 1 337 ? 17.223 19.057 -1.469 1.00 60.38 337 PRO A CA 1
ATOM 2474 C C . PRO A 1 337 ? 15.708 19.188 -1.248 1.00 60.38 337 PRO A C 1
ATOM 2476 O O . PRO A 1 337 ? 14.999 19.763 -2.071 1.00 60.38 337 PRO A O 1
ATOM 2479 N N . GLY A 1 338 ? 15.205 18.645 -0.135 1.00 62.78 338 GLY A N 1
ATOM 2480 C CA . GLY A 1 338 ? 13.769 18.633 0.181 1.00 62.78 338 GLY A CA 1
ATOM 2481 C C . GLY A 1 338 ? 12.952 17.512 -0.483 1.00 62.78 338 GLY A C 1
ATOM 2482 O O . GLY A 1 338 ? 11.728 17.513 -0.363 1.00 62.78 338 GLY A O 1
ATOM 2483 N N . SER A 1 339 ? 13.594 16.554 -1.163 1.00 60.25 339 SER A N 1
ATOM 2484 C CA . SER A 1 339 ? 12.934 15.383 -1.758 1.00 60.25 339 SER A CA 1
ATOM 2485 C C . SER A 1 339 ? 12.294 14.460 -0.708 1.00 60.25 339 SER A C 1
ATOM 2487 O O . SER A 1 339 ? 12.862 14.213 0.354 1.00 60.25 339 SER A O 1
ATOM 2489 N N . THR A 1 340 ? 11.121 13.905 -1.029 1.00 53.31 340 THR A N 1
ATOM 2490 C CA . THR A 1 340 ? 10.382 12.925 -0.207 1.00 53.31 340 THR A CA 1
ATOM 2491 C C . THR A 1 340 ? 10.631 11.472 -0.632 1.00 53.31 340 THR A C 1
ATOM 2493 O O . THR A 1 340 ? 9.957 10.555 -0.161 1.00 53.31 340 THR A O 1
ATOM 2496 N N . ILE A 1 341 ? 11.573 11.243 -1.553 1.00 47.50 341 ILE A N 1
ATOM 2497 C CA . ILE A 1 341 ? 11.879 9.915 -2.090 1.00 47.50 341 ILE A CA 1
ATOM 2498 C C . ILE A 1 341 ? 12.675 9.112 -1.054 1.00 47.50 341 ILE A C 1
ATOM 2500 O O . ILE A 1 341 ? 13.783 9.483 -0.680 1.00 47.50 341 ILE A O 1
ATOM 2504 N N . TYR A 1 342 ? 12.118 7.979 -0.622 1.00 42.31 342 TYR A N 1
ATOM 2505 C CA . TYR A 1 342 ? 12.704 7.127 0.421 1.00 42.31 342 TYR A CA 1
ATOM 2506 C C . TYR A 1 342 ? 13.770 6.140 -0.080 1.00 42.31 342 TYR A C 1
ATOM 2508 O O . TYR A 1 342 ? 14.497 5.573 0.734 1.00 42.31 342 TYR A O 1
ATOM 2516 N N . HIS A 1 343 ? 13.872 5.900 -1.392 1.00 43.53 343 HIS A N 1
ATOM 2517 C CA . HIS A 1 343 ? 14.892 5.019 -1.962 1.00 43.53 343 HIS A CA 1
ATOM 2518 C C . HIS A 1 343 ? 15.141 5.341 -3.438 1.00 43.53 343 HIS A C 1
ATOM 2520 O O . HIS A 1 343 ? 14.228 5.248 -4.260 1.00 43.53 343 HIS A O 1
ATOM 2526 N N . THR A 1 344 ? 16.389 5.656 -3.773 1.00 50.84 344 THR A N 1
ATOM 2527 C CA . THR A 1 344 ? 16.838 5.924 -5.141 1.00 50.84 344 THR A CA 1
ATOM 2528 C C . THR A 1 344 ? 18.119 5.138 -5.382 1.00 50.84 344 THR A C 1
ATOM 2530 O O . THR A 1 344 ? 19.050 5.223 -4.586 1.00 50.84 344 THR A O 1
ATOM 2533 N N . ALA A 1 345 ? 18.174 4.376 -6.473 1.00 54.12 345 ALA A N 1
ATOM 2534 C CA . ALA A 1 345 ? 19.360 3.633 -6.880 1.00 54.12 345 ALA A CA 1
ATOM 2535 C C . ALA A 1 345 ? 19.723 4.017 -8.315 1.00 54.12 345 ALA A C 1
ATOM 2537 O O . ALA A 1 345 ? 18.861 3.995 -9.191 1.00 54.12 345 ALA A O 1
ATOM 2538 N N . ALA A 1 346 ? 20.988 4.369 -8.538 1.00 53.03 346 ALA A N 1
ATOM 2539 C CA . ALA A 1 346 ? 21.479 4.762 -9.853 1.00 53.03 346 ALA A CA 1
ATOM 2540 C C . ALA A 1 346 ? 21.597 3.535 -10.782 1.00 53.03 346 ALA A C 1
ATOM 2542 O O . ALA A 1 346 ? 20.968 3.489 -11.836 1.00 53.03 346 ALA A O 1
ATOM 2543 N N . ILE A 1 347 ? 22.305 2.486 -10.338 1.00 61.38 347 ILE A N 1
ATOM 2544 C CA . ILE A 1 347 ? 22.457 1.211 -11.062 1.00 61.38 347 ILE A CA 1
ATOM 2545 C C . ILE A 1 347 ? 22.196 0.047 -10.105 1.00 61.38 347 ILE A C 1
ATOM 2547 O O . ILE A 1 347 ? 22.584 0.088 -8.941 1.00 61.38 347 ILE A O 1
ATOM 2551 N N . THR A 1 348 ? 21.561 -1.017 -10.603 1.00 52.19 348 THR A N 1
ATOM 2552 C CA . THR A 1 348 ? 21.485 -2.325 -9.932 1.00 52.19 348 THR A CA 1
ATOM 2553 C C . THR A 1 348 ? 22.201 -3.366 -10.782 1.00 52.19 348 THR A C 1
ATOM 2555 O O . THR A 1 348 ? 21.938 -3.482 -11.977 1.00 52.19 348 THR A O 1
ATOM 2558 N N . GLY A 1 349 ? 23.096 -4.129 -10.163 1.00 55.31 349 GLY A N 1
ATOM 2559 C CA . GLY A 1 349 ? 23.957 -5.080 -10.842 1.00 55.31 349 GLY A CA 1
ATOM 2560 C C . GLY A 1 349 ? 23.758 -6.483 -10.307 1.00 55.31 349 GLY A C 1
ATOM 2561 O O . GLY A 1 349 ? 23.775 -6.704 -9.098 1.00 55.31 349 GLY A O 1
ATOM 2562 N N . ALA A 1 350 ? 23.567 -7.440 -11.209 1.00 46.53 350 ALA A N 1
ATOM 2563 C CA . ALA A 1 350 ? 23.386 -8.844 -10.874 1.00 46.53 350 ALA A CA 1
ATOM 2564 C C . ALA A 1 350 ? 24.323 -9.694 -11.734 1.00 46.53 350 ALA A C 1
ATOM 2566 O O . ALA A 1 350 ? 24.340 -9.565 -12.957 1.00 46.53 350 ALA A O 1
ATOM 2567 N N . ILE A 1 351 ? 25.091 -10.584 -11.100 1.00 49.00 351 ILE A N 1
ATOM 2568 C CA . ILE A 1 351 ? 26.019 -11.490 -11.786 1.00 49.00 351 ILE A CA 1
ATOM 2569 C C . ILE A 1 351 ? 25.654 -12.935 -11.469 1.00 49.00 351 ILE A C 1
ATOM 2571 O O . ILE A 1 351 ? 25.493 -13.312 -10.311 1.00 49.00 351 ILE A O 1
ATOM 2575 N N . LYS A 1 352 ? 25.568 -13.767 -12.512 1.00 45.06 352 LYS A N 1
ATOM 2576 C CA . LYS A 1 352 ? 25.409 -15.221 -12.408 1.00 45.06 352 LYS A CA 1
ATOM 2577 C C . LYS A 1 352 ? 26.573 -15.914 -13.114 1.00 45.06 352 LYS A C 1
ATOM 2579 O O . LYS A 1 352 ? 26.525 -16.152 -14.320 1.00 45.06 352 LYS A O 1
ATOM 2584 N N . ALA A 1 353 ? 27.608 -16.271 -12.362 1.00 51.03 353 ALA A N 1
ATOM 2585 C CA . ALA A 1 353 ? 28.707 -17.077 -12.885 1.00 51.03 353 ALA A CA 1
ATOM 2586 C C . ALA A 1 353 ? 28.254 -18.543 -13.021 1.00 51.03 353 ALA A C 1
ATOM 2588 O O . ALA A 1 353 ? 27.887 -19.175 -12.034 1.00 51.03 353 ALA A O 1
ATOM 2589 N N . SER A 1 354 ? 28.240 -19.075 -14.246 1.00 51.47 354 SER A N 1
ATOM 2590 C CA . SER A 1 354 ? 27.777 -20.450 -14.533 1.00 51.47 354 SER A CA 1
ATOM 2591 C C . SER A 1 354 ? 28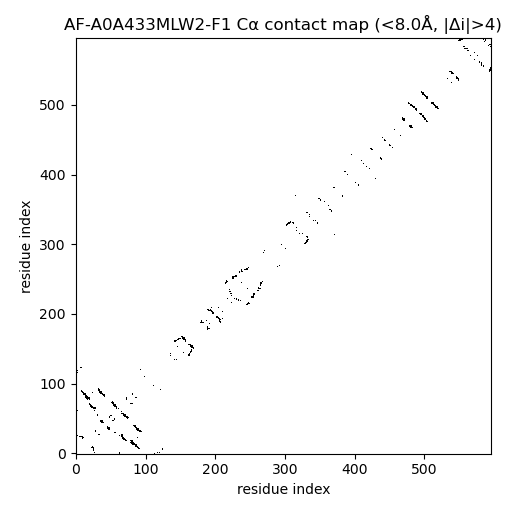.892 -21.381 -15.032 1.00 51.47 354 SER A C 1
ATOM 2593 O O . SER A 1 354 ? 28.617 -22.516 -15.409 1.00 51.47 354 SER A O 1
ATOM 2595 N N . ALA A 1 355 ? 30.144 -20.919 -15.021 1.00 51.19 355 ALA A N 1
ATOM 2596 C CA . ALA A 1 355 ? 31.335 -21.703 -15.336 1.00 51.19 355 ALA A CA 1
ATOM 2597 C C . ALA A 1 355 ? 32.533 -21.190 -14.510 1.00 51.19 355 ALA A C 1
ATOM 2599 O O . ALA A 1 355 ? 32.573 -19.997 -14.197 1.00 51.19 355 ALA A O 1
ATOM 2600 N N . PRO A 1 356 ? 33.492 -22.059 -14.135 1.00 54.19 356 PRO A N 1
ATOM 2601 C CA . PRO A 1 356 ? 34.694 -21.647 -13.420 1.00 54.19 356 PRO A CA 1
ATOM 2602 C C . PRO A 1 356 ? 35.607 -20.813 -14.327 1.00 54.19 356 PRO A C 1
ATOM 2604 O O . PRO A 1 356 ? 35.821 -21.151 -15.491 1.00 54.19 356 PRO A O 1
ATOM 2607 N N . ALA A 1 357 ? 36.164 -19.733 -13.784 1.00 53.00 357 ALA A N 1
ATOM 2608 C CA . ALA A 1 357 ? 37.198 -18.958 -14.454 1.00 53.00 357 ALA A CA 1
ATOM 2609 C C . ALA A 1 357 ? 38.476 -19.801 -14.607 1.00 53.00 357 ALA A C 1
ATOM 2611 O O . ALA A 1 357 ? 38.976 -20.365 -13.633 1.00 53.00 357 ALA A O 1
ATOM 2612 N N . SER A 1 358 ? 39.032 -19.891 -15.816 1.00 44.75 358 SER A N 1
ATOM 2613 C CA . SER A 1 358 ? 40.352 -20.490 -16.025 1.00 44.75 358 SER A CA 1
ATOM 2614 C C . SER A 1 358 ? 41.443 -19.494 -15.610 1.00 44.75 358 SER A C 1
ATOM 2616 O O . SER A 1 358 ? 41.792 -18.596 -16.376 1.00 44.75 358 SER A O 1
ATOM 2618 N N . GLY A 1 359 ? 41.989 -19.657 -14.404 1.00 49.88 359 GLY A N 1
ATOM 2619 C CA . GLY A 1 359 ? 43.111 -18.861 -13.890 1.00 49.88 359 GLY A CA 1
ATOM 2620 C C . GLY A 1 359 ? 42.710 -17.627 -13.070 1.00 49.88 359 GLY A C 1
ATOM 2621 O O . GLY A 1 359 ? 41.531 -17.347 -12.872 1.00 49.88 359 GLY A O 1
ATOM 2622 N N . ILE A 1 360 ? 43.719 -16.886 -12.592 1.00 41.78 360 ILE A N 1
ATOM 2623 C CA . ILE A 1 360 ? 43.628 -15.781 -11.604 1.00 41.78 360 ILE A CA 1
ATOM 2624 C C . ILE A 1 360 ? 42.843 -14.550 -12.135 1.00 41.78 360 ILE A C 1
ATOM 2626 O O . ILE A 1 360 ? 42.657 -13.571 -11.427 1.00 41.78 360 ILE A O 1
ATOM 2630 N N . ASN A 1 361 ? 42.335 -14.593 -13.371 1.00 43.41 361 ASN A N 1
ATOM 2631 C CA . ASN A 1 361 ? 41.890 -13.409 -14.116 1.00 43.41 361 ASN A CA 1
ATOM 2632 C C . ASN A 1 361 ? 40.400 -13.395 -14.494 1.00 43.41 361 ASN A C 1
ATOM 2634 O O . ASN A 1 361 ? 39.995 -12.578 -15.315 1.00 43.41 361 ASN A O 1
ATOM 2638 N N . GLY A 1 362 ? 39.566 -14.283 -13.948 1.00 45.38 362 GLY A N 1
ATOM 2639 C CA . GLY A 1 362 ? 38.115 -14.167 -14.123 1.00 45.38 362 GLY A CA 1
ATOM 2640 C C . GLY A 1 362 ? 37.461 -13.559 -12.893 1.00 45.38 362 GLY A C 1
ATOM 2641 O O . GLY A 1 362 ? 37.173 -14.284 -11.944 1.00 45.38 362 GLY A O 1
ATOM 2642 N N . ASN A 1 363 ? 37.197 -12.253 -12.916 1.00 42.62 363 ASN A N 1
ATOM 2643 C CA . ASN A 1 363 ? 36.348 -11.590 -11.930 1.00 42.62 363 ASN A CA 1
ATOM 2644 C C . ASN A 1 363 ? 35.074 -11.037 -12.588 1.00 42.62 363 ASN A C 1
ATOM 2646 O O . ASN A 1 363 ? 35.032 -10.732 -13.777 1.00 42.62 363 ASN A O 1
ATOM 2650 N N . GLY A 1 364 ? 34.005 -10.957 -11.800 1.00 47.03 364 GLY A N 1
ATOM 2651 C CA . GLY A 1 364 ? 32.750 -10.328 -12.188 1.00 47.03 364 GLY A CA 1
ATOM 2652 C C . GLY A 1 364 ? 32.401 -9.276 -11.150 1.00 47.03 364 GLY A C 1
ATOM 2653 O O . GLY A 1 364 ? 32.214 -9.614 -9.984 1.00 47.03 364 GLY A O 1
ATOM 2654 N N . VAL A 1 365 ? 32.324 -8.017 -11.572 1.00 51.31 365 VAL A N 1
ATOM 2655 C CA . VAL A 1 365 ? 32.012 -6.880 -10.700 1.00 51.31 365 VAL A CA 1
ATOM 2656 C C . VAL A 1 365 ? 30.576 -6.459 -10.966 1.00 51.31 365 VAL A C 1
ATOM 2658 O O . VAL A 1 365 ? 30.258 -6.001 -12.061 1.00 51.31 365 VAL A O 1
ATOM 2661 N N . ALA A 1 366 ? 29.688 -6.699 -9.999 1.00 53.62 366 ALA A N 1
ATOM 2662 C CA . ALA A 1 366 ? 28.259 -6.464 -10.189 1.00 53.62 366 ALA A CA 1
ATOM 2663 C C . ALA A 1 366 ? 27.947 -4.967 -10.248 1.00 53.62 366 ALA A C 1
ATOM 2665 O O . ALA A 1 366 ? 27.145 -4.544 -11.072 1.00 53.62 366 ALA A O 1
ATOM 2666 N N . LEU A 1 367 ? 28.595 -4.170 -9.399 1.00 60.88 367 LEU A N 1
ATOM 2667 C CA . LEU A 1 367 ? 28.353 -2.741 -9.250 1.00 60.88 367 LEU A CA 1
ATOM 2668 C C . LEU A 1 367 ? 29.676 -2.017 -8.987 1.00 60.88 367 LEU A C 1
ATOM 2670 O O . LEU A 1 367 ? 30.463 -2.468 -8.159 1.00 60.88 367 LEU A O 1
ATOM 2674 N N . TYR A 1 368 ? 29.893 -0.901 -9.682 1.00 55.00 368 TYR A N 1
ATOM 2675 C CA . TYR A 1 368 ? 30.986 0.052 -9.471 1.00 55.00 368 TYR A CA 1
ATOM 2676 C C . TYR A 1 368 ? 30.363 1.429 -9.215 1.00 55.00 368 TYR A C 1
ATOM 2678 O O . TYR A 1 368 ? 29.395 1.781 -9.891 1.00 55.00 368 TYR A O 1
ATOM 2686 N N . GLY A 1 369 ? 30.859 2.180 -8.229 1.00 58.03 369 GLY A N 1
ATOM 2687 C CA . GLY A 1 369 ? 30.217 3.421 -7.791 1.00 58.03 369 GLY A CA 1
ATOM 2688 C C . GLY A 1 369 ? 31.193 4.474 -7.272 1.00 58.03 369 GLY A C 1
ATOM 2689 O O . GLY A 1 369 ? 32.221 4.147 -6.686 1.00 58.03 369 GLY A O 1
ATOM 2690 N N . LEU A 1 370 ? 30.828 5.741 -7.478 1.00 55.16 370 LEU A N 1
ATOM 2691 C CA . LEU A 1 370 ? 31.492 6.946 -6.977 1.00 55.16 370 LEU A CA 1
ATOM 2692 C C . LEU A 1 370 ? 30.415 7.861 -6.378 1.00 55.16 370 LEU A C 1
ATOM 2694 O O . LEU A 1 370 ? 29.338 7.992 -6.958 1.00 55.16 370 LEU A O 1
ATOM 2698 N N . GLY A 1 371 ? 30.678 8.480 -5.223 1.00 58.91 371 GLY A N 1
ATOM 2699 C CA . GLY A 1 371 ? 29.705 9.349 -4.556 1.00 58.91 371 GLY A CA 1
ATOM 2700 C C . GLY A 1 371 ? 30.352 10.470 -3.748 1.00 58.91 371 GLY A C 1
ATOM 2701 O O . GLY A 1 371 ? 31.385 10.265 -3.113 1.00 58.91 371 GLY A O 1
ATOM 2702 N N . THR A 1 372 ? 29.722 11.646 -3.764 1.00 58.47 372 THR A N 1
ATOM 2703 C CA . THR A 1 372 ? 30.115 12.837 -3.000 1.00 58.47 372 THR A CA 1
ATOM 2704 C C . THR A 1 372 ? 28.932 13.316 -2.153 1.00 58.47 372 THR A C 1
ATOM 2706 O O . THR A 1 372 ? 27.782 13.279 -2.583 1.00 58.47 372 THR A O 1
ATOM 2709 N N . ALA A 1 373 ? 29.197 13.723 -0.910 1.00 61.91 373 ALA A N 1
ATOM 2710 C CA . ALA A 1 373 ? 28.201 14.311 -0.016 1.00 61.91 373 ALA A CA 1
ATOM 2711 C C . ALA A 1 373 ? 28.567 15.781 0.206 1.00 61.91 373 ALA A C 1
ATOM 2713 O O . ALA A 1 373 ? 29.526 16.089 0.911 1.00 61.91 373 ALA A O 1
ATOM 2714 N N . GLU A 1 374 ? 27.838 16.683 -0.447 1.00 65.56 374 GLU A N 1
ATOM 2715 C CA . GLU A 1 374 ? 28.277 18.077 -0.632 1.00 65.56 374 GLU A CA 1
ATOM 2716 C C . GLU A 1 374 ? 27.531 19.086 0.256 1.00 65.56 374 GLU A C 1
ATOM 2718 O O . GLU A 1 374 ? 27.869 20.268 0.279 1.00 65.56 374 GLU A O 1
ATOM 2723 N N . VAL A 1 375 ? 26.541 18.628 1.031 1.00 62.41 375 VAL A N 1
ATOM 2724 C CA . VAL A 1 375 ? 25.764 19.458 1.964 1.00 62.41 375 VAL A CA 1
ATOM 2725 C C . VAL A 1 375 ? 25.675 18.814 3.346 1.00 62.41 375 VAL A C 1
ATOM 2727 O O . VAL A 1 375 ? 25.732 17.593 3.497 1.00 62.41 375 VAL A O 1
ATOM 2730 N N . ASN A 1 376 ? 25.502 19.644 4.374 1.00 63.09 376 ASN A N 1
ATOM 2731 C CA . ASN A 1 376 ? 25.355 19.176 5.751 1.00 63.09 376 ASN A CA 1
ATOM 2732 C C . ASN A 1 376 ? 24.127 18.262 5.894 1.00 63.09 376 ASN A C 1
ATOM 2734 O O . ASN A 1 376 ? 23.055 18.574 5.376 1.00 63.09 376 ASN A O 1
ATOM 2738 N N . ASN A 1 377 ? 24.277 17.173 6.652 1.00 53.53 377 ASN A N 1
ATOM 2739 C CA . ASN A 1 377 ? 23.248 16.152 6.901 1.00 53.53 377 ASN A CA 1
ATOM 2740 C C . ASN A 1 377 ? 22.837 15.308 5.677 1.00 53.53 377 ASN A C 1
ATOM 2742 O O . ASN A 1 377 ? 21.832 14.600 5.743 1.00 53.53 377 ASN A O 1
ATOM 2746 N N . ALA A 1 378 ? 23.600 15.340 4.581 1.00 54.91 378 ALA A N 1
ATOM 2747 C CA . ALA A 1 378 ? 23.457 14.355 3.513 1.00 54.91 378 ALA A CA 1
ATOM 2748 C C . ALA A 1 378 ? 23.985 12.984 3.971 1.00 54.91 378 ALA A C 1
ATOM 2750 O O . ALA A 1 378 ? 25.051 12.890 4.580 1.00 54.91 378 ALA A O 1
ATOM 2751 N N . ALA A 1 379 ? 23.251 11.918 3.655 1.00 52.97 379 ALA A N 1
ATOM 2752 C CA . ALA A 1 379 ? 23.674 10.537 3.867 1.00 52.97 379 ALA A CA 1
ATOM 2753 C C . ALA A 1 379 ? 23.766 9.828 2.513 1.00 52.97 379 ALA A C 1
ATOM 2755 O O . ALA A 1 379 ? 22.887 9.996 1.666 1.00 52.97 379 ALA A O 1
ATOM 2756 N N . LEU A 1 380 ? 24.828 9.049 2.307 1.00 53.56 380 LEU A N 1
ATOM 2757 C CA . LEU A 1 380 ? 25.088 8.355 1.049 1.00 53.56 380 LEU A CA 1
ATOM 2758 C C . LEU A 1 380 ? 25.540 6.919 1.327 1.00 53.56 380 LEU A C 1
ATOM 2760 O O . LEU A 1 380 ? 26.301 6.669 2.262 1.00 53.56 380 LEU A O 1
ATOM 2764 N N . TRP A 1 381 ? 25.074 5.978 0.507 1.00 53.47 381 TRP A N 1
ATOM 2765 C CA . TRP A 1 381 ? 25.455 4.567 0.568 1.00 53.47 381 TRP A CA 1
ATOM 2766 C C . TRP A 1 381 ? 26.149 4.184 -0.738 1.00 53.47 381 TRP A C 1
ATOM 2768 O O . TRP A 1 381 ? 25.566 4.325 -1.808 1.00 53.47 381 TRP A O 1
ATOM 2778 N N . GLY A 1 382 ? 27.397 3.718 -0.651 1.00 54.47 382 GLY A N 1
ATOM 2779 C CA . GLY A 1 382 ? 28.219 3.430 -1.832 1.00 54.47 382 GLY A CA 1
ATOM 2780 C C . GLY A 1 382 ? 27.875 2.115 -2.537 1.00 54.47 382 GLY A C 1
ATOM 2781 O O . GLY A 1 382 ? 27.929 2.057 -3.760 1.00 54.47 382 GLY A O 1
ATOM 2782 N N . VAL A 1 383 ? 27.500 1.065 -1.792 1.00 61.00 383 VAL A N 1
ATOM 2783 C CA . VAL A 1 383 ? 27.084 -0.248 -2.328 1.00 61.00 383 VAL A CA 1
ATOM 2784 C C . VAL A 1 383 ? 26.146 -0.944 -1.325 1.00 61.00 383 VAL A C 1
ATOM 2786 O O . VAL A 1 383 ? 26.389 -0.899 -0.121 1.00 61.00 383 VAL A O 1
ATOM 2789 N N . ASN A 1 384 ? 25.097 -1.621 -1.810 1.00 52.91 384 ASN A N 1
ATOM 2790 C CA . ASN A 1 384 ? 24.211 -2.481 -1.011 1.00 52.91 384 ASN A CA 1
ATOM 2791 C C . ASN A 1 384 ? 24.062 -3.857 -1.682 1.00 52.91 384 ASN A C 1
ATOM 2793 O O . ASN A 1 384 ? 23.171 -4.064 -2.509 1.00 52.91 384 ASN A O 1
ATOM 2797 N N . THR A 1 385 ? 24.965 -4.788 -1.366 1.00 58.34 385 THR A N 1
ATOM 2798 C CA . THR A 1 385 ? 25.012 -6.102 -2.022 1.00 58.34 385 THR A CA 1
ATOM 2799 C C . THR A 1 385 ? 24.367 -7.187 -1.163 1.00 58.34 385 THR A C 1
ATOM 2801 O O . THR A 1 385 ? 24.785 -7.424 -0.031 1.00 58.34 385 THR A O 1
ATOM 2804 N N . LEU A 1 386 ? 23.418 -7.932 -1.737 1.00 49.72 386 LEU A N 1
ATOM 2805 C CA . LEU A 1 386 ? 22.926 -9.197 -1.184 1.00 49.72 386 LEU A CA 1
ATOM 2806 C C . LEU A 1 386 ? 23.564 -10.356 -1.954 1.00 49.72 386 LEU A C 1
ATOM 2808 O O . LEU A 1 386 ? 23.281 -10.548 -3.136 1.00 49.72 386 LEU A O 1
ATOM 2812 N N . LEU A 1 387 ? 24.415 -11.135 -1.284 1.00 55.88 387 LEU A N 1
ATOM 2813 C CA . LEU A 1 387 ? 25.060 -12.313 -1.865 1.00 55.88 387 LEU A CA 1
ATOM 2814 C C . LEU A 1 387 ? 24.553 -13.598 -1.213 1.00 55.88 387 LEU A C 1
ATOM 2816 O O . LEU A 1 387 ? 24.390 -13.673 0.001 1.00 55.88 387 LEU A O 1
ATOM 2820 N N . GLN A 1 388 ? 24.335 -14.619 -2.038 1.00 54.91 388 GLN A N 1
ATOM 2821 C CA . GLN A 1 388 ? 23.965 -15.966 -1.614 1.00 54.91 388 GLN A CA 1
ATOM 2822 C C . GLN A 1 388 ? 24.774 -16.985 -2.417 1.00 54.91 388 GLN A C 1
ATOM 2824 O O . GLN A 1 388 ? 25.011 -16.811 -3.613 1.00 54.91 388 GLN A O 1
ATOM 2829 N N . ASP A 1 389 ? 25.220 -18.047 -1.758 1.00 57.94 389 ASP A N 1
ATOM 2830 C CA . ASP A 1 389 ? 26.028 -19.126 -2.340 1.00 57.94 389 ASP A CA 1
ATOM 2831 C C . ASP A 1 389 ? 25.167 -20.271 -2.897 1.00 57.94 389 ASP A C 1
ATOM 2833 O O . ASP A 1 389 ? 25.680 -21.190 -3.547 1.00 57.94 389 ASP A O 1
ATOM 2837 N N . SER A 1 390 ? 23.854 -20.185 -2.672 1.00 59.88 390 SER A N 1
ATOM 2838 C CA . SER A 1 390 ? 22.813 -21.086 -3.150 1.00 59.88 390 SER A CA 1
ATOM 2839 C C . SER A 1 390 ? 21.791 -20.333 -4.006 1.00 59.88 390 SER A C 1
ATOM 2841 O O . SER A 1 390 ? 21.546 -19.142 -3.833 1.00 59.88 390 SER A O 1
ATOM 2843 N N . SER A 1 391 ? 21.181 -21.037 -4.959 1.00 61.12 391 SER A N 1
ATOM 2844 C CA . SER A 1 391 ? 20.172 -20.479 -5.876 1.00 61.12 391 SER A CA 1
ATOM 2845 C C . SER A 1 391 ? 18.804 -20.263 -5.220 1.00 61.12 391 SER A C 1
ATOM 2847 O O . SER A 1 391 ? 17.930 -19.621 -5.799 1.00 61.12 391 SER A O 1
ATOM 2849 N N . THR A 1 392 ? 18.622 -20.804 -4.017 1.00 54.00 392 THR A N 1
ATOM 2850 C CA . THR A 1 392 ? 17.440 -20.660 -3.167 1.00 54.00 392 THR A CA 1
ATOM 2851 C C . THR A 1 392 ? 17.911 -20.466 -1.727 1.00 54.00 392 THR A C 1
ATOM 2853 O O . THR A 1 392 ? 19.007 -20.898 -1.373 1.00 54.00 392 THR A O 1
ATOM 2856 N N . ARG A 1 393 ? 17.106 -19.813 -0.882 1.00 61.84 393 ARG A N 1
ATOM 2857 C CA . ARG A 1 393 ? 17.461 -19.464 0.506 1.00 61.84 393 ARG A CA 1
ATOM 2858 C C . ARG A 1 393 ? 17.392 -20.680 1.450 1.00 61.84 393 ARG A C 1
ATOM 2860 O O . ARG A 1 393 ? 16.607 -20.706 2.392 1.00 61.84 393 ARG A O 1
ATOM 2867 N N . VAL A 1 394 ? 18.201 -21.694 1.153 1.00 57.03 394 VAL A N 1
ATOM 2868 C CA . VAL A 1 394 ? 18.418 -22.948 1.894 1.00 57.03 394 VAL A CA 1
ATOM 2869 C C . VAL A 1 394 ? 19.915 -23.286 1.849 1.00 57.03 394 VAL A C 1
ATOM 2871 O O . VAL A 1 394 ? 20.617 -22.825 0.947 1.00 57.03 394 VAL A O 1
ATOM 2874 N N . ALA A 1 395 ? 20.416 -24.089 2.790 1.00 64.50 395 ALA A N 1
ATOM 2875 C CA . ALA A 1 395 ? 21.831 -24.475 2.822 1.00 64.50 395 ALA A CA 1
ATOM 2876 C C . ALA A 1 395 ? 22.250 -25.230 1.538 1.00 64.50 395 ALA A C 1
ATOM 2878 O O . ALA A 1 395 ? 21.600 -26.199 1.143 1.00 64.50 395 ALA A O 1
ATOM 2879 N N . GLY A 1 396 ? 23.318 -24.776 0.873 1.00 60.97 396 GLY A N 1
ATOM 2880 C CA . GLY A 1 396 ? 23.868 -25.392 -0.344 1.00 60.97 396 GLY A CA 1
ATOM 2881 C C . GLY A 1 396 ? 24.956 -26.444 -0.064 1.00 60.97 396 GLY A C 1
ATOM 2882 O O . GLY A 1 396 ? 25.478 -26.523 1.041 1.00 60.97 396 GLY A O 1
ATOM 2883 N N . THR A 1 397 ? 25.327 -27.253 -1.069 1.00 69.75 397 THR A N 1
ATOM 2884 C CA . THR A 1 397 ? 26.319 -28.356 -0.944 1.00 69.75 397 THR A CA 1
ATOM 2885 C C . THR A 1 397 ? 27.628 -28.144 -1.723 1.00 69.75 397 THR A C 1
ATOM 2887 O O . THR A 1 397 ? 28.479 -29.030 -1.759 1.00 69.75 397 THR A O 1
ATOM 2890 N N . GLY A 1 398 ? 27.804 -26.998 -2.391 1.00 62.22 398 GLY A N 1
ATOM 2891 C CA . GLY A 1 398 ? 28.992 -26.720 -3.212 1.00 62.22 398 GLY A CA 1
ATOM 2892 C C . GLY A 1 398 ? 30.219 -26.298 -2.392 1.00 62.22 398 GLY A C 1
ATOM 2893 O O . GLY A 1 398 ? 30.080 -25.591 -1.402 1.00 62.22 398 GLY A O 1
ATOM 2894 N N . THR A 1 399 ? 31.427 -26.669 -2.833 1.00 60.31 399 THR A N 1
ATOM 2895 C CA . THR A 1 399 ? 32.709 -26.326 -2.177 1.00 60.31 399 THR A CA 1
ATOM 2896 C C . THR A 1 399 ? 33.553 -25.358 -3.015 1.00 60.31 399 THR A C 1
ATOM 2898 O O . THR A 1 399 ? 33.444 -25.346 -4.240 1.00 60.31 399 THR A O 1
ATOM 2901 N N . GLY A 1 400 ? 34.428 -24.569 -2.376 1.00 54.97 400 GLY A N 1
ATOM 2902 C CA . GLY A 1 400 ? 35.402 -23.703 -3.067 1.00 54.97 400 GLY A CA 1
ATOM 2903 C C . GLY A 1 400 ? 34.825 -22.424 -3.690 1.00 54.97 400 GLY A C 1
ATOM 2904 O O . GLY A 1 400 ? 35.448 -21.837 -4.570 1.00 54.97 400 GLY A O 1
ATOM 2905 N N . ARG A 1 401 ? 33.631 -21.995 -3.262 1.00 57.91 401 ARG A N 1
ATOM 2906 C CA . ARG A 1 401 ? 32.992 -20.748 -3.709 1.00 57.91 401 ARG A CA 1
ATOM 2907 C C . ARG A 1 401 ? 33.429 -19.593 -2.814 1.00 57.91 401 ARG A C 1
ATOM 2909 O O . ARG A 1 401 ? 33.440 -19.734 -1.596 1.00 57.91 401 ARG A O 1
ATOM 2916 N N . VAL A 1 402 ? 33.754 -18.458 -3.422 1.00 52.66 402 VAL A N 1
ATOM 2917 C CA . VAL A 1 402 ? 34.127 -17.229 -2.715 1.00 52.66 402 VAL A CA 1
ATOM 2918 C C . VAL A 1 402 ? 33.097 -16.164 -3.066 1.00 52.66 402 VAL A C 1
ATOM 2920 O O . VAL A 1 402 ? 32.875 -15.887 -4.243 1.00 52.66 402 VAL A O 1
ATOM 2923 N N . LEU A 1 403 ? 32.443 -15.605 -2.050 1.00 50.97 403 LEU A N 1
ATOM 2924 C CA . LEU A 1 403 ? 31.521 -14.484 -2.190 1.00 50.97 403 LEU A CA 1
ATOM 2925 C C . LEU A 1 403 ? 32.144 -13.264 -1.527 1.00 50.97 403 LEU A C 1
ATOM 2927 O O . LEU A 1 403 ? 32.290 -13.226 -0.307 1.00 50.97 403 LEU A O 1
ATOM 2931 N N . THR A 1 404 ? 32.497 -12.271 -2.332 1.00 53.41 404 THR A N 1
ATOM 2932 C CA . THR A 1 404 ? 33.045 -11.003 -1.847 1.00 53.41 404 THR A CA 1
ATOM 2933 C C . THR A 1 404 ? 31.935 -9.959 -1.884 1.00 53.41 404 THR A C 1
ATOM 2935 O O . THR A 1 404 ? 31.556 -9.508 -2.959 1.00 53.41 404 THR A O 1
ATOM 2938 N N . GLY A 1 405 ? 31.375 -9.632 -0.713 1.00 54.09 405 GLY A N 1
ATOM 2939 C CA . GLY A 1 405 ? 30.215 -8.738 -0.546 1.00 54.09 405 GLY A CA 1
ATOM 2940 C C . GLY A 1 405 ? 30.409 -7.339 -1.124 1.00 54.09 405 GLY A C 1
ATOM 2941 O O . GLY A 1 405 ? 29.512 -6.821 -1.788 1.00 54.09 405 GLY A O 1
ATOM 2942 N N . ALA A 1 406 ? 31.577 -6.753 -0.873 1.00 59.16 406 ALA A N 1
ATOM 2943 C CA . ALA A 1 406 ? 32.027 -5.488 -1.433 1.00 59.16 406 ALA A CA 1
ATOM 2944 C C . ALA A 1 406 ? 33.515 -5.263 -1.101 1.00 59.16 406 ALA A C 1
ATOM 2946 O O . ALA A 1 406 ? 34.032 -5.841 -0.143 1.00 59.16 406 ALA A O 1
ATOM 2947 N N . GLU A 1 407 ? 34.169 -4.403 -1.877 1.00 52.09 407 GLU A N 1
ATOM 2948 C CA . GLU A 1 407 ? 35.498 -3.836 -1.629 1.00 52.09 407 GLU A CA 1
ATOM 2949 C C . GLU A 1 407 ? 35.360 -2.311 -1.748 1.00 52.09 407 GLU A C 1
ATOM 2951 O O . GLU A 1 407 ? 34.700 -1.832 -2.671 1.00 52.09 407 GLU A O 1
ATOM 2956 N N . PHE A 1 408 ? 35.896 -1.560 -0.781 1.00 60.09 408 PHE A N 1
ATOM 2957 C CA . PHE A 1 408 ? 35.682 -0.116 -0.673 1.00 60.09 408 PHE A CA 1
ATOM 2958 C C . PHE A 1 408 ? 36.987 0.621 -0.366 1.00 60.09 408 PHE A C 1
ATOM 2960 O O . PHE A 1 408 ? 37.613 0.359 0.663 1.00 60.09 408 PHE A O 1
ATOM 2967 N N . ASP A 1 409 ? 37.329 1.595 -1.208 1.00 51.62 409 ASP A N 1
ATOM 2968 C CA . ASP A 1 409 ? 38.450 2.516 -1.016 1.00 51.62 409 ASP A CA 1
ATOM 2969 C C . ASP A 1 409 ? 37.921 3.899 -0.609 1.00 51.62 409 ASP A C 1
ATOM 2971 O O . ASP A 1 409 ? 37.134 4.515 -1.330 1.00 51.62 409 ASP A O 1
ATOM 2975 N N . PHE A 1 410 ? 38.322 4.388 0.569 1.00 58.12 410 PHE A N 1
ATOM 2976 C CA . PHE A 1 410 ? 37.827 5.650 1.130 1.00 58.12 410 PHE A CA 1
ATOM 2977 C C . PHE A 1 410 ? 38.907 6.737 1.108 1.00 58.12 410 PHE A C 1
ATOM 2979 O O . PHE A 1 410 ? 39.966 6.579 1.719 1.00 58.12 410 PHE A O 1
ATOM 2986 N N . ASN A 1 411 ? 38.597 7.887 0.503 1.00 53.38 411 ASN A N 1
ATOM 2987 C CA . ASN A 1 411 ? 39.492 9.044 0.431 1.00 53.38 411 ASN A CA 1
ATOM 2988 C C . ASN A 1 411 ? 38.854 10.240 1.156 1.00 53.38 411 ASN A C 1
ATOM 2990 O O . ASN A 1 411 ? 37.865 10.804 0.694 1.00 53.38 411 ASN A O 1
ATOM 2994 N N . ILE A 1 412 ? 39.406 10.620 2.313 1.00 60.47 412 ILE A N 1
ATOM 2995 C CA . ILE A 1 412 ? 38.823 11.630 3.206 1.00 60.47 412 ILE A CA 1
ATOM 2996 C C . ILE A 1 412 ? 39.545 12.963 3.019 1.00 60.47 412 ILE A C 1
ATOM 2998 O O . ILE A 1 412 ? 40.716 13.090 3.367 1.00 60.47 412 ILE A O 1
ATOM 3002 N N . MET A 1 413 ? 38.827 13.967 2.513 1.00 60.12 413 MET A N 1
ATOM 3003 C CA . MET A 1 413 ? 39.402 15.274 2.162 1.00 60.12 413 MET A CA 1
ATOM 3004 C C . MET A 1 413 ? 38.984 16.415 3.110 1.00 60.12 413 MET A C 1
ATOM 3006 O O . MET A 1 413 ? 39.454 17.539 2.950 1.00 60.12 413 MET A O 1
ATOM 3010 N N . ASN A 1 414 ? 38.125 16.153 4.109 1.00 55.66 414 ASN A N 1
ATOM 3011 C CA . ASN A 1 414 ? 37.636 17.157 5.066 1.00 55.66 414 ASN A CA 1
ATOM 3012 C C . ASN A 1 414 ? 37.665 16.629 6.521 1.00 55.66 414 ASN A C 1
ATOM 3014 O O . ASN A 1 414 ? 37.049 15.593 6.794 1.00 55.66 414 ASN A O 1
ATOM 3018 N N . PRO A 1 415 ? 38.315 17.341 7.468 1.00 51.09 415 PRO A N 1
ATOM 3019 C CA . PRO A 1 415 ? 38.499 16.898 8.855 1.00 51.09 415 PRO A CA 1
ATOM 3020 C C . PRO A 1 415 ? 37.213 16.823 9.698 1.00 51.09 415 PRO A C 1
ATOM 3022 O O . PRO A 1 415 ? 37.233 16.215 10.763 1.00 51.09 415 PRO A O 1
ATOM 3025 N N . GLY A 1 416 ? 36.101 17.413 9.246 1.00 53.31 416 GLY A N 1
ATOM 3026 C CA . GLY A 1 416 ? 34.790 17.310 9.903 1.00 53.31 416 GLY A CA 1
ATOM 3027 C C . GLY A 1 416 ? 33.944 16.106 9.464 1.00 53.31 416 GLY A C 1
ATOM 3028 O O . GLY A 1 416 ? 32.802 15.983 9.899 1.00 53.31 416 GLY A O 1
ATOM 3029 N N . THR A 1 417 ? 34.464 15.239 8.588 1.00 52.56 417 THR A N 1
ATOM 3030 C CA . THR A 1 417 ? 33.703 14.131 7.986 1.00 52.56 417 THR A CA 1
ATOM 3031 C C . THR A 1 417 ? 33.753 12.886 8.865 1.00 52.56 417 THR A C 1
ATOM 3033 O O . THR A 1 417 ? 34.823 12.322 9.096 1.00 52.56 417 THR A O 1
ATOM 3036 N N . GLN A 1 418 ? 32.593 12.413 9.316 1.00 54.06 418 GLN A N 1
ATOM 3037 C CA . GLN A 1 418 ? 32.474 11.103 9.949 1.00 54.06 418 GLN A CA 1
ATOM 3038 C C . GLN A 1 418 ? 32.426 10.015 8.867 1.00 54.06 418 GLN A C 1
ATOM 3040 O O . GLN A 1 418 ? 31.580 10.064 7.978 1.00 54.06 418 GLN A O 1
ATOM 3045 N N . VAL A 1 419 ? 33.313 9.020 8.953 1.00 54.78 419 VAL A N 1
ATOM 3046 C CA . VAL A 1 419 ? 33.348 7.875 8.029 1.00 54.78 419 VAL A CA 1
ATOM 3047 C C . VAL A 1 419 ? 33.100 6.586 8.801 1.00 54.78 419 VAL A C 1
ATOM 3049 O O . VAL A 1 419 ? 33.812 6.277 9.755 1.00 54.78 419 VAL A O 1
ATOM 3052 N N . ILE A 1 420 ? 32.097 5.822 8.371 1.00 54.53 420 ILE A N 1
ATOM 3053 C CA . ILE A 1 420 ? 31.810 4.470 8.856 1.00 54.53 420 ILE A CA 1
ATOM 3054 C C . ILE A 1 420 ? 32.235 3.511 7.741 1.00 54.53 420 ILE A C 1
ATOM 3056 O O . ILE A 1 420 ? 31.579 3.453 6.708 1.00 54.53 420 ILE A O 1
ATOM 3060 N N . GLY A 1 421 ? 33.352 2.801 7.929 1.00 57.12 421 GLY A N 1
ATOM 3061 C CA . GLY A 1 421 ? 33.949 1.968 6.877 1.00 57.12 421 GLY A CA 1
ATOM 3062 C C . GLY A 1 421 ? 33.110 0.738 6.512 1.00 57.12 421 GLY A C 1
ATOM 3063 O O . GLY A 1 421 ? 32.726 0.571 5.362 1.00 57.12 421 GLY A O 1
ATOM 3064 N N . VAL A 1 422 ? 32.806 -0.131 7.483 1.00 63.44 422 VAL A N 1
ATOM 3065 C CA . VAL A 1 422 ? 31.988 -1.339 7.267 1.00 63.44 422 VAL A CA 1
ATOM 3066 C C . VAL A 1 422 ? 31.115 -1.591 8.499 1.00 63.44 422 VAL A C 1
ATOM 3068 O O . VAL A 1 422 ? 31.624 -1.627 9.616 1.00 63.44 422 VAL A O 1
ATOM 3071 N N . SER A 1 423 ? 29.810 -1.790 8.298 1.00 51.81 423 SER A N 1
ATOM 3072 C CA . SER A 1 423 ? 28.854 -2.232 9.324 1.00 51.81 423 SER A CA 1
ATOM 3073 C C . SER A 1 423 ? 28.311 -3.603 8.931 1.00 51.81 423 SER A C 1
ATOM 3075 O O . SER A 1 423 ? 27.889 -3.786 7.789 1.00 51.81 423 SER A O 1
ATOM 3077 N N . VAL A 1 424 ? 28.354 -4.579 9.843 1.00 55.25 424 VAL A N 1
ATOM 3078 C CA . VAL A 1 424 ? 28.065 -5.985 9.521 1.00 55.25 424 VAL A CA 1
ATOM 3079 C C . VAL A 1 424 ? 26.947 -6.544 10.390 1.00 55.25 424 VAL A C 1
ATOM 3081 O O . VAL A 1 424 ? 27.039 -6.569 11.613 1.00 55.25 424 VAL A O 1
ATOM 3084 N N . GLY A 1 425 ? 25.907 -7.050 9.728 1.00 53.34 425 GLY A N 1
ATOM 3085 C CA . GLY A 1 425 ? 24.821 -7.834 10.312 1.00 53.34 425 GLY A CA 1
ATOM 3086 C C . GLY A 1 425 ? 24.442 -8.988 9.378 1.00 53.34 425 GLY A C 1
ATOM 3087 O O . GLY A 1 425 ? 24.744 -8.946 8.186 1.00 53.34 425 GLY A O 1
ATOM 3088 N N . GLY A 1 426 ? 23.801 -10.040 9.896 1.00 49.78 426 GLY A N 1
ATOM 3089 C CA . GLY A 1 426 ? 23.448 -11.209 9.082 1.00 49.78 426 GLY A CA 1
ATOM 3090 C C . GLY A 1 426 ? 22.545 -12.233 9.776 1.00 49.78 426 GLY A C 1
ATOM 3091 O O . GLY A 1 426 ? 22.319 -12.169 10.980 1.00 49.78 426 GLY A O 1
ATOM 3092 N N . ASN A 1 427 ? 22.030 -13.186 8.991 1.00 45.34 427 ASN A N 1
ATOM 3093 C CA . ASN A 1 427 ? 21.285 -14.368 9.442 1.00 45.34 427 ASN A CA 1
ATOM 3094 C C . ASN A 1 427 ? 21.779 -15.584 8.639 1.00 45.34 427 ASN A C 1
ATOM 3096 O O . ASN A 1 427 ? 21.745 -15.545 7.408 1.00 45.34 427 ASN A O 1
ATOM 3100 N N . SER A 1 428 ? 22.239 -16.635 9.324 1.00 45.84 428 SER A N 1
ATOM 3101 C CA . SER A 1 428 ? 22.780 -17.849 8.705 1.00 45.84 428 SER A CA 1
ATOM 3102 C C . SER A 1 428 ? 21.960 -19.086 9.072 1.00 45.84 428 SER A C 1
ATOM 3104 O O . SER A 1 428 ? 21.565 -19.251 10.222 1.00 45.84 428 SER A O 1
ATOM 3106 N N . LEU A 1 429 ? 21.752 -19.983 8.103 1.00 50.12 429 LEU A N 1
ATOM 3107 C CA . LEU A 1 429 ? 21.087 -21.278 8.302 1.00 50.12 429 LEU A CA 1
ATOM 3108 C C . LEU A 1 429 ? 22.085 -22.435 8.564 1.00 50.12 429 LEU A C 1
ATOM 3110 O O . LEU A 1 429 ? 21.649 -23.551 8.838 1.00 50.12 429 LEU A O 1
ATOM 3114 N N . SER A 1 430 ? 23.406 -22.182 8.503 1.00 50.50 430 SER A N 1
ATOM 3115 C CA . SER A 1 430 ? 24.492 -23.121 8.867 1.00 50.50 430 SER A CA 1
ATOM 3116 C C . SER A 1 430 ? 25.848 -22.411 9.068 1.00 50.50 430 SER A C 1
ATOM 3118 O O . SER A 1 430 ? 26.111 -21.391 8.434 1.00 50.50 430 SER A O 1
ATOM 3120 N N . GLN A 1 431 ? 26.741 -22.937 9.916 1.00 53.62 431 GLN A N 1
ATOM 3121 C CA . GLN A 1 431 ? 28.012 -22.280 10.277 1.00 53.62 431 GLN A CA 1
ATOM 3122 C C . GLN A 1 431 ? 29.124 -22.464 9.212 1.00 53.62 431 GLN A C 1
ATOM 3124 O O . GLN A 1 431 ? 29.489 -23.603 8.921 1.00 53.62 431 GLN A O 1
ATOM 3129 N N . PRO A 1 432 ? 29.725 -21.386 8.671 1.00 46.88 432 PRO A N 1
ATOM 3130 C CA . PRO A 1 432 ? 30.880 -21.471 7.766 1.00 46.88 432 PRO A CA 1
ATOM 3131 C C . PRO A 1 432 ? 32.214 -21.745 8.494 1.00 46.88 432 PRO A C 1
ATOM 3133 O O . PRO A 1 432 ? 32.406 -21.325 9.637 1.00 46.88 432 PRO A O 1
ATOM 3136 N N . THR A 1 433 ? 33.162 -22.399 7.801 1.00 44.44 433 THR A N 1
ATOM 3137 C CA . THR A 1 433 ? 34.512 -22.763 8.300 1.00 44.44 433 THR A CA 1
ATOM 3138 C C . THR A 1 433 ? 35.432 -21.557 8.548 1.00 44.44 433 THR A C 1
ATOM 3140 O O . THR A 1 433 ? 36.379 -21.658 9.320 1.00 44.44 433 THR A O 1
ATOM 3143 N N . ASN A 1 434 ? 35.161 -20.407 7.927 1.00 42.91 434 ASN A N 1
ATOM 3144 C CA . ASN A 1 434 ? 35.801 -19.129 8.243 1.00 42.91 434 ASN A CA 1
ATOM 3145 C C . ASN A 1 434 ? 34.818 -17.994 7.918 1.00 42.91 434 ASN A C 1
ATOM 3147 O O . ASN A 1 434 ? 34.348 -17.902 6.784 1.00 42.91 434 ASN A O 1
ATOM 3151 N N . ALA A 1 435 ? 34.492 -17.157 8.902 1.00 43.62 435 ALA A N 1
ATOM 3152 C CA . ALA A 1 435 ? 33.644 -15.982 8.729 1.00 43.62 435 ALA A CA 1
ATOM 3153 C C . ALA A 1 435 ? 34.117 -14.867 9.659 1.00 43.62 435 ALA A C 1
ATOM 3155 O O . ALA A 1 435 ? 34.001 -14.972 10.877 1.00 43.62 435 ALA A O 1
ATOM 3156 N N . ASN A 1 436 ? 34.636 -13.795 9.067 1.00 49.00 436 ASN A N 1
ATOM 3157 C CA . ASN A 1 436 ? 35.099 -12.619 9.791 1.00 49.00 436 ASN A CA 1
ATOM 3158 C C . ASN A 1 436 ? 34.123 -11.483 9.509 1.00 49.00 436 ASN A C 1
ATOM 3160 O O . ASN A 1 436 ? 34.015 -11.035 8.371 1.00 49.00 436 ASN A O 1
ATOM 3164 N N . ALA A 1 437 ? 33.404 -11.032 10.537 1.00 50.09 437 ALA A N 1
ATOM 3165 C CA . ALA A 1 437 ? 32.488 -9.903 10.405 1.00 50.09 437 ALA A CA 1
ATOM 3166 C C . ALA A 1 437 ? 33.238 -8.579 10.199 1.00 50.09 437 ALA A C 1
ATOM 3168 O O . ALA A 1 437 ? 32.684 -7.638 9.654 1.00 50.09 437 ALA A O 1
ATOM 3169 N N . PHE A 1 438 ? 34.495 -8.480 10.630 1.00 56.34 438 PHE A N 1
ATOM 3170 C CA . PHE A 1 438 ? 35.239 -7.235 10.548 1.00 56.34 438 PHE A CA 1
ATOM 3171 C C . PHE A 1 438 ? 36.748 -7.491 10.474 1.00 56.34 438 PHE A C 1
ATOM 3173 O O . PHE A 1 438 ? 37.285 -8.286 11.245 1.00 56.34 438 PHE A O 1
ATOM 3180 N N . LEU A 1 439 ? 37.430 -6.821 9.541 1.00 52.31 439 LEU A N 1
ATOM 3181 C CA . LEU A 1 439 ? 38.882 -6.869 9.354 1.00 52.31 439 LEU A CA 1
ATOM 3182 C C . LEU A 1 439 ? 39.389 -5.442 9.122 1.00 52.31 439 LEU A C 1
ATOM 3184 O O . LEU A 1 439 ? 38.953 -4.778 8.187 1.00 52.31 439 LEU A O 1
ATOM 3188 N N . VAL A 1 440 ? 40.312 -4.970 9.965 1.00 55.81 440 VAL A N 1
ATOM 3189 C CA . VAL A 1 440 ? 40.924 -3.634 9.838 1.00 55.81 440 VAL A CA 1
ATOM 3190 C C . VAL A 1 440 ? 42.329 -3.779 9.294 1.00 55.81 440 VAL A C 1
ATOM 3192 O O . VAL A 1 440 ? 43.177 -4.395 9.939 1.00 55.81 440 VAL A O 1
ATOM 3195 N N . ASN A 1 441 ? 42.583 -3.177 8.136 1.00 49.19 441 ASN A N 1
ATOM 3196 C CA . ASN A 1 441 ? 43.914 -3.091 7.546 1.00 49.19 441 ASN A CA 1
ATOM 3197 C C . ASN A 1 441 ? 44.475 -1.658 7.650 1.00 49.19 441 ASN A C 1
ATOM 3199 O O . ASN A 1 441 ? 43.751 -0.718 7.983 1.00 49.19 441 ASN A O 1
ATOM 3203 N N . THR A 1 442 ? 45.773 -1.472 7.413 1.00 45.50 442 THR A N 1
ATOM 3204 C CA . THR A 1 442 ? 46.440 -0.162 7.529 1.00 45.50 442 THR A CA 1
ATOM 3205 C C . THR A 1 442 ? 45.927 0.840 6.485 1.00 45.50 442 THR A C 1
ATOM 3207 O O . THR A 1 442 ? 45.919 0.501 5.307 1.00 45.50 442 THR A O 1
ATOM 3210 N N . LEU A 1 443 ? 45.582 2.076 6.889 1.00 44.47 443 LEU A N 1
ATOM 3211 C CA . LEU A 1 443 ? 45.134 3.158 5.981 1.00 44.47 443 LEU A CA 1
ATOM 3212 C C . LEU A 1 443 ? 46.194 3.550 4.943 1.00 44.47 443 LEU A C 1
ATOM 3214 O O . LEU A 1 443 ? 45.874 3.875 3.808 1.00 44.47 443 LEU A O 1
ATOM 3218 N N . SER A 1 444 ? 47.471 3.530 5.325 1.00 43.25 444 SER A N 1
ATOM 3219 C CA . SER A 1 444 ? 48.578 3.593 4.376 1.00 43.25 444 SER A CA 1
ATOM 3220 C C . SER A 1 444 ? 49.792 2.913 4.975 1.00 43.25 444 SER A C 1
ATOM 3222 O O . SER A 1 444 ? 50.321 3.342 6.002 1.00 43.25 444 SER A O 1
ATOM 3224 N N . GLN A 1 445 ? 50.263 1.864 4.311 1.00 45.09 445 GLN A N 1
ATOM 3225 C CA . GLN A 1 445 ? 51.467 1.165 4.738 1.00 45.09 445 GLN A CA 1
ATOM 3226 C C . GLN A 1 445 ? 52.736 1.997 4.475 1.00 45.09 445 GLN A C 1
ATOM 3228 O O . GLN A 1 445 ? 53.682 1.922 5.253 1.00 45.09 445 GLN A O 1
ATOM 3233 N N . ALA A 1 446 ? 52.742 2.822 3.420 1.00 39.59 446 ALA A N 1
ATOM 3234 C CA . ALA A 1 446 ? 53.896 3.627 3.009 1.00 39.59 446 ALA A CA 1
ATOM 3235 C C . ALA A 1 446 ? 53.983 4.995 3.712 1.00 39.59 446 ALA A C 1
ATOM 3237 O O . ALA A 1 446 ? 55.082 5.486 3.949 1.00 39.59 446 ALA A O 1
ATOM 3238 N N . LEU A 1 447 ? 52.841 5.607 4.053 1.00 44.44 447 LEU A N 1
ATOM 3239 C CA . LEU A 1 447 ? 52.778 6.947 4.660 1.00 44.44 447 LEU A CA 1
ATOM 3240 C C . LEU A 1 447 ? 52.449 6.921 6.161 1.00 44.44 447 LEU A C 1
ATOM 3242 O O . LEU A 1 447 ? 52.480 7.956 6.819 1.00 44.44 447 LEU A O 1
ATOM 3246 N N . GLY A 1 448 ? 52.153 5.746 6.724 1.00 51.09 448 GLY A N 1
ATOM 3247 C CA . GLY A 1 448 ? 52.051 5.544 8.171 1.00 51.09 448 GLY A CA 1
ATOM 3248 C C . GLY A 1 448 ? 50.743 6.002 8.822 1.00 51.09 448 GLY A C 1
ATOM 3249 O O . GLY A 1 448 ? 50.662 6.010 10.051 1.00 51.09 448 GLY A O 1
ATOM 3250 N N . PHE A 1 449 ? 49.715 6.347 8.042 1.00 47.66 449 PHE A N 1
ATOM 3251 C CA . PHE A 1 449 ? 48.393 6.695 8.569 1.00 47.66 449 PHE A CA 1
ATOM 3252 C C . PHE A 1 449 ? 47.668 5.473 9.148 1.00 47.66 449 PHE A C 1
ATOM 3254 O O . PHE A 1 449 ? 47.764 4.358 8.625 1.00 47.66 449 PHE A O 1
ATOM 3261 N N . ARG A 1 450 ? 46.948 5.678 10.258 1.00 54.50 450 ARG A N 1
ATOM 3262 C CA . ARG A 1 450 ? 46.321 4.615 11.060 1.00 54.50 450 ARG A CA 1
ATOM 3263 C C . ARG A 1 450 ? 44.901 4.992 11.456 1.00 54.50 450 ARG A C 1
ATOM 3265 O O . ARG A 1 450 ? 44.606 6.164 11.661 1.00 54.50 450 ARG A O 1
ATOM 3272 N N . TRP A 1 451 ? 44.053 3.982 11.604 1.00 51.66 451 TRP A N 1
ATOM 3273 C CA . TRP A 1 451 ? 42.720 4.142 12.174 1.00 51.66 451 TRP A CA 1
ATOM 3274 C C . TRP A 1 451 ? 42.805 4.477 13.668 1.00 51.66 451 TRP A C 1
ATOM 3276 O O . TRP A 1 451 ? 43.570 3.846 14.398 1.00 51.66 451 TRP A O 1
ATOM 3286 N N . THR A 1 452 ? 41.994 5.432 14.128 1.00 51.25 452 THR A N 1
ATOM 3287 C CA . THR A 1 452 ? 41.910 5.827 15.547 1.00 51.25 452 THR A CA 1
ATOM 3288 C C . THR A 1 452 ? 41.253 4.749 16.414 1.00 51.25 452 THR A C 1
ATOM 3290 O O . THR A 1 452 ? 41.600 4.581 17.580 1.00 51.25 452 THR A O 1
ATOM 3293 N N . THR A 1 453 ? 40.302 3.988 15.868 1.00 54.16 453 THR A N 1
ATOM 3294 C CA . THR A 1 453 ? 39.635 2.880 16.564 1.00 54.16 453 THR A CA 1
ATOM 3295 C C . THR A 1 453 ? 39.295 1.788 15.560 1.00 54.16 453 THR A C 1
ATOM 3297 O O . THR A 1 453 ? 38.779 2.079 14.486 1.00 54.16 453 THR A O 1
ATOM 3300 N N . GLY A 1 454 ? 39.623 0.537 15.897 1.00 57.53 454 GLY A N 1
ATOM 3301 C CA . GLY A 1 454 ? 39.318 -0.622 15.061 1.00 57.53 454 GLY A CA 1
ATOM 3302 C C . GLY A 1 454 ? 37.879 -1.088 15.256 1.00 57.53 454 GLY A C 1
ATOM 3303 O O . GLY A 1 454 ? 37.119 -1.104 14.308 1.00 57.53 454 GLY A O 1
ATOM 3304 N N . PHE A 1 455 ? 37.475 -1.412 16.483 1.00 65.88 455 PHE A N 1
ATOM 3305 C CA . PHE A 1 455 ? 36.125 -1.888 16.799 1.00 65.88 455 PHE A CA 1
ATOM 3306 C C . PHE A 1 455 ? 35.441 -0.919 17.768 1.00 65.88 455 PHE A C 1
ATOM 3308 O O . PHE A 1 455 ? 36.020 -0.600 18.807 1.00 65.88 455 PHE A O 1
ATOM 3315 N N . PHE A 1 456 ? 34.235 -0.449 17.441 1.00 57.62 456 PHE A N 1
ATOM 3316 C CA . PHE A 1 456 ? 33.502 0.522 18.256 1.00 57.62 456 PHE A CA 1
ATOM 3317 C C . PHE A 1 456 ? 32.013 0.164 18.325 1.00 57.62 456 PHE A C 1
ATOM 3319 O O . PHE A 1 456 ? 31.353 0.055 17.295 1.00 57.62 456 PHE A O 1
ATOM 3326 N N . SER A 1 457 ? 31.495 -0.022 19.541 1.00 54.44 457 SER A N 1
ATOM 3327 C CA . SER A 1 457 ? 30.064 -0.196 19.812 1.00 54.44 457 SER A CA 1
ATOM 3328 C C . SER A 1 457 ? 29.520 1.118 20.356 1.00 54.44 457 SER A C 1
ATOM 3330 O O . SER A 1 457 ? 30.096 1.661 21.296 1.00 54.44 457 SER A O 1
ATOM 3332 N N . LEU A 1 458 ? 28.430 1.619 19.777 1.00 46.12 458 LEU A N 1
ATOM 3333 C CA . LEU A 1 458 ? 27.801 2.865 20.215 1.00 46.12 458 LEU A CA 1
ATOM 3334 C C . LEU A 1 458 ? 27.024 2.675 21.526 1.00 46.12 458 LEU A C 1
ATOM 3336 O O . LEU A 1 458 ? 26.625 1.563 21.884 1.00 46.12 458 LEU A O 1
ATOM 3340 N N . ASP A 1 459 ? 26.786 3.778 22.231 1.00 50.22 459 ASP A N 1
ATOM 3341 C CA . ASP A 1 459 ? 26.080 3.765 23.511 1.00 50.22 459 ASP A CA 1
ATOM 3342 C C . ASP A 1 459 ? 24.651 3.219 23.346 1.00 50.22 459 ASP A C 1
ATOM 3344 O O . ASP A 1 459 ? 23.879 3.669 22.499 1.00 50.22 459 ASP A O 1
ATOM 3348 N N . GLY A 1 460 ? 24.293 2.217 24.155 1.00 40.28 460 GLY A N 1
ATOM 3349 C CA . GLY A 1 460 ? 22.945 1.636 24.201 1.00 40.28 460 GLY A CA 1
ATOM 3350 C C . GLY A 1 460 ? 22.526 0.783 22.994 1.00 40.28 460 GLY A C 1
ATOM 3351 O O . GLY A 1 460 ? 21.385 0.329 22.960 1.00 40.28 460 GLY A O 1
ATOM 3352 N N . CYS A 1 461 ? 23.401 0.529 22.012 1.00 36.91 461 CYS A N 1
ATOM 3353 C CA . CYS A 1 461 ? 23.009 -0.148 20.768 1.00 36.91 461 CYS A CA 1
ATOM 3354 C C . CYS A 1 461 ? 22.912 -1.684 20.866 1.00 36.91 461 CYS A C 1
ATOM 3356 O O . CYS A 1 461 ? 22.382 -2.321 19.955 1.00 36.91 461 CYS A O 1
ATOM 3358 N N . ALA A 1 462 ? 23.418 -2.294 21.944 1.00 39.44 462 ALA A N 1
ATOM 3359 C CA . ALA A 1 462 ? 23.321 -3.731 22.194 1.00 39.44 462 ALA A CA 1
ATOM 3360 C C . ALA A 1 462 ? 23.435 -4.059 23.693 1.00 39.44 462 ALA A C 1
ATOM 3362 O O . ALA A 1 462 ? 24.188 -3.412 24.418 1.00 39.44 462 ALA A O 1
ATOM 3363 N N . ASN A 1 463 ? 22.755 -5.123 24.140 1.00 45.22 463 ASN A N 1
ATOM 3364 C CA . ASN A 1 463 ? 22.901 -5.648 25.508 1.00 45.22 463 ASN A CA 1
ATOM 3365 C C . ASN A 1 463 ? 24.285 -6.280 25.751 1.00 45.22 463 ASN A C 1
ATOM 3367 O O . ASN A 1 463 ? 24.761 -6.319 26.883 1.00 45.22 463 ASN A O 1
ATOM 3371 N N . ASN A 1 464 ? 24.944 -6.765 24.693 1.00 48.78 464 ASN A N 1
ATOM 3372 C CA . ASN A 1 464 ? 26.314 -7.270 24.721 1.00 48.78 464 ASN A CA 1
ATOM 3373 C C . ASN A 1 464 ? 27.064 -6.729 23.496 1.00 48.78 464 ASN A C 1
ATOM 3375 O O . ASN A 1 464 ? 26.701 -7.045 22.367 1.00 48.78 464 ASN A O 1
ATOM 3379 N N . ALA A 1 465 ? 28.110 -5.929 23.716 1.00 58.44 465 ALA A N 1
ATOM 3380 C CA . ALA A 1 465 ? 28.918 -5.345 22.639 1.00 58.44 465 ALA A CA 1
ATOM 3381 C C . ALA A 1 465 ? 29.864 -6.362 21.965 1.00 58.44 465 ALA A C 1
ATOM 3383 O O . ALA A 1 465 ? 30.270 -6.175 20.822 1.00 58.44 465 ALA A O 1
ATOM 3384 N N . LEU A 1 466 ? 30.221 -7.439 22.672 1.00 69.56 466 LEU A N 1
ATOM 3385 C CA . LEU A 1 466 ? 31.058 -8.528 22.174 1.00 69.56 466 LEU A CA 1
ATOM 3386 C C . LEU A 1 466 ? 30.653 -9.831 22.872 1.00 69.56 466 LEU A C 1
ATOM 3388 O O . LEU A 1 466 ? 30.596 -9.881 24.100 1.00 69.56 466 LEU A O 1
ATOM 3392 N N . ALA A 1 467 ? 30.391 -10.883 22.097 1.00 67.25 467 ALA A N 1
ATOM 3393 C CA . ALA A 1 467 ? 30.098 -12.221 22.602 1.00 67.25 467 ALA A CA 1
ATOM 3394 C C . ALA A 1 467 ? 31.061 -13.231 21.970 1.00 67.25 467 ALA A C 1
ATOM 3396 O O . ALA A 1 467 ? 31.235 -13.250 20.753 1.00 67.25 467 ALA A O 1
ATOM 3397 N N . VAL A 1 468 ? 31.685 -14.070 22.800 1.00 74.38 468 VAL A N 1
ATOM 3398 C CA . VAL A 1 468 ? 32.660 -15.083 22.374 1.00 74.38 468 VAL A CA 1
ATOM 3399 C C . VAL A 1 468 ? 32.151 -16.454 22.816 1.00 74.38 468 VAL A C 1
ATOM 3401 O O . VAL A 1 468 ? 32.063 -16.728 24.010 1.00 74.38 468 VAL A O 1
ATOM 3404 N N . GLY A 1 469 ? 31.746 -17.286 21.853 1.00 73.88 469 GLY A N 1
ATOM 3405 C CA . GLY A 1 469 ? 31.112 -18.586 22.110 1.00 73.88 469 GLY A CA 1
ATOM 3406 C C . GLY A 1 469 ? 32.086 -19.677 22.567 1.00 73.88 469 GLY A C 1
ATOM 3407 O O . GLY A 1 469 ? 33.295 -19.460 22.618 1.00 73.88 469 GLY A O 1
ATOM 3408 N N . ALA A 1 470 ? 31.564 -20.870 22.872 1.00 75.56 470 ALA A N 1
ATOM 3409 C CA . ALA A 1 470 ? 32.375 -22.052 23.179 1.00 75.56 470 ALA A CA 1
ATOM 3410 C C . ALA A 1 470 ? 33.298 -22.434 22.001 1.00 75.56 470 ALA A C 1
ATOM 3412 O O . ALA A 1 470 ? 32.963 -22.220 20.833 1.00 75.56 470 ALA A O 1
ATOM 3413 N N . LEU A 1 471 ? 34.469 -22.996 22.310 1.00 74.19 471 LEU A N 1
ATOM 3414 C CA . LEU A 1 471 ? 35.487 -23.409 21.338 1.00 74.19 471 LEU A CA 1
ATOM 3415 C C . LEU A 1 471 ? 34.993 -24.547 20.433 1.00 74.19 471 LEU A C 1
ATOM 3417 O O . LEU A 1 471 ? 35.307 -24.572 19.247 1.00 74.19 471 LEU A O 1
ATOM 3421 N N . ASN A 1 472 ? 34.165 -25.439 20.981 1.00 69.31 472 ASN A N 1
ATOM 3422 C CA . ASN A 1 472 ? 33.522 -26.540 20.272 1.00 69.31 472 ASN A CA 1
ATOM 3423 C C . ASN A 1 472 ? 31.998 -26.441 20.434 1.00 69.31 472 ASN A C 1
ATOM 3425 O O . ASN A 1 472 ? 31.499 -25.986 21.461 1.00 69.31 472 ASN A O 1
ATOM 3429 N N . THR A 1 473 ? 31.249 -26.919 19.441 1.00 66.38 473 THR A N 1
ATOM 3430 C CA . THR A 1 473 ? 29.776 -26.846 19.402 1.00 66.38 473 THR A CA 1
ATOM 3431 C C . THR A 1 473 ? 29.067 -27.854 20.316 1.00 66.38 473 THR A C 1
ATOM 3433 O O . THR A 1 473 ? 27.856 -27.761 20.502 1.00 66.38 473 THR A O 1
ATOM 3436 N N . SER A 1 474 ? 29.801 -28.808 20.896 1.00 66.25 474 SER A N 1
ATOM 3437 C CA . SER A 1 474 ? 29.316 -29.776 21.887 1.00 66.25 474 SER A CA 1
ATOM 3438 C C . SER A 1 474 ? 30.484 -30.361 22.689 1.00 66.25 474 SER A C 1
ATOM 3440 O O . SER A 1 474 ? 31.578 -30.515 22.142 1.00 66.25 474 SER A O 1
ATOM 3442 N N . GLY A 1 475 ? 30.249 -30.744 23.944 1.00 73.12 475 GLY A N 1
ATOM 3443 C CA . GLY A 1 475 ? 31.238 -31.375 24.826 1.00 73.12 475 GLY A CA 1
ATOM 3444 C C . GLY A 1 475 ? 31.069 -30.935 26.282 1.00 73.12 475 GLY A C 1
ATOM 3445 O O . GLY A 1 475 ? 30.405 -29.938 26.552 1.00 73.12 475 GLY A O 1
ATOM 3446 N N . VAL A 1 476 ? 31.663 -31.677 27.218 1.00 76.25 476 VAL A N 1
ATOM 3447 C CA . VAL A 1 476 ? 31.727 -31.297 28.641 1.00 76.25 476 VAL A CA 1
ATOM 3448 C C . VAL A 1 476 ? 32.998 -30.477 28.863 1.00 76.25 476 VAL A C 1
ATOM 3450 O O . VAL A 1 476 ? 34.050 -30.860 28.355 1.00 76.25 476 VAL A O 1
ATOM 3453 N N . ASN A 1 477 ? 32.914 -29.372 29.612 1.00 77.75 477 ASN A N 1
ATOM 3454 C CA . ASN A 1 477 ? 34.053 -28.502 29.938 1.00 77.75 477 ASN A CA 1
ATOM 3455 C C . ASN A 1 477 ? 34.788 -27.979 28.691 1.00 77.75 477 ASN A C 1
ATOM 3457 O O . ASN A 1 477 ? 36.000 -28.133 28.533 1.00 77.75 477 ASN A O 1
ATOM 3461 N N . VAL A 1 478 ? 34.039 -27.344 27.790 1.00 79.31 478 VAL A N 1
ATOM 3462 C CA . VAL A 1 478 ? 34.597 -26.694 26.600 1.00 79.31 478 VAL A CA 1
ATOM 3463 C C . VAL A 1 478 ? 34.893 -25.223 26.931 1.00 79.31 478 VAL A C 1
ATOM 3465 O O . VAL A 1 478 ? 33.969 -24.511 27.325 1.00 79.31 478 VAL A O 1
ATOM 3468 N N . PRO A 1 479 ? 36.141 -24.737 26.783 1.00 80.81 479 PRO A N 1
ATOM 3469 C CA . PRO A 1 479 ? 36.468 -23.327 27.009 1.00 80.81 479 PRO A CA 1
ATOM 3470 C C . PRO A 1 479 ? 35.784 -22.426 25.976 1.00 80.81 479 PRO A C 1
ATOM 3472 O O . PRO A 1 479 ? 35.356 -22.896 24.922 1.00 80.81 479 PRO A O 1
ATOM 3475 N N . SER A 1 480 ? 35.710 -21.120 26.233 1.00 84.31 480 SER A N 1
ATOM 3476 C CA . SER A 1 480 ? 35.352 -20.167 25.182 1.00 84.31 480 SER A CA 1
ATOM 3477 C C . SER A 1 480 ? 36.424 -20.144 24.091 1.00 84.31 480 SER A C 1
ATOM 3479 O O . SER A 1 480 ? 37.584 -20.506 24.306 1.00 84.31 480 SER A O 1
ATOM 3481 N N . GLN A 1 481 ? 36.061 -19.645 22.917 1.00 82.06 481 GLN A N 1
ATOM 3482 C CA . GLN A 1 481 ? 37.041 -19.192 21.939 1.00 82.06 481 GLN A CA 1
ATOM 3483 C C . GLN A 1 481 ? 37.930 -18.102 22.571 1.00 82.06 481 GLN A C 1
ATOM 3485 O O . GLN A 1 481 ? 37.530 -17.416 23.518 1.00 82.06 481 GLN A O 1
ATOM 3490 N N . GLN A 1 482 ? 39.164 -17.981 22.082 1.00 81.75 482 GLN A N 1
ATOM 3491 C CA . GLN A 1 482 ? 40.159 -17.061 22.633 1.00 81.75 482 GLN A CA 1
ATOM 3492 C C . GLN A 1 482 ? 40.092 -15.695 21.948 1.00 81.75 482 GLN A C 1
ATOM 3494 O O . GLN A 1 482 ? 40.105 -15.612 20.721 1.00 81.75 482 GLN A O 1
ATOM 3499 N N . ILE A 1 483 ? 40.110 -14.618 22.736 1.00 83.06 483 ILE A N 1
ATOM 3500 C CA . ILE A 1 483 ? 40.394 -13.270 22.233 1.00 83.06 483 ILE A CA 1
ATOM 3501 C C . ILE A 1 483 ? 41.911 -13.099 22.205 1.00 83.06 483 ILE A C 1
ATOM 3503 O O . ILE A 1 483 ? 42.549 -13.090 23.257 1.00 83.06 483 ILE A O 1
ATOM 3507 N N . LEU A 1 484 ? 42.485 -12.971 21.009 1.00 79.38 484 LEU A N 1
ATOM 3508 C CA . LEU A 1 484 ? 43.924 -12.849 20.793 1.00 79.38 484 LEU A CA 1
ATOM 3509 C C . LEU A 1 484 ? 44.343 -11.379 20.680 1.00 79.38 484 LEU A C 1
ATOM 3511 O O . LEU A 1 484 ? 44.057 -10.710 19.691 1.00 79.38 484 LEU A O 1
ATOM 3515 N N . PHE A 1 485 ? 45.111 -10.904 21.649 1.00 80.50 485 PHE A N 1
ATOM 3516 C CA . PHE A 1 485 ? 45.854 -9.655 21.563 1.00 80.50 485 PHE A CA 1
ATOM 3517 C C . PHE A 1 485 ? 47.273 -9.937 21.088 1.00 80.50 485 PHE A C 1
ATOM 3519 O O . PHE A 1 485 ? 47.854 -10.982 21.373 1.00 80.50 485 PHE A O 1
ATOM 3526 N N . SER A 1 486 ? 47.862 -9.017 20.333 1.00 77.88 486 SER A N 1
ATOM 3527 C CA . SER A 1 486 ? 49.256 -9.130 19.915 1.00 77.88 486 SER A CA 1
ATOM 3528 C C . SER A 1 486 ? 49.950 -7.788 20.023 1.00 77.88 486 SER A C 1
ATOM 3530 O O . SER A 1 486 ? 49.376 -6.764 19.664 1.00 77.88 486 SER A O 1
ATOM 3532 N N . HIS A 1 487 ? 51.199 -7.805 20.468 1.00 79.81 487 HIS A N 1
ATOM 3533 C CA . HIS A 1 487 ? 52.068 -6.633 20.478 1.00 79.81 487 HIS A CA 1
ATOM 3534 C C . HIS A 1 487 ? 53.402 -6.977 19.821 1.00 79.81 487 HIS A C 1
ATOM 3536 O O . HIS A 1 487 ? 53.743 -8.151 19.702 1.00 79.81 487 HIS A O 1
ATOM 3542 N N . PHE A 1 488 ? 54.149 -5.971 19.382 1.00 78.38 488 PHE A N 1
ATOM 3543 C CA . PHE A 1 488 ? 55.552 -6.155 19.029 1.00 78.38 488 PHE A CA 1
ATOM 3544 C C . PHE A 1 488 ? 56.400 -5.914 20.274 1.00 78.38 488 PHE A C 1
ATOM 3546 O O . PHE A 1 488 ? 56.195 -4.919 20.971 1.00 78.38 488 PHE A O 1
ATOM 3553 N N . ASP A 1 489 ? 57.311 -6.834 20.576 1.00 81.81 489 ASP A N 1
ATOM 3554 C CA . ASP A 1 489 ? 58.296 -6.624 21.633 1.00 81.81 489 ASP A CA 1
ATOM 3555 C C . ASP A 1 489 ? 59.393 -5.640 21.186 1.00 81.81 489 ASP A C 1
ATOM 3557 O O . ASP A 1 489 ? 59.408 -5.152 20.053 1.00 81.81 489 ASP A O 1
ATOM 3561 N N . ASN A 1 490 ? 60.341 -5.347 22.079 1.00 80.81 490 ASN A N 1
ATOM 3562 C CA . ASN A 1 490 ? 61.442 -4.422 21.798 1.00 80.81 490 ASN A CA 1
ATOM 3563 C C . ASN A 1 490 ? 62.398 -4.912 20.684 1.00 80.81 490 ASN A C 1
ATOM 3565 O O . ASN A 1 490 ? 63.253 -4.156 20.237 1.00 80.81 490 ASN A O 1
ATOM 3569 N N . ALA A 1 491 ? 62.267 -6.165 20.236 1.00 85.44 491 ALA A N 1
ATOM 3570 C CA . ALA A 1 491 ? 62.996 -6.726 19.100 1.00 85.44 491 ALA A CA 1
ATOM 3571 C C . ALA A 1 491 ? 62.152 -6.743 17.810 1.00 85.44 491 ALA A C 1
ATOM 3573 O O . ALA A 1 491 ? 62.581 -7.301 16.801 1.00 85.44 491 ALA A O 1
ATOM 3574 N N . GLY A 1 492 ? 60.950 -6.155 17.826 1.00 77.94 492 GLY A N 1
ATOM 3575 C CA . GLY A 1 492 ? 60.041 -6.153 16.684 1.00 77.94 492 GLY A CA 1
ATOM 3576 C C . GLY A 1 492 ? 59.403 -7.517 16.410 1.00 77.94 492 GLY A C 1
ATOM 3577 O O . GLY A 1 492 ? 58.891 -7.739 15.313 1.00 77.94 492 GLY A O 1
ATOM 3578 N N . VAL A 1 493 ? 59.404 -8.439 17.379 1.00 81.06 493 VAL A N 1
ATOM 3579 C CA . VAL A 1 493 ? 58.759 -9.752 17.249 1.00 81.06 493 VAL A CA 1
ATOM 3580 C C . VAL A 1 493 ? 57.325 -9.670 17.756 1.00 81.06 493 VAL A C 1
ATOM 3582 O O . VAL A 1 493 ? 57.066 -9.182 18.855 1.00 81.06 493 VAL A O 1
ATOM 3585 N N . LYS A 1 494 ? 56.372 -10.178 16.970 1.00 78.62 494 LYS A N 1
ATOM 3586 C CA . LYS A 1 494 ? 54.960 -10.232 17.362 1.00 78.62 494 LYS A CA 1
ATOM 3587 C C . LYS A 1 494 ? 54.751 -11.278 18.466 1.00 78.62 494 LYS A C 1
ATOM 3589 O O . LYS A 1 494 ? 55.031 -12.458 18.268 1.00 78.62 494 LYS A O 1
ATOM 3594 N N . ARG A 1 495 ? 54.226 -10.855 19.614 1.00 82.69 495 ARG A N 1
ATOM 3595 C CA . ARG A 1 495 ? 53.937 -11.679 20.794 1.00 82.69 495 ARG A CA 1
ATOM 3596 C C . ARG A 1 495 ? 52.433 -11.731 21.064 1.00 82.69 495 ARG A C 1
ATOM 3598 O O . ARG A 1 495 ? 51.832 -10.670 21.255 1.00 82.69 495 ARG A O 1
ATOM 3605 N N . PRO A 1 496 ? 51.823 -12.926 21.097 1.00 79.62 496 PRO A N 1
ATOM 3606 C CA . PRO A 1 496 ? 50.412 -13.082 21.412 1.00 79.62 496 PRO A CA 1
ATOM 3607 C C . PRO A 1 496 ? 50.141 -13.181 22.922 1.00 79.62 496 PRO A C 1
ATOM 3609 O O . PRO A 1 496 ? 50.912 -13.786 23.670 1.00 79.62 496 PRO A O 1
ATOM 3612 N N . ALA A 1 497 ? 48.996 -12.652 23.343 1.00 83.50 497 ALA A N 1
ATOM 3613 C CA . ALA A 1 497 ? 48.367 -12.910 24.633 1.00 83.50 497 ALA A CA 1
ATOM 3614 C C . ALA A 1 497 ? 46.867 -13.148 24.421 1.00 83.50 497 ALA A C 1
ATOM 3616 O O . ALA A 1 497 ? 46.249 -12.487 23.591 1.00 83.50 497 ALA A O 1
ATOM 3617 N N . THR A 1 498 ? 46.274 -14.085 25.150 1.00 83.69 498 THR A N 1
ATOM 3618 C CA . THR A 1 498 ? 44.881 -14.501 24.978 1.00 83.69 498 THR A CA 1
ATOM 3619 C C . THR A 1 498 ? 44.067 -14.303 26.242 1.00 83.69 498 THR A C 1
ATOM 3621 O O . THR A 1 498 ? 44.557 -14.585 27.336 1.00 83.69 498 THR A O 1
ATOM 3624 N N . PHE A 1 499 ? 42.806 -13.919 26.065 1.00 85.62 499 PHE A N 1
ATOM 3625 C CA . PHE A 1 499 ? 41.776 -13.944 27.100 1.00 85.62 499 PHE A CA 1
ATOM 3626 C C . PHE A 1 499 ? 40.710 -14.965 26.704 1.00 85.62 499 PHE A C 1
ATOM 3628 O O . PHE A 1 499 ? 40.185 -14.906 25.590 1.00 85.62 499 PHE A O 1
ATOM 3635 N N . ALA A 1 500 ? 40.395 -15.898 27.598 1.00 84.31 500 ALA A N 1
ATOM 3636 C CA . ALA A 1 500 ? 39.298 -16.846 27.415 1.00 84.31 500 ALA A CA 1
ATOM 3637 C C . ALA A 1 500 ? 38.712 -17.277 28.757 1.00 84.31 500 ALA A C 1
ATOM 3639 O O . ALA A 1 500 ? 39.401 -17.266 29.780 1.00 84.31 500 ALA A O 1
ATOM 3640 N N . LEU A 1 501 ? 37.445 -17.681 28.732 1.00 84.25 501 LEU A N 1
ATOM 3641 C CA . LEU A 1 501 ? 36.823 -18.374 29.849 1.00 84.25 501 LEU A CA 1
ATOM 3642 C C . LEU A 1 501 ? 37.172 -19.854 29.755 1.00 84.25 501 LEU A C 1
ATOM 3644 O O . LEU A 1 501 ? 36.872 -20.508 28.756 1.00 84.25 501 LEU A O 1
ATOM 3648 N N . TYR A 1 502 ? 37.800 -20.378 30.798 1.00 83.06 502 TYR A N 1
ATOM 3649 C CA . TYR A 1 502 ? 38.037 -21.806 30.943 1.00 83.06 502 TYR A CA 1
ATOM 3650 C C . TYR A 1 502 ? 37.046 -22.389 31.944 1.00 83.06 502 TYR A C 1
ATOM 3652 O O . TYR A 1 502 ? 36.771 -21.740 32.956 1.00 83.06 502 TYR A O 1
ATOM 3660 N N . PRO A 1 503 ? 36.521 -23.594 31.684 1.00 78.94 503 PRO A N 1
ATOM 3661 C CA . PRO A 1 503 ? 35.721 -24.308 32.666 1.00 78.94 503 PRO A CA 1
ATOM 3662 C C . PRO A 1 503 ? 36.566 -24.605 33.904 1.00 78.94 503 PRO A C 1
ATOM 3664 O O . PRO A 1 503 ? 37.797 -24.716 33.831 1.00 78.94 503 PRO A O 1
ATOM 3667 N N . GLY A 1 504 ? 35.897 -24.759 35.036 1.00 74.19 504 GLY A N 1
ATOM 3668 C CA . GLY A 1 504 ? 36.531 -25.201 36.259 1.00 74.19 504 GLY A CA 1
ATOM 3669 C C . GLY A 1 504 ? 37.140 -26.597 36.125 1.00 74.19 504 GLY A C 1
ATOM 3670 O O . GLY A 1 504 ? 36.805 -27.392 35.242 1.00 74.19 504 GLY A O 1
ATOM 3671 N N . GLY A 1 505 ? 38.092 -26.893 37.010 1.00 66.62 505 GLY A N 1
ATOM 3672 C CA . GLY A 1 505 ? 38.644 -28.240 37.131 1.00 66.62 505 GLY A CA 1
ATOM 3673 C C . GLY A 1 505 ? 37.599 -29.237 37.644 1.00 66.62 505 GLY A C 1
ATOM 3674 O O . GLY A 1 505 ? 36.496 -28.866 38.037 1.00 66.62 505 GLY A O 1
ATOM 3675 N N . ALA A 1 506 ? 37.967 -30.519 37.719 1.00 59.97 506 ALA A N 1
ATOM 3676 C CA . ALA A 1 506 ? 37.072 -31.598 38.165 1.00 59.97 506 ALA A CA 1
ATOM 3677 C C . ALA A 1 506 ? 36.424 -31.373 39.552 1.00 59.97 506 ALA A C 1
ATOM 3679 O O . ALA A 1 506 ? 35.400 -31.975 39.857 1.00 59.97 506 ALA A O 1
ATOM 3680 N N . SER A 1 507 ? 37.013 -30.514 40.386 1.00 57.88 507 SER A N 1
ATOM 3681 C CA . SER A 1 507 ? 36.526 -30.145 41.718 1.00 57.88 507 SER A CA 1
ATOM 3682 C C . SER A 1 507 ? 35.491 -29.009 41.738 1.00 57.88 507 SER A C 1
ATOM 3684 O O . SER A 1 507 ? 34.921 -28.759 42.795 1.00 57.88 507 SER A O 1
ATOM 3686 N N . ALA A 1 508 ? 35.255 -28.316 40.618 1.00 65.88 508 ALA A N 1
ATOM 3687 C CA . ALA A 1 508 ? 34.281 -27.225 40.501 1.00 65.88 508 ALA A CA 1
ATOM 3688 C C . ALA A 1 508 ? 33.711 -27.155 39.064 1.00 65.88 508 ALA A C 1
ATOM 3690 O O . ALA A 1 508 ? 34.036 -26.241 38.310 1.00 65.88 508 ALA A O 1
ATOM 3691 N N . PRO A 1 509 ? 32.904 -28.149 38.647 1.00 62.97 509 PRO A N 1
ATOM 3692 C CA . PRO A 1 509 ? 32.510 -28.337 37.246 1.00 62.97 509 PRO A CA 1
ATOM 3693 C C . PRO A 1 509 ? 31.582 -27.246 36.688 1.00 62.97 509 PRO A C 1
ATOM 3695 O O . PRO A 1 509 ? 31.517 -27.082 35.473 1.00 62.97 509 PRO A O 1
ATOM 3698 N N . ASP A 1 510 ? 30.902 -26.494 37.555 1.00 71.62 510 ASP A N 1
ATOM 3699 C CA . ASP A 1 510 ? 30.005 -25.398 37.160 1.00 71.62 510 ASP A CA 1
ATOM 3700 C C . ASP A 1 510 ? 30.700 -24.021 37.161 1.00 71.62 510 ASP A C 1
ATOM 3702 O O . ASP A 1 510 ? 30.106 -23.022 36.751 1.00 71.62 510 ASP A O 1
ATOM 3706 N N . ASP A 1 511 ? 31.958 -23.951 37.611 1.00 77.38 511 ASP A N 1
ATOM 3707 C CA . ASP A 1 511 ? 32.725 -22.706 37.643 1.00 77.38 511 ASP A CA 1
ATOM 3708 C C . ASP A 1 511 ? 33.324 -22.381 36.265 1.00 77.38 511 ASP A C 1
ATOM 3710 O O . ASP A 1 511 ? 33.608 -23.258 35.446 1.00 77.38 511 ASP A O 1
ATOM 3714 N N . ALA A 1 512 ? 33.591 -21.096 36.030 1.00 77.06 512 ALA A N 1
ATOM 3715 C CA . ALA A 1 512 ? 34.387 -20.632 34.901 1.00 77.06 512 ALA A CA 1
ATOM 3716 C C . ALA A 1 512 ? 35.365 -19.540 35.348 1.00 77.06 512 ALA A C 1
ATOM 3718 O O . ALA A 1 512 ? 35.010 -18.648 36.121 1.00 77.06 512 ALA A O 1
ATOM 3719 N N . TYR A 1 513 ? 36.591 -19.585 34.828 1.00 82.62 513 TYR A N 1
ATOM 3720 C CA . TYR A 1 513 ? 37.649 -18.632 35.153 1.00 82.62 513 TYR A CA 1
ATOM 3721 C C . TYR A 1 513 ? 38.066 -17.846 33.917 1.00 82.62 513 TYR A C 1
ATOM 3723 O O . TYR A 1 513 ? 38.317 -18.425 32.859 1.00 82.62 513 TYR A O 1
ATOM 3731 N N . LEU A 1 514 ? 38.201 -16.525 34.059 1.00 83.31 514 LEU A N 1
ATOM 3732 C CA . LEU A 1 514 ? 38.892 -15.719 33.061 1.00 83.31 514 LEU A CA 1
ATOM 3733 C C . LEU A 1 514 ? 40.391 -16.001 33.158 1.00 83.31 514 LEU A C 1
ATOM 3735 O O . LEU A 1 514 ? 41.032 -15.656 34.149 1.00 83.31 514 LEU A O 1
ATOM 3739 N N . VAL A 1 515 ? 40.948 -16.607 32.116 1.00 82.94 515 VAL A N 1
ATOM 3740 C CA . VAL A 1 515 ? 42.373 -16.922 32.036 1.00 82.94 515 VAL A CA 1
ATOM 3741 C C . VAL A 1 515 ? 43.052 -15.946 31.088 1.00 82.94 515 VAL A C 1
ATOM 3743 O O . VAL A 1 515 ? 42.638 -15.784 29.938 1.00 82.94 515 VAL A O 1
ATOM 3746 N N . ILE A 1 516 ? 44.128 -15.332 31.579 1.00 84.31 516 ILE A N 1
ATOM 3747 C CA . ILE A 1 516 ? 45.062 -14.534 30.788 1.00 84.31 516 ILE A CA 1
ATOM 3748 C C . ILE A 1 516 ? 46.300 -15.395 30.551 1.00 84.31 516 ILE A C 1
ATOM 3750 O O . ILE A 1 516 ? 46.964 -15.799 31.503 1.00 84.31 516 ILE A O 1
ATOM 3754 N N . ASN A 1 517 ? 46.608 -15.690 29.291 1.00 81.12 517 ASN A N 1
ATOM 3755 C CA . ASN A 1 517 ? 47.738 -16.545 28.925 1.00 81.12 517 ASN A CA 1
ATOM 3756 C C . ASN A 1 517 ? 48.561 -15.904 27.801 1.00 81.12 517 ASN A C 1
ATOM 3758 O O . ASN A 1 517 ? 48.021 -15.167 26.982 1.00 81.12 517 ASN A O 1
ATOM 3762 N N . GLY A 1 518 ? 49.864 -16.160 27.735 1.00 78.44 518 GLY A N 1
ATOM 3763 C CA . GLY A 1 518 ? 50.733 -15.609 26.700 1.00 78.44 518 GLY A CA 1
ATOM 3764 C C . GLY A 1 518 ? 52.084 -16.308 26.640 1.00 78.44 518 GLY A C 1
ATOM 3765 O O . GLY A 1 518 ? 52.478 -17.024 27.555 1.00 78.44 518 GLY A O 1
ATOM 3766 N N . THR A 1 519 ? 52.826 -16.081 25.556 1.00 73.06 519 THR A N 1
ATOM 3767 C CA . THR A 1 519 ? 54.173 -16.663 25.372 1.00 73.06 519 THR A CA 1
ATOM 3768 C C . THR A 1 519 ? 55.246 -16.022 26.266 1.00 73.06 519 THR A C 1
ATOM 3770 O O . THR A 1 519 ? 56.386 -16.474 26.294 1.00 73.06 519 THR A O 1
ATOM 3773 N N . THR A 1 520 ? 54.897 -14.941 26.964 1.00 73.94 520 THR A N 1
ATOM 3774 C CA . THR A 1 520 ? 55.718 -14.190 27.925 1.00 73.94 520 THR A CA 1
ATOM 3775 C C . THR A 1 520 ? 54.864 -13.853 29.149 1.00 73.94 520 THR A C 1
ATOM 3777 O O . THR A 1 520 ? 53.650 -14.041 29.111 1.00 73.94 520 THR A O 1
ATOM 3780 N N . ARG A 1 521 ? 55.458 -13.326 30.232 1.00 77.00 521 ARG A N 1
ATOM 3781 C CA . ARG A 1 521 ? 54.682 -12.885 31.408 1.00 77.00 521 ARG A CA 1
ATOM 3782 C C . ARG A 1 521 ? 53.604 -11.880 30.992 1.00 77.00 521 ARG A C 1
ATOM 3784 O O . ARG A 1 521 ? 53.921 -10.863 30.379 1.00 77.00 521 ARG A O 1
ATOM 3791 N N . VAL A 1 522 ? 52.360 -12.166 31.368 1.00 76.81 522 VAL A N 1
ATOM 3792 C CA . VAL A 1 522 ? 51.215 -11.264 31.214 1.00 76.81 522 VAL A CA 1
ATOM 3793 C C . VAL A 1 522 ? 50.665 -10.975 32.607 1.00 76.81 522 VAL A C 1
ATOM 3795 O O . VAL A 1 522 ? 50.459 -11.901 33.388 1.00 76.81 522 VAL A O 1
ATOM 3798 N N . SER A 1 523 ? 50.462 -9.699 32.929 1.00 81.62 523 SER A N 1
ATOM 3799 C CA . SER A 1 523 ? 50.006 -9.248 34.249 1.00 81.62 523 SER A CA 1
ATOM 3800 C C . SER A 1 523 ? 48.751 -8.387 34.116 1.00 81.62 523 SER A C 1
ATOM 3802 O O . SER A 1 523 ? 48.621 -7.643 33.145 1.00 81.62 523 SER A O 1
ATOM 3804 N N . LEU A 1 524 ? 47.866 -8.437 35.117 1.00 82.19 524 LEU A N 1
ATOM 3805 C CA . LEU A 1 524 ? 46.791 -7.458 35.295 1.00 82.19 524 LEU A CA 1
ATOM 3806 C C . LEU A 1 524 ? 47.322 -6.285 36.129 1.00 82.19 524 LEU A C 1
ATOM 3808 O O . LEU A 1 524 ? 47.832 -6.492 37.228 1.00 82.19 524 LEU A O 1
ATOM 3812 N N . SER A 1 525 ? 47.211 -5.061 35.614 1.00 82.56 525 SER A N 1
ATOM 3813 C CA . SER A 1 525 ? 47.561 -3.837 36.342 1.00 82.56 525 SER A CA 1
ATOM 3814 C C . SER A 1 525 ? 46.316 -2.974 36.517 1.00 82.56 525 SER A C 1
ATOM 3816 O O . SER A 1 525 ? 45.607 -2.720 35.546 1.00 82.56 525 SER A O 1
ATOM 3818 N N . ILE A 1 526 ? 46.061 -2.524 37.747 1.00 82.94 526 ILE A N 1
ATOM 3819 C CA . ILE A 1 526 ? 45.025 -1.539 38.072 1.00 82.94 526 ILE A CA 1
ATOM 3820 C C . ILE A 1 526 ? 45.759 -0.239 38.392 1.00 82.94 526 ILE A C 1
ATOM 3822 O O . ILE A 1 526 ? 46.385 -0.112 39.440 1.00 82.94 526 ILE A O 1
ATOM 3826 N N . THR A 1 527 ? 45.767 0.699 37.448 1.00 81.62 527 THR A N 1
ATOM 3827 C CA . THR A 1 527 ? 46.507 1.966 37.593 1.00 81.62 527 THR A CA 1
ATOM 3828 C C . THR A 1 527 ? 45.695 3.030 38.337 1.00 81.62 527 THR A C 1
ATOM 3830 O O . THR A 1 527 ? 46.274 3.923 38.947 1.00 81.62 527 THR A O 1
ATOM 3833 N N . ASN A 1 528 ? 44.363 2.937 38.296 1.00 72.69 528 ASN A N 1
ATOM 3834 C CA . ASN A 1 528 ? 43.438 3.820 39.004 1.00 72.69 528 ASN A CA 1
ATOM 3835 C C . ASN A 1 528 ? 42.123 3.056 39.282 1.00 72.69 528 ASN A C 1
ATOM 3837 O O . ASN A 1 528 ? 41.504 2.581 38.330 1.00 72.69 528 ASN A O 1
ATOM 3841 N N . GLY A 1 529 ? 41.726 2.905 40.552 1.00 81.69 529 GLY A N 1
ATOM 3842 C CA . GLY A 1 529 ? 40.546 2.134 40.994 1.00 81.69 529 GLY A CA 1
ATOM 3843 C C . GLY A 1 529 ? 40.867 0.917 41.882 1.00 81.69 529 GLY A C 1
ATOM 384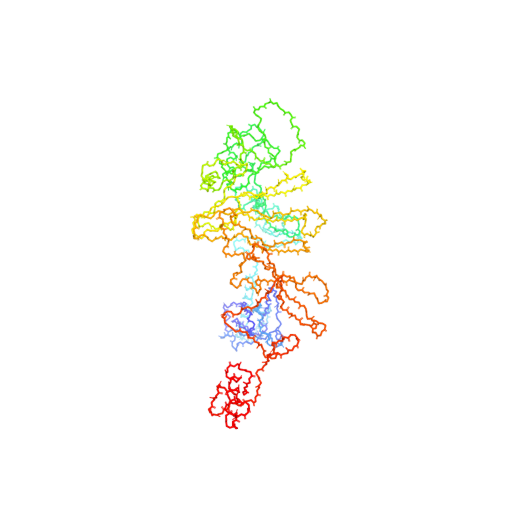4 O O . GLY A 1 529 ? 42.031 0.663 42.181 1.00 81.69 529 GLY A O 1
ATOM 3845 N N . ASP A 1 530 ? 39.830 0.160 42.270 1.00 84.50 530 ASP A N 1
ATOM 3846 C CA . ASP A 1 530 ? 39.903 -0.971 43.218 1.00 84.50 530 ASP A CA 1
ATOM 3847 C C . ASP A 1 530 ? 39.441 -2.312 42.608 1.00 84.50 530 ASP A C 1
ATOM 3849 O O . ASP A 1 530 ? 38.641 -2.346 41.670 1.00 84.50 530 ASP A O 1
ATOM 3853 N N . LEU A 1 531 ? 39.890 -3.438 43.186 1.00 85.38 531 LEU A N 1
ATOM 3854 C CA . LEU A 1 531 ? 39.333 -4.777 42.935 1.00 85.38 531 LEU A CA 1
ATOM 3855 C C . LEU A 1 531 ? 38.195 -5.061 43.927 1.00 85.38 531 LEU A C 1
ATOM 3857 O O . LEU A 1 531 ? 38.438 -5.251 45.117 1.00 85.38 531 LEU A O 1
ATOM 3861 N N . LEU A 1 532 ? 36.959 -5.139 43.436 1.00 82.94 532 LEU A N 1
ATOM 3862 C CA . LEU A 1 532 ? 35.777 -5.409 44.260 1.00 82.94 532 LEU A CA 1
ATOM 3863 C C . LEU A 1 532 ? 35.397 -6.894 44.226 1.00 82.94 532 LEU A C 1
ATOM 3865 O O . LEU A 1 532 ? 35.307 -7.498 43.157 1.00 82.94 532 LEU A O 1
ATOM 3869 N N . LEU A 1 533 ? 35.116 -7.469 45.397 1.00 83.31 533 LEU A N 1
ATOM 3870 C CA . LEU A 1 533 ? 34.639 -8.843 45.556 1.00 83.31 533 LEU A CA 1
ATOM 3871 C C . LEU A 1 533 ? 33.270 -8.835 46.242 1.00 83.31 533 LEU A C 1
ATOM 3873 O O . LEU A 1 533 ? 33.082 -8.170 47.259 1.00 83.31 533 LEU A O 1
ATOM 3877 N N . ASN A 1 534 ? 32.313 -9.592 45.702 1.00 80.44 534 ASN A N 1
ATOM 3878 C CA . ASN A 1 534 ? 31.012 -9.783 46.346 1.00 80.44 534 ASN A CA 1
ATOM 3879 C C . ASN A 1 534 ? 31.152 -10.598 47.643 1.00 80.44 534 ASN A C 1
ATOM 3881 O O . ASN A 1 534 ? 32.087 -11.385 47.791 1.00 80.44 534 ASN A O 1
ATOM 3885 N N . SER A 1 535 ? 30.186 -10.464 48.559 1.00 80.31 535 SER A N 1
ATOM 3886 C CA . SER A 1 535 ? 30.161 -11.261 49.793 1.00 80.31 535 SER A CA 1
ATOM 3887 C C . SER A 1 535 ? 30.229 -12.762 49.489 1.00 80.31 535 SER A C 1
ATOM 3889 O O . SER A 1 535 ? 29.495 -13.266 48.637 1.00 80.31 535 SER A O 1
ATOM 3891 N N . GLY A 1 536 ? 31.128 -13.467 50.179 1.00 77.69 536 GLY A N 1
ATOM 3892 C CA . GLY A 1 536 ? 31.381 -14.893 49.978 1.00 77.69 536 GLY A CA 1
ATOM 3893 C C . GLY A 1 536 ? 32.362 -15.198 48.842 1.00 77.69 536 GLY A C 1
ATOM 3894 O O . GLY A 1 536 ? 32.517 -16.363 48.483 1.00 77.69 536 GLY A O 1
ATOM 3895 N N . ARG A 1 537 ? 33.019 -14.185 48.254 1.00 86.06 537 ARG A N 1
ATOM 3896 C CA . ARG A 1 537 ? 34.070 -14.350 47.234 1.00 86.06 537 ARG A CA 1
ATOM 3897 C C . ARG A 1 537 ? 35.448 -14.000 47.792 1.00 86.06 537 ARG A C 1
ATOM 3899 O O . ARG A 1 537 ? 35.581 -13.241 48.751 1.00 86.06 537 ARG A O 1
ATOM 3906 N N . HIS A 1 538 ? 36.477 -14.607 47.209 1.00 86.81 538 HIS A N 1
ATOM 3907 C CA . HIS A 1 538 ? 37.827 -14.642 47.765 1.00 86.81 538 HIS A CA 1
ATOM 3908 C C . HIS A 1 538 ? 38.886 -14.434 46.680 1.00 86.81 538 HIS A C 1
ATOM 3910 O O . HIS A 1 538 ? 38.656 -14.784 45.523 1.00 86.81 538 HIS A O 1
ATOM 3916 N N . VAL A 1 539 ? 40.063 -13.933 47.062 1.00 89.31 539 VAL A N 1
ATOM 3917 C CA . VAL A 1 539 ? 41.273 -14.071 46.234 1.00 89.31 539 VAL A CA 1
ATOM 3918 C C . VAL A 1 539 ? 41.932 -15.386 46.610 1.00 89.31 539 VAL A C 1
ATOM 3920 O O . VAL A 1 539 ? 42.173 -15.642 47.791 1.00 89.31 539 VAL A O 1
ATOM 3923 N N . VAL A 1 540 ? 42.210 -16.216 45.610 1.00 83.50 540 VAL A N 1
ATOM 3924 C CA . VAL A 1 540 ? 42.824 -17.534 45.778 1.00 83.50 540 VAL A CA 1
ATOM 3925 C C . VAL A 1 540 ? 44.138 -17.567 45.005 1.00 83.50 540 VAL A C 1
ATOM 3927 O O . VAL A 1 540 ? 44.173 -17.173 43.842 1.00 83.50 540 VAL A O 1
ATOM 3930 N N . ILE A 1 541 ? 45.212 -18.033 45.642 1.00 85.38 541 ILE A N 1
ATOM 3931 C CA . ILE A 1 541 ? 46.526 -18.247 45.022 1.00 85.38 541 ILE A CA 1
ATOM 3932 C C . ILE A 1 541 ? 46.900 -19.709 45.261 1.00 85.38 541 ILE A C 1
ATOM 3934 O O . ILE A 1 541 ? 46.877 -20.165 46.402 1.00 85.38 541 ILE A O 1
ATOM 3938 N N . ASP A 1 542 ? 47.172 -20.455 44.187 1.00 81.62 542 ASP A N 1
ATOM 3939 C CA . ASP A 1 542 ? 47.523 -21.886 44.221 1.00 81.62 542 ASP A CA 1
ATOM 3940 C C . ASP A 1 542 ? 46.549 -22.757 45.043 1.00 81.62 542 ASP A C 1
ATOM 3942 O O . ASP A 1 542 ? 46.934 -23.700 45.731 1.00 81.62 542 ASP A O 1
ATOM 3946 N N . GLY A 1 543 ? 45.255 -22.423 44.981 1.00 77.31 543 GLY A N 1
ATOM 3947 C CA . GLY A 1 543 ? 44.183 -23.128 45.694 1.00 77.31 543 GLY A CA 1
ATOM 3948 C C . GLY A 1 543 ? 43.956 -22.677 47.143 1.00 77.31 543 GLY A C 1
ATOM 3949 O O . GLY A 1 543 ? 42.984 -23.110 47.756 1.00 77.31 543 GLY A O 1
ATOM 3950 N N . ALA A 1 544 ? 44.783 -21.778 47.685 1.00 83.12 544 ALA A N 1
ATOM 3951 C CA . ALA A 1 544 ? 44.615 -21.222 49.025 1.00 83.12 544 ALA A CA 1
ATOM 3952 C C . ALA A 1 544 ? 43.939 -19.844 48.994 1.00 83.12 544 ALA A C 1
ATOM 3954 O O . ALA A 1 544 ? 44.356 -18.950 48.258 1.00 83.12 544 ALA A O 1
ATOM 3955 N N . THR A 1 545 ? 42.916 -19.639 49.825 1.00 86.81 545 THR A N 1
ATOM 3956 C CA . THR A 1 545 ? 42.309 -18.317 50.030 1.00 86.81 545 THR A CA 1
ATOM 3957 C C . THR A 1 545 ? 43.289 -17.388 50.746 1.00 86.81 545 THR A C 1
ATOM 3959 O O . THR A 1 545 ? 43.653 -17.633 51.892 1.00 86.81 545 THR A O 1
ATOM 3962 N N . VAL A 1 546 ? 43.684 -16.302 50.082 1.00 89.44 546 VAL A N 1
ATOM 3963 C CA . VAL A 1 546 ? 44.600 -15.282 50.624 1.00 89.44 546 VAL A CA 1
ATOM 3964 C C . VAL A 1 546 ? 43.888 -13.990 51.030 1.00 89.44 546 VAL A C 1
ATOM 3966 O O . VAL A 1 546 ? 44.419 -13.220 51.823 1.00 89.44 546 VAL A O 1
ATOM 3969 N N . LEU A 1 547 ? 42.675 -13.757 50.519 1.00 90.25 547 LEU A N 1
ATOM 3970 C CA . LEU A 1 547 ? 41.813 -12.639 50.907 1.00 90.25 547 LEU A CA 1
ATOM 3971 C C . LEU A 1 547 ? 40.355 -13.101 50.925 1.00 90.25 547 LEU A C 1
ATOM 3973 O O . LEU A 1 547 ? 39.914 -13.759 49.984 1.00 90.25 547 LEU A O 1
ATOM 3977 N N . SER A 1 548 ? 39.609 -12.748 51.972 1.00 87.00 548 SER A N 1
ATOM 3978 C CA . SER A 1 548 ? 38.208 -13.147 52.152 1.00 87.00 548 SER A CA 1
ATOM 3979 C C . SER A 1 548 ? 37.341 -12.001 52.677 1.00 87.00 548 SER A C 1
ATOM 3981 O O . SER A 1 548 ? 37.813 -10.867 52.781 1.00 87.00 548 SER A O 1
ATOM 3983 N N . ASN A 1 549 ? 36.069 -12.288 52.978 1.00 87.88 549 ASN A N 1
ATOM 3984 C CA . ASN A 1 549 ? 35.190 -11.332 53.644 1.00 87.88 549 ASN A CA 1
ATOM 3985 C C . ASN A 1 549 ? 35.852 -10.794 54.916 1.00 87.88 549 ASN A C 1
ATOM 3987 O O . ASN A 1 549 ? 36.543 -11.523 55.629 1.00 87.88 549 ASN A O 1
ATOM 3991 N N . ARG A 1 550 ? 35.566 -9.529 55.228 1.00 88.50 550 ARG A N 1
ATOM 3992 C CA . ARG A 1 550 ? 35.954 -8.931 56.502 1.00 88.50 550 ARG A CA 1
ATOM 3993 C C . ARG A 1 550 ? 35.491 -9.823 57.658 1.00 88.50 550 ARG A C 1
ATOM 3995 O O . ARG A 1 550 ? 34.315 -10.176 57.735 1.00 88.50 550 ARG A O 1
ATOM 4002 N N . VAL A 1 551 ? 36.407 -10.163 58.557 1.00 89.88 551 VAL A N 1
ATOM 4003 C CA . VAL A 1 551 ? 36.109 -10.976 59.739 1.00 89.88 551 VAL A CA 1
ATOM 4004 C C . VAL A 1 551 ? 35.478 -10.084 60.809 1.00 89.88 551 VAL A C 1
ATOM 4006 O O . VAL A 1 551 ? 36.130 -9.175 61.325 1.00 89.88 551 VAL A O 1
ATOM 4009 N N . SER A 1 552 ? 34.206 -10.333 61.119 1.00 89.44 552 SER A N 1
ATOM 4010 C CA . SER A 1 552 ? 33.415 -9.574 62.097 1.00 89.44 552 SER A CA 1
ATOM 4011 C C . SER A 1 552 ? 33.741 -9.949 63.551 1.00 89.44 552 SER A C 1
ATOM 4013 O O . SER A 1 552 ? 34.379 -10.972 63.812 1.00 89.44 552 SER A O 1
ATOM 4015 N N . GLY A 1 553 ? 33.255 -9.161 64.515 1.00 90.56 553 GLY A N 1
ATOM 4016 C CA . GLY A 1 553 ? 33.442 -9.420 65.951 1.00 90.56 553 GLY A CA 1
ATOM 4017 C C . GLY A 1 553 ? 34.735 -8.859 66.553 1.00 90.56 553 GLY A C 1
ATOM 4018 O O . GLY A 1 553 ? 35.058 -9.155 67.703 1.00 90.56 553 GLY A O 1
ATOM 4019 N N . TRP A 1 554 ? 35.459 -8.028 65.805 1.00 91.38 554 TRP A N 1
ATOM 4020 C CA . TRP A 1 554 ? 36.626 -7.298 66.292 1.00 91.38 554 TRP A CA 1
ATOM 4021 C C . TRP A 1 554 ? 36.242 -5.856 66.623 1.00 91.38 554 TRP A C 1
ATOM 4023 O O . TRP A 1 554 ? 35.578 -5.193 65.838 1.00 91.38 554 TRP A O 1
ATOM 4033 N N . GLY A 1 555 ? 36.670 -5.351 67.781 1.00 87.88 555 GLY A N 1
ATOM 4034 C CA . GLY A 1 555 ? 36.552 -3.933 68.136 1.00 87.88 555 GLY A CA 1
ATOM 4035 C C . GLY A 1 555 ? 37.825 -3.154 67.801 1.00 87.88 555 GLY A C 1
ATOM 4036 O O . GLY A 1 555 ? 38.912 -3.732 67.746 1.00 87.88 555 GLY A O 1
ATOM 4037 N N . LEU A 1 556 ? 37.708 -1.834 67.624 1.00 90.62 556 LEU A N 1
ATOM 4038 C CA . LEU A 1 556 ? 38.883 -0.967 67.529 1.00 90.62 556 LEU A CA 1
ATOM 4039 C C . LEU A 1 556 ? 39.538 -0.819 68.915 1.00 90.62 556 LEU A C 1
ATOM 4041 O O . LEU A 1 556 ? 38.876 -0.364 69.852 1.00 90.62 556 LEU A O 1
ATOM 4045 N N . PRO A 1 557 ? 40.821 -1.186 69.072 1.00 88.44 557 PRO A N 1
ATOM 4046 C CA . PRO A 1 557 ? 41.526 -1.026 70.332 1.00 88.44 557 PRO A CA 1
ATOM 4047 C C . PRO A 1 557 ? 41.765 0.458 70.625 1.00 88.44 557 PRO A C 1
ATOM 4049 O O . PRO A 1 557 ? 42.030 1.259 69.730 1.00 88.44 557 PRO A O 1
ATOM 4052 N N . THR A 1 558 ? 41.702 0.828 71.900 1.00 86.88 558 THR A N 1
ATOM 4053 C CA . THR A 1 558 ? 41.972 2.192 72.375 1.00 86.88 558 THR A CA 1
ATOM 4054 C C . THR A 1 558 ? 43.420 2.343 72.848 1.00 86.88 558 THR A C 1
ATOM 4056 O O . THR A 1 558 ? 44.000 1.386 73.359 1.00 86.88 558 THR A O 1
ATOM 4059 N N . GLY A 1 559 ? 43.983 3.554 72.778 1.00 85.81 559 GLY A N 1
ATOM 4060 C CA . GLY A 1 559 ? 45.311 3.881 73.322 1.00 85.81 559 GLY A CA 1
ATOM 4061 C C . GLY A 1 559 ? 46.344 4.274 72.259 1.00 85.81 559 GLY A C 1
ATOM 4062 O O . GLY A 1 559 ? 46.007 4.514 71.102 1.00 85.81 559 GLY A O 1
ATOM 4063 N N . THR A 1 560 ? 47.613 4.385 72.663 1.00 88.50 560 THR A N 1
ATOM 4064 C CA . THR A 1 560 ? 48.703 4.831 71.780 1.00 88.50 560 THR A CA 1
ATOM 4065 C C . THR A 1 560 ? 49.099 3.741 70.783 1.00 88.50 560 THR A C 1
ATOM 4067 O O . THR A 1 560 ? 49.479 2.643 71.179 1.00 88.50 560 THR A O 1
ATOM 4070 N N . LEU A 1 561 ? 49.080 4.057 69.486 1.00 91.44 561 LEU A N 1
ATOM 4071 C CA . LEU A 1 561 ? 49.563 3.165 68.428 1.00 91.44 561 LEU A CA 1
ATOM 4072 C C . LEU A 1 561 ? 51.063 3.373 68.206 1.00 91.44 561 LEU A C 1
ATOM 4074 O O . LEU A 1 561 ? 51.523 4.512 68.124 1.00 91.44 561 LEU A O 1
ATOM 4078 N N . ASN A 1 562 ? 51.831 2.294 68.052 1.00 89.31 562 ASN A N 1
ATOM 4079 C CA . ASN A 1 562 ? 53.263 2.393 67.772 1.00 89.31 562 ASN A CA 1
ATOM 4080 C C . ASN A 1 562 ? 53.661 1.445 66.626 1.00 89.31 562 ASN A C 1
ATOM 4082 O O . ASN A 1 562 ? 53.470 0.234 66.737 1.00 89.31 562 ASN A O 1
ATOM 4086 N N . ARG A 1 563 ? 54.304 1.978 65.571 1.00 91.12 563 ARG A N 1
ATOM 4087 C CA . ARG A 1 563 ? 54.809 1.226 64.391 1.00 91.12 563 ARG A CA 1
ATOM 4088 C C . ARG A 1 563 ? 56.346 1.211 64.230 1.00 91.12 563 ARG A C 1
ATOM 4090 O O . ARG A 1 563 ? 56.846 0.768 63.207 1.00 91.12 563 ARG A O 1
ATOM 4097 N N . GLY A 1 564 ? 57.101 1.716 65.211 1.00 85.75 564 GLY A N 1
ATOM 4098 C CA . GLY A 1 564 ? 58.575 1.651 65.227 1.00 85.75 564 GLY A CA 1
ATOM 4099 C C . GLY A 1 564 ? 59.173 0.253 65.486 1.00 85.75 564 GLY A C 1
ATOM 4100 O O . GLY A 1 564 ? 58.460 -0.746 65.533 1.00 85.75 564 GLY A O 1
ATOM 4101 N N . THR A 1 565 ? 60.491 0.192 65.711 1.00 84.94 565 THR A N 1
ATOM 4102 C CA . THR A 1 565 ? 61.274 -1.053 65.861 1.00 84.94 565 THR A CA 1
ATOM 4103 C C . THR A 1 565 ? 60.728 -1.995 66.942 1.00 84.94 565 THR A C 1
ATOM 4105 O O . THR A 1 565 ? 60.336 -1.558 68.030 1.00 84.94 565 THR A O 1
ATOM 4108 N N . PHE A 1 566 ? 60.716 -3.296 66.648 1.00 85.94 566 PHE A N 1
ATOM 4109 C CA . PHE A 1 566 ? 60.319 -4.360 67.568 1.00 85.94 566 PHE A CA 1
ATOM 4110 C C . PHE A 1 566 ? 61.519 -5.267 67.851 1.00 85.94 566 PHE A C 1
ATOM 4112 O O . PHE A 1 566 ? 62.055 -5.882 66.934 1.00 85.94 566 PHE A O 1
ATOM 4119 N N . ASP A 1 567 ? 61.923 -5.341 69.116 1.00 87.75 567 ASP A N 1
ATOM 4120 C CA . ASP A 1 567 ? 62.923 -6.287 69.604 1.00 87.75 567 ASP A CA 1
ATOM 4121 C C . ASP A 1 567 ? 62.240 -7.246 70.575 1.00 87.75 567 ASP A C 1
ATOM 4123 O O . ASP A 1 567 ? 61.831 -6.870 71.676 1.00 87.75 567 ASP A O 1
ATOM 4127 N N . GLN A 1 568 ? 62.105 -8.498 70.147 1.00 86.00 568 GLN A N 1
ATOM 4128 C CA . GLN A 1 568 ? 61.438 -9.538 70.920 1.00 86.00 568 GLN A CA 1
ATOM 4129 C C . GLN A 1 568 ? 62.112 -9.776 72.278 1.00 86.00 568 GLN A C 1
ATOM 4131 O O . GLN A 1 568 ? 61.444 -10.203 73.216 1.00 86.00 568 GLN A O 1
ATOM 4136 N N . SER A 1 569 ? 63.414 -9.498 72.395 1.00 88.75 569 SER A N 1
ATOM 4137 C CA . SER A 1 569 ? 64.186 -9.776 73.607 1.00 88.75 569 SER A CA 1
ATOM 4138 C C . SER A 1 569 ? 64.021 -8.723 74.706 1.00 88.75 569 SER A C 1
ATOM 4140 O O . SER A 1 569 ? 64.312 -9.009 75.867 1.00 88.75 569 SER A O 1
ATOM 4142 N N . SER A 1 570 ? 63.532 -7.526 74.366 1.00 87.38 570 SER A N 1
ATOM 4143 C CA . SER A 1 570 ? 63.467 -6.380 75.285 1.00 87.38 570 SER A CA 1
ATOM 4144 C C . SER A 1 570 ? 62.105 -5.677 75.332 1.00 87.38 570 SER A C 1
ATOM 4146 O O . SER A 1 570 ? 61.918 -4.745 76.118 1.00 87.38 570 SER A O 1
ATOM 4148 N N . VAL A 1 571 ? 61.127 -6.115 74.531 1.00 87.12 571 VAL A N 1
ATOM 4149 C CA . VAL A 1 571 ? 59.797 -5.495 74.491 1.00 87.12 571 VAL A CA 1
ATOM 4150 C C . VAL A 1 571 ? 59.046 -5.665 75.816 1.00 87.12 571 VAL A C 1
ATOM 4152 O O . VAL A 1 571 ? 58.844 -6.767 76.322 1.00 87.12 571 VAL A O 1
ATOM 4155 N N . THR A 1 572 ? 58.577 -4.554 76.380 1.00 89.12 572 THR A N 1
ATOM 4156 C CA . THR A 1 572 ? 57.710 -4.580 77.566 1.00 89.12 572 THR A CA 1
ATOM 4157 C C . THR A 1 572 ? 56.262 -4.895 77.185 1.00 89.12 572 THR A C 1
ATOM 4159 O O . THR A 1 572 ? 55.823 -4.610 76.069 1.00 89.12 572 THR A O 1
ATOM 4162 N N . LEU A 1 573 ? 55.472 -5.425 78.125 1.00 87.19 573 LEU A N 1
ATOM 4163 C CA . LEU A 1 573 ? 54.050 -5.715 77.895 1.00 87.19 573 LEU A CA 1
ATOM 4164 C C . LEU A 1 573 ? 53.254 -4.497 77.364 1.00 87.19 573 LEU A C 1
ATOM 4166 O O . LEU A 1 573 ? 52.504 -4.670 76.402 1.00 87.19 573 LEU A O 1
ATOM 4170 N N . PRO A 1 574 ? 53.435 -3.263 77.886 1.00 88.88 574 PRO A N 1
ATOM 4171 C CA . PRO A 1 574 ? 52.782 -2.083 77.319 1.00 88.88 574 PRO A CA 1
ATOM 4172 C C . PRO A 1 574 ? 53.203 -1.795 75.875 1.00 88.88 574 PRO A C 1
ATOM 4174 O O . PRO A 1 574 ? 52.359 -1.479 75.042 1.00 88.88 574 PRO A O 1
ATOM 4177 N N . GLN A 1 575 ? 54.489 -1.938 75.548 1.00 87.25 575 GLN A N 1
ATOM 4178 C CA . GLN A 1 575 ? 54.977 -1.740 74.180 1.00 87.25 575 GLN A CA 1
ATOM 4179 C C . GLN A 1 575 ? 54.433 -2.814 73.229 1.00 87.25 575 GLN A C 1
ATOM 4181 O O . GLN A 1 575 ? 54.052 -2.488 72.107 1.00 87.25 575 GLN A O 1
ATOM 4186 N N . LEU A 1 576 ? 54.326 -4.070 73.674 1.00 89.69 576 LEU A N 1
ATOM 4187 C CA . LEU A 1 576 ? 53.698 -5.146 72.905 1.00 89.69 576 LEU A CA 1
ATOM 4188 C C . LEU A 1 576 ? 52.213 -4.849 72.643 1.00 89.69 576 LEU A C 1
ATOM 4190 O O . LEU A 1 576 ? 51.757 -4.971 71.508 1.00 89.69 576 LEU A O 1
ATOM 4194 N N . ALA A 1 577 ? 51.474 -4.386 73.654 1.00 89.88 577 ALA A N 1
ATOM 4195 C CA . ALA A 1 577 ? 50.071 -4.005 73.503 1.00 89.88 577 ALA A CA 1
ATOM 4196 C C . ALA A 1 577 ? 49.883 -2.857 72.492 1.00 89.88 577 ALA A C 1
ATOM 4198 O O . ALA A 1 577 ? 48.994 -2.926 71.647 1.00 89.88 577 ALA A O 1
ATOM 4199 N N . GLN A 1 578 ? 50.759 -1.846 72.506 1.00 91.94 578 GLN A N 1
ATOM 4200 C CA . GLN A 1 578 ? 50.748 -0.752 71.521 1.00 91.94 578 GLN A CA 1
ATOM 4201 C C . GLN A 1 578 ? 51.012 -1.242 70.085 1.00 91.94 578 GLN A C 1
ATOM 4203 O O . GLN A 1 578 ? 50.457 -0.692 69.131 1.00 91.94 578 GLN A O 1
ATOM 4208 N N . ARG A 1 579 ? 51.852 -2.276 69.918 1.00 91.56 579 ARG A N 1
ATOM 4209 C CA . ARG A 1 579 ? 52.158 -2.902 68.617 1.00 91.56 579 ARG A CA 1
ATOM 4210 C C . ARG A 1 579 ? 50.973 -3.712 68.097 1.00 91.56 579 ARG A C 1
ATOM 4212 O O . ARG A 1 579 ? 50.590 -3.559 66.942 1.00 91.56 579 ARG A O 1
ATOM 4219 N N . VAL A 1 580 ? 50.359 -4.523 68.959 1.00 91.88 580 VAL A N 1
ATOM 4220 C CA . VAL A 1 580 ? 49.154 -5.299 68.625 1.00 91.88 580 VAL A CA 1
ATOM 4221 C C . VAL A 1 580 ? 47.985 -4.366 68.304 1.00 91.88 580 VAL A C 1
ATOM 4223 O O . VAL A 1 580 ? 47.290 -4.583 67.316 1.00 91.88 580 VAL A O 1
ATOM 4226 N N . ALA A 1 581 ? 47.811 -3.280 69.063 1.00 91.50 581 ALA A N 1
ATOM 4227 C CA . ALA A 1 581 ? 46.800 -2.268 68.775 1.00 91.50 581 ALA A CA 1
ATOM 4228 C C . ALA A 1 581 ? 47.020 -1.598 67.406 1.00 91.50 581 ALA A C 1
ATOM 4230 O O . ALA A 1 581 ? 46.054 -1.378 66.674 1.00 91.50 581 ALA A O 1
ATOM 4231 N N . ALA A 1 582 ? 48.274 -1.317 67.027 1.00 92.19 582 ALA A N 1
ATOM 4232 C CA . ALA A 1 582 ? 48.605 -0.780 65.706 1.00 92.19 582 ALA A CA 1
ATOM 4233 C C . ALA A 1 582 ? 48.291 -1.778 64.580 1.00 92.19 582 ALA A C 1
ATOM 4235 O O . ALA A 1 582 ? 47.641 -1.392 63.613 1.00 92.19 582 ALA A O 1
ATOM 4236 N N . LEU A 1 583 ? 48.655 -3.057 64.743 1.00 92.56 583 LEU A N 1
ATOM 4237 C CA . LEU A 1 583 ? 48.338 -4.116 63.777 1.00 92.56 583 LEU A CA 1
ATOM 4238 C C . LEU A 1 583 ? 46.824 -4.294 63.597 1.00 92.56 583 LEU A C 1
ATOM 4240 O O . LEU A 1 583 ? 46.341 -4.312 62.469 1.00 92.56 583 LEU A O 1
ATOM 4244 N N . ILE A 1 584 ? 46.064 -4.384 64.693 1.00 92.06 584 ILE A N 1
ATOM 4245 C CA . ILE A 1 584 ? 44.597 -4.485 64.640 1.00 92.06 584 ILE A CA 1
ATOM 4246 C C . ILE A 1 584 ? 44.013 -3.246 63.955 1.00 92.06 584 ILE A C 1
ATOM 4248 O O . ILE A 1 584 ? 43.136 -3.381 63.110 1.00 92.06 584 ILE A O 1
ATOM 4252 N N . THR A 1 585 ? 44.523 -2.047 64.251 1.00 92.06 585 THR A N 1
ATOM 4253 C CA . THR A 1 585 ? 44.065 -0.815 63.589 1.00 92.06 585 THR A CA 1
ATOM 4254 C C . THR A 1 585 ? 44.352 -0.826 62.085 1.00 92.06 585 THR A C 1
ATOM 4256 O O . THR A 1 585 ? 43.489 -0.422 61.309 1.00 92.06 585 THR A O 1
ATOM 4259 N N . ASP A 1 586 ? 45.518 -1.311 61.654 1.00 93.00 586 ASP A N 1
ATOM 4260 C CA . ASP A 1 586 ? 45.878 -1.403 60.232 1.00 93.00 586 ASP A CA 1
ATOM 4261 C C . ASP A 1 586 ? 45.010 -2.435 59.499 1.00 93.00 586 ASP A C 1
ATOM 4263 O O . ASP A 1 586 ? 44.511 -2.166 58.407 1.00 93.00 586 ASP A O 1
ATOM 4267 N N . LEU A 1 587 ? 44.735 -3.583 60.122 1.00 93.31 587 LEU A N 1
ATOM 4268 C CA . LEU A 1 587 ? 43.828 -4.592 59.570 1.00 93.31 587 LEU A CA 1
ATOM 4269 C C . LEU A 1 587 ? 42.369 -4.112 59.546 1.00 93.31 587 LEU A C 1
ATOM 4271 O O . LEU A 1 587 ? 41.645 -4.439 58.608 1.00 93.31 587 LEU A O 1
ATOM 4275 N N . TYR A 1 588 ? 41.938 -3.334 60.541 1.00 91.56 588 TYR A N 1
ATOM 4276 C CA . TYR A 1 588 ? 40.562 -2.850 60.674 1.00 91.56 588 TYR A CA 1
ATOM 4277 C C . TYR A 1 588 ? 40.276 -1.653 59.755 1.00 91.56 588 TYR A C 1
ATOM 4279 O O . TYR A 1 588 ? 39.332 -1.681 58.966 1.00 91.56 588 TYR A O 1
ATOM 4287 N N . ASN A 1 589 ? 41.076 -0.588 59.857 1.00 85.69 589 ASN A N 1
ATOM 4288 C CA . ASN A 1 589 ? 40.852 0.677 59.150 1.00 85.69 589 ASN A CA 1
ATOM 4289 C C . ASN A 1 589 ? 41.674 0.797 57.862 1.00 85.69 589 ASN A C 1
ATOM 4291 O O . ASN A 1 589 ? 41.209 1.420 56.914 1.00 85.69 589 ASN A O 1
ATOM 4295 N N . GLY A 1 590 ? 42.889 0.240 57.828 1.00 81.06 590 GLY A N 1
ATOM 4296 C CA . GLY A 1 590 ? 43.806 0.384 56.690 1.00 81.06 590 GLY A CA 1
ATOM 4297 C C . GLY A 1 590 ? 43.500 -0.578 55.543 1.00 81.06 590 GLY A C 1
ATOM 4298 O O . GLY A 1 590 ? 43.423 -0.162 54.392 1.00 81.06 590 GLY A O 1
ATOM 4299 N N . HIS A 1 591 ? 43.300 -1.858 55.858 1.00 88.12 591 HIS A N 1
ATOM 4300 C CA . HIS A 1 591 ? 43.010 -2.902 54.870 1.00 88.12 591 HIS A CA 1
ATOM 4301 C C . HIS A 1 591 ? 41.547 -3.355 54.872 1.00 88.12 591 HIS A C 1
ATOM 4303 O O . HIS A 1 591 ? 41.056 -3.849 53.861 1.00 88.12 591 HIS A O 1
ATOM 4309 N N . GLY A 1 592 ? 40.843 -3.213 55.999 1.00 87.81 592 GLY A N 1
ATOM 4310 C CA . GLY A 1 592 ? 39.451 -3.638 56.125 1.00 87.81 592 GLY A CA 1
ATOM 4311 C C . GLY A 1 592 ? 39.240 -5.153 56.200 1.00 87.81 592 GLY A C 1
ATOM 4312 O O . GLY A 1 592 ? 38.164 -5.627 55.836 1.00 87.81 592 GLY A O 1
ATOM 4313 N N . LEU A 1 593 ? 40.245 -5.899 56.666 1.00 91.62 593 LEU A N 1
ATOM 4314 C CA . LEU A 1 593 ? 40.231 -7.360 56.811 1.00 91.62 593 LEU A CA 1
ATOM 4315 C C . LEU A 1 593 ? 39.479 -7.834 58.058 1.00 91.62 593 LEU A C 1
ATOM 4317 O O . LEU A 1 593 ? 38.958 -8.946 58.068 1.00 91.62 593 LEU A O 1
ATOM 4321 N N . ILE A 1 594 ? 39.396 -6.996 59.094 1.00 91.56 594 ILE A N 1
ATOM 4322 C CA . ILE A 1 594 ? 38.645 -7.263 60.330 1.00 91.56 594 ILE A CA 1
ATOM 4323 C C . ILE A 1 594 ? 37.706 -6.094 60.647 1.00 91.56 594 ILE A C 1
ATOM 4325 O O . ILE A 1 594 ? 37.911 -4.979 60.166 1.00 91.56 594 ILE A O 1
ATOM 4329 N N . GLY A 1 595 ? 36.650 -6.331 61.421 1.00 89.81 595 GLY A N 1
ATOM 4330 C CA . GLY A 1 595 ? 35.698 -5.285 61.786 1.00 89.81 595 GLY A CA 1
ATOM 4331 C C . GLY A 1 595 ? 34.642 -5.710 62.788 1.00 89.81 595 GLY A C 1
ATOM 4332 O O . GLY A 1 595 ? 34.656 -6.849 63.257 1.00 89.81 595 GLY A O 1
ATOM 4333 N N . VAL A 1 596 ? 33.718 -4.789 63.072 1.00 81.38 596 VAL A N 1
ATOM 4334 C CA . VAL A 1 596 ? 32.470 -5.093 63.788 1.00 81.38 596 VAL A CA 1
ATOM 4335 C C . VAL A 1 596 ? 31.511 -5.889 62.926 1.00 81.38 596 VAL A C 1
ATOM 4337 O O . VAL A 1 596 ? 31.335 -5.525 61.740 1.00 81.38 596 VAL A O 1
#

Radius of gyration: 51.18 Å; Cα contacts (8 Å, |Δi|>4): 707; chains: 1; bounding box: 156×51×126 Å

Organism: NCBI:txid1775474

pLDDT: mean 72.14, std 19.0, range [29.92, 96.38]

Nearest PDB structures (foldseek):
  2vbk-assembly1_A  TM=8.229E-01  e=5.627E-04  Lederbergvirus Sf6
  4urr-assembly2_E  TM=8.218E-01  e=7.152E-04  Lederbergvirus Sf6
  7ukj-assembly1_B  TM=3.980E-01  e=6.892E-05  Shigella phage Sf6

Foldseek 3Di:
DAFDPDQQKDDQPAFPQPDFKGWDQGFDPDQQQKWKWKQALVRDTDTDDEPQAKHWDFDPDCVVGNIGMIGGRRPPPRGTNDGSMTMMIGGRQDPDQPDDDDPPDDDDVVSVNVRVNSVVRVVSRVVNVVVPDDDDDPPDQADADDDDDDPQWDWDQDPVNRYIDTDHPDPPPPVLVCQLPDPPDPCGHQQPAKDWDDDDPTDIHTRSVVPVVAAELVVLPFDQAQPDASQVSVLVVCVVQPAHEYEYDPVGHHHHPDDRPDDGDYDYPADDDDDPDDDDDDDPPPDDDDDDADDDPDDDDEPEDEPDPDFPQNLVCVVPPPDGDDDRYTFDDDQDPPHPDPDDDGDFFDDDDPDDDDDPPDDDDRDDFDDDDDDPPDDDDTDDFDDDPDPDPDDDDDPDDDDDRDDDDDDDDDPVDDDDPDDFDDDDPDDDPDDDRADDDANDPVPRHHDPDRQDDDPPPDPDSDDFAFPDPDDQFTKTDWDWDWDQDPVRDIWIKTWIWGADDPVHRRDIDTDIDTPDDDDDDDPDDDDDDDAPDADDDPNHGPAHAAAEDDDQDDDAADDDDDDPVDDDPVNVVNPVNNVSCCCCPVVNNYYD

Mean predicted aligned error: 21.35 Å